Protein 6YSE (pdb70)

Solvent-accessible surface area: 4155 Å² total; per-residue (Å²): 251,136,65,113,178,87,34,58,95,81,113,50,92,30,60,102,90,18,85,124,6,37,157,51,16,184,98,108,104,48,106,158,77,114,123,58,26,58,83,8,61,94,127,41,157,196

Sequence (46 aa):
MKSPYEAAHERALMVNRLQKLTRMLRVHPDPKWKQEQQELIKRLKKMKSPYEAAHERALMVNRLQKLTRMLRVHPDPKWKQEQQELIKRLKKMKSPYEAAHERALMVNRLQKLTRMLRVHPDPKWKQEQQELIKRLKKMKSPYEAAHERALMVNRLQKLTRMLRVHPDPKWKQEQQELIKRLKKMKSPYEAAHERALMVNRLQKLTRMLRVHPDPKWKQEQQELIKRLKKMKSPYEAAHERALMVNRLQKLTRMLRVHPDPKWKQEQQELIKRLKKMKSPYEAAHERALMVNRLQKLTRMLRVHPDPKWKQEQQELIKRLKKMKSPYEAAHERALMVNRLQKLTRMLRVHPDPKWKQEQQELIKRLKKMKSPYEAAHERALMVNRLQKLTRMLRVHPDPKWKQEQQELIKRLKKMKSPYEAAHERALMVNRLQKLTRMLRVHPDPKWKQEQQELIKRLKK

Foldseek 3Di:
DDDCVVVVVVLCVLVVLLVVLVVVCVVPVDPVSVVSNVVSVVVNVD

Secondary structure (DSSP, 8-state):
---HHHHHHHHHHHHHHHHHHHHHHHHS--HHHHHHHHHHHHHHH-

Radius of gyration: 12.02 Å; Cα contacts (8 Å, |Δi|>4): 21; chains: 1; bounding box: 15×31×31 Å

Organism: Pseudomonas phage LUZ24 (NCBI:txid484895)

Nearest PDB structures (foldseek):
  6yse-assembly1_A  TM=1.008E+00  e=8.017E-06  Bruynoghevirus LUZ24
  2ic9-assembly1_A  TM=8.596E-01  e=4.869E+00  Orthohantavirus sinnombreense
  2ic6-assembly1_A  TM=8.450E-01  e=4.869E+00  Orthohantavirus sinnombreense
  4fi5-assembly1_A  TM=8.155E-01  e=7.217E+00  Hantaan virus 76-118
  6yse-assembly1_A  TM=1.006E+00  e=1.053E-05  Bruynoghevirus LUZ24

Structure (mmCIF, N/CA/C/O backbone):
data_6YSE
#
_entry.id   6YSE
#
loop_
_atom_site.group_PDB
_atom_site.id
_atom_site.type_symbol
_atom_site.label_atom_id
_atom_site.label_alt_id
_atom_site.label_comp_id
_atom_site.label_asym_id
_atom_site.label_entity_id
_atom_site.label_seq_id
_atom_site.pdbx_PDB_ins_code
_atom_site.Cartn_x
_atom_site.Cartn_y
_atom_site.Cartn_z
_atom_site.occupancy
_atom_site.B_iso_or_equiv
_atom_site.auth_seq_id
_atom_site.auth_comp_id
_atom_site.auth_asym_id
_atom_site.auth_atom_id
_atom_site.pdbx_PDB_model_num
ATOM 1 N N . MET A 1 1 ? 2.382 1.027 -1.671 1.00 0.00 1 MET A N 1
ATOM 2 C CA . MET A 1 1 ? 3.302 0.882 -2.834 1.00 0.00 1 MET A CA 1
ATOM 3 C C . MET A 1 1 ? 4.626 0.292 -2.361 1.00 0.00 1 MET A C 1
ATOM 4 O O . MET A 1 1 ? 5.457 0.997 -1.782 1.00 0.00 1 MET A O 1
ATOM 20 N N . LYS A 1 2 ? 4.811 -1.004 -2.619 1.00 0.00 2 LYS A N 1
ATOM 21 C CA . LYS A 1 2 ? 6.038 -1.696 -2.230 1.00 0.00 2 LYS A CA 1
ATOM 22 C C . LYS A 1 2 ? 6.473 -2.623 -3.355 1.00 0.00 2 LYS A C 1
ATOM 23 O O . LYS A 1 2 ? 5.644 -3.338 -3.926 1.00 0.00 2 LYS A O 1
ATOM 42 N N . SER A 1 3 ? 7.769 -2.612 -3.668 1.00 0.00 3 SER A N 1
ATOM 43 C CA . SER A 1 3 ? 8.295 -3.464 -4.727 1.00 0.00 3 SER A CA 1
ATOM 44 C C . SER A 1 3 ? 8.187 -4.937 -4.307 1.00 0.00 3 SER A C 1
ATOM 45 O O . SER A 1 3 ? 8.294 -5.231 -3.113 1.00 0.00 3 SER A O 1
ATOM 53 N N . PRO A 1 4 ? 7.979 -5.874 -5.236 1.00 0.00 4 PRO A N 1
ATOM 54 C CA . PRO A 1 4 ? 7.865 -7.324 -4.881 1.00 0.00 4 PRO A CA 1
ATOM 55 C C . PRO A 1 4 ? 9.216 -7.895 -4.487 1.00 0.00 4 PRO A C 1
ATOM 56 O O . PRO A 1 4 ? 9.308 -8.791 -3.647 1.00 0.00 4 PRO A O 1
ATOM 67 N N . TYR A 1 5 ? 10.261 -7.332 -5.089 1.00 0.00 5 TYR A N 1
ATOM 68 C CA . TYR A 1 5 ? 11.622 -7.726 -4.802 1.00 0.00 5 TYR A CA 1
ATOM 69 C C . TYR A 1 5 ? 11.916 -7.462 -3.333 1.00 0.00 5 TYR A C 1
ATOM 70 O O . TYR A 1 5 ? 12.410 -8.330 -2.609 1.00 0.00 5 TYR A O 1
ATOM 88 N N . GLU A 1 6 ? 11.599 -6.248 -2.925 1.00 0.00 6 GLU A N 1
ATOM 89 C CA . GLU A 1 6 ? 11.802 -5.809 -1.570 1.00 0.00 6 GLU A CA 1
ATOM 90 C C . GLU A 1 6 ? 10.854 -6.534 -0.608 1.00 0.00 6 GLU A C 1
ATOM 91 O O . GLU A 1 6 ? 11.284 -7.010 0.447 1.00 0.00 6 GLU A O 1
ATOM 103 N N . ALA A 1 7 ? 9.577 -6.616 -0.983 1.00 0.00 7 ALA A N 1
ATOM 104 C CA . ALA A 1 7 ? 8.587 -7.291 -0.146 1.00 0.00 7 ALA A CA 1
ATOM 105 C C . ALA A 1 7 ? 9.005 -8.743 0.059 1.00 0.00 7 ALA A C 1
ATOM 106 O O . ALA A 1 7 ? 8.852 -9.307 1.144 1.00 0.00 7 ALA A O 1
ATOM 113 N N . ALA A 1 8 ? 9.541 -9.318 -1.007 1.00 0.00 8 ALA A N 1
ATOM 114 C CA . ALA A 1 8 ? 10.010 -10.703 -0.997 1.00 0.00 8 ALA A CA 1
ATOM 115 C C . ALA A 1 8 ? 11.236 -10.865 -0.102 1.00 0.00 8 ALA A C 1
ATOM 116 O O . ALA A 1 8 ? 11.368 -11.865 0.608 1.00 0.00 8 ALA A O 1
ATOM 123 N N . HIS A 1 9 ? 12.134 -9.878 -0.159 1.00 0.00 9 HIS A N 1
ATOM 124 C CA . HIS A 1 9 ? 13.365 -9.912 0.630 1.00 0.00 9 HIS A CA 1
ATOM 125 C C . HIS A 1 9 ? 13.040 -9.969 2.117 1.00 0.00 9 HIS A C 1
ATOM 126 O O . HIS A 1 9 ? 13.610 -10.781 2.851 1.00 0.00 9 HIS A O 1
ATOM 141 N N . GLU A 1 10 ? 12.131 -9.097 2.549 1.00 0.00 10 GLU A N 1
ATOM 142 C CA . GLU A 1 10 ? 11.745 -9.047 3.952 1.00 0.00 10 GLU A CA 1
ATOM 143 C C . GLU A 1 10 ? 11.090 -10.357 4.375 1.00 0.00 10 GLU A C 1
ATOM 144 O O . GLU A 1 10 ? 11.365 -10.871 5.459 1.00 0.00 10 GLU A O 1
ATOM 156 N N . ARG A 1 11 ? 10.232 -10.892 3.504 1.00 0.00 11 ARG A N 1
ATOM 157 C CA . ARG A 1 11 ? 9.541 -12.147 3.784 1.00 0.00 11 ARG A CA 1
ATOM 158 C C . ARG A 1 11 ? 10.541 -13.284 3.936 1.00 0.00 11 ARG A C 1
ATOM 159 O O . ARG A 1 11 ? 10.434 -14.093 4.856 1.00 0.00 11 ARG A O 1
ATOM 180 N N . ALA A 1 12 ? 11.516 -13.325 3.033 1.00 0.00 12 ALA A N 1
ATOM 181 C CA . ALA A 1 12 ? 12.547 -14.361 3.069 1.00 0.00 12 ALA A CA 1
ATOM 182 C C . ALA A 1 12 ? 13.361 -14.268 4.353 1.00 0.00 12 ALA A C 1
ATOM 183 O O . ALA A 1 12 ? 13.721 -15.291 4.942 1.00 0.00 12 ALA A O 1
ATOM 190 N N . LEU A 1 13 ? 13.652 -13.036 4.776 1.00 0.00 13 LEU A N 1
ATOM 191 C CA . LEU A 1 13 ? 14.431 -12.810 5.986 1.00 0.00 13 LEU A CA 1
ATOM 192 C C . LEU A 1 13 ? 13.723 -13.352 7.211 1.00 0.00 13 LEU A C 1
ATOM 193 O O . LEU A 1 13 ? 14.337 -14.015 8.052 1.00 0.00 13 LEU A O 1
ATOM 209 N N . MET A 1 14 ? 12.440 -13.030 7.320 1.00 0.00 14 MET A N 1
ATOM 210 C CA . MET A 1 14 ? 11.650 -13.448 8.470 1.00 0.00 14 MET A CA 1
ATOM 211 C C . MET A 1 14 ? 11.359 -14.943 8.436 1.00 0.00 14 MET A C 1
ATOM 212 O O . MET A 1 14 ? 11.417 -15.601 9.474 1.00 0.00 14 MET A O 1
ATOM 226 N N . VAL A 1 15 ? 11.057 -15.476 7.247 1.00 0.00 15 VAL A N 1
ATOM 227 C CA . VAL A 1 15 ? 10.772 -16.907 7.115 1.00 0.00 15 VAL A CA 1
ATOM 228 C C . VAL A 1 15 ? 12.015 -17.709 7.485 1.00 0.00 15 VAL A C 1
ATOM 229 O O . VAL A 1 15 ? 11.933 -18.654 8.259 1.00 0.00 15 VAL A O 1
ATOM 242 N N . ASN A 1 16 ? 13.152 -17.331 6.907 1.00 0.00 16 ASN A N 1
ATOM 243 C CA . ASN A 1 16 ? 14.396 -18.052 7.146 1.00 0.00 16 ASN A CA 1
ATOM 244 C C . ASN A 1 16 ? 14.761 -18.076 8.622 1.00 0.00 16 ASN A C 1
ATOM 245 O O . ASN A 1 16 ? 15.135 -19.129 9.148 1.00 0.00 16 ASN A O 1
ATOM 256 N N . ARG A 1 17 ? 14.641 -16.929 9.287 1.00 0.00 17 ARG A N 1
ATOM 257 C CA . ARG A 1 17 ? 14.954 -16.856 10.710 1.00 0.00 17 ARG A CA 1
ATOM 258 C C . ARG A 1 17 ? 13.877 -17.583 11.516 1.00 0.00 17 ARG A C 1
ATOM 259 O O . ARG A 1 17 ? 14.177 -18.262 12.500 1.00 0.00 17 ARG A O 1
ATOM 280 N N . LEU A 1 18 ? 12.622 -17.432 11.079 1.00 0.00 18 LEU A N 1
ATOM 281 C CA . LEU A 1 18 ? 11.489 -18.066 11.741 1.00 0.00 18 LEU A CA 1
ATOM 282 C C . LEU A 1 18 ? 11.667 -19.582 11.758 1.00 0.00 18 LEU A C 1
ATOM 283 O O . LEU A 1 18 ? 11.375 -20.230 12.767 1.00 0.00 18 LEU A O 1
ATOM 299 N N . GLN A 1 19 ? 12.142 -20.140 10.639 1.00 0.00 19 GLN A N 1
ATOM 300 C CA . GLN A 1 19 ? 12.344 -21.588 10.543 1.00 0.00 19 GLN A CA 1
ATOM 301 C C . GLN A 1 19 ? 13.370 -22.051 11.568 1.00 0.00 19 GLN A C 1
ATOM 302 O O . GLN A 1 19 ? 13.188 -23.069 12.217 1.00 0.00 19 GLN A O 1
ATOM 316 N N . LYS A 1 20 ? 14.448 -21.291 11.700 1.00 0.00 20 LYS A N 1
ATOM 317 C CA . LYS A 1 20 ? 15.512 -21.634 12.645 1.00 0.00 20 LYS A CA 1
ATOM 318 C C . LYS A 1 20 ? 14.942 -21.718 14.062 1.00 0.00 20 LYS A C 1
ATOM 319 O O . LYS A 1 20 ? 15.206 -22.684 14.781 1.00 0.00 20 LYS A O 1
ATOM 338 N N . LEU A 1 21 ? 14.152 -20.713 14.440 1.00 0.00 21 LEU A N 1
ATOM 339 C CA . LEU A 1 21 ? 13.531 -20.684 15.765 1.00 0.00 21 LEU A CA 1
ATOM 340 C C . LEU A 1 21 ? 12.555 -21.838 15.943 1.00 0.00 21 LEU A C 1
ATOM 341 O O . LEU A 1 21 ? 12.533 -22.474 16.997 1.00 0.00 21 LEU A O 1
ATOM 357 N N . THR A 1 22 ? 11.747 -22.101 14.915 1.00 0.00 22 THR A N 1
ATOM 358 C CA . THR A 1 22 ? 10.765 -23.181 14.990 1.00 0.00 22 THR A CA 1
ATOM 359 C C . THR A 1 22 ? 11.472 -24.547 15.031 1.00 0.00 22 THR A C 1
ATOM 360 O O . THR A 1 22 ? 11.008 -25.479 15.691 1.00 0.00 22 THR A O 1
ATOM 371 N N . ARG A 1 23 ? 12.590 -24.639 14.312 1.00 0.00 23 ARG A N 1
ATOM 372 C CA . ARG A 1 23 ? 13.372 -25.872 14.244 1.00 0.00 23 ARG A CA 1
ATOM 373 C C . ARG A 1 23 ? 14.004 -26.225 15.592 1.00 0.00 23 ARG A C 1
ATOM 374 O O . ARG A 1 23 ? 13.998 -27.392 15.992 1.00 0.00 23 ARG A O 1
ATOM 395 N N . MET A 1 24 ? 14.569 -25.218 16.274 1.00 0.00 24 MET A N 1
ATOM 396 C CA . MET A 1 24 ? 15.227 -25.453 17.562 1.00 0.00 24 MET A CA 1
ATOM 397 C C . MET A 1 24 ? 14.242 -25.501 18.734 1.00 0.00 24 MET A C 1
ATOM 398 O O . MET A 1 24 ? 14.517 -26.156 19.739 1.00 0.00 24 MET A O 1
ATOM 412 N N . LEU A 1 25 ? 13.104 -24.814 18.603 1.00 0.00 25 LEU A N 1
ATOM 413 C CA . LEU A 1 25 ? 12.088 -24.800 19.663 1.00 0.00 25 LEU A CA 1
ATOM 414 C C . LEU A 1 25 ? 11.473 -26.182 19.882 1.00 0.00 25 LEU A C 1
ATOM 415 O O . LEU A 1 25 ? 11.171 -26.550 21.020 1.00 0.00 25 LEU A O 1
ATOM 431 N N . ARG A 1 26 ? 11.269 -26.931 18.793 1.00 0.00 26 ARG A N 1
ATOM 432 C CA . ARG A 1 26 ? 10.662 -28.261 18.891 1.00 0.00 26 ARG A CA 1
ATOM 433 C C . ARG A 1 26 ? 11.506 -29.185 19.765 1.00 0.00 26 ARG A C 1
ATOM 434 O O . ARG A 1 26 ? 10.967 -29.930 20.588 1.00 0.00 26 ARG A O 1
ATOM 455 N N . VAL A 1 27 ? 12.827 -29.118 19.592 1.00 0.00 27 VAL A N 1
ATOM 456 C CA . VAL A 1 27 ? 13.747 -29.941 20.380 1.00 0.00 27 VAL A CA 1
ATOM 457 C C . VAL A 1 27 ? 14.045 -29.274 21.735 1.00 0.00 27 VAL A C 1
ATOM 458 O O . VAL A 1 27 ? 14.191 -29.954 22.753 1.00 0.00 27 VAL A O 1
ATOM 471 N N . HIS A 1 28 ? 14.129 -27.943 21.721 1.00 0.00 28 HIS A N 1
ATOM 472 C CA . HIS A 1 28 ? 14.404 -27.165 22.925 1.00 0.00 28 HIS A CA 1
ATOM 473 C C . HIS A 1 28 ? 13.409 -25.987 23.047 1.00 0.00 28 HIS A C 1
ATOM 474 O O . HIS A 1 28 ? 13.769 -24.841 22.748 1.00 0.00 28 HIS A O 1
ATOM 489 N N . PRO A 1 29 ? 12.164 -26.230 23.465 1.00 0.00 29 PRO A N 1
ATOM 490 C CA . PRO A 1 29 ? 11.148 -25.135 23.597 1.00 0.00 29 PRO A CA 1
ATOM 491 C C . PRO A 1 29 ? 11.482 -24.185 24.744 1.00 0.00 29 PRO A C 1
ATOM 492 O O . PRO A 1 29 ? 11.315 -24.532 25.916 1.00 0.00 29 PRO A O 1
ATOM 503 N N . ASP A 1 30 ? 11.951 -22.986 24.390 1.00 0.00 30 ASP A N 1
ATOM 504 C CA . ASP A 1 30 ? 12.310 -21.976 25.384 1.00 0.00 30 ASP A CA 1
ATOM 505 C C . ASP A 1 30 ? 11.333 -20.787 25.336 1.00 0.00 30 ASP A C 1
ATOM 506 O O . ASP A 1 30 ? 10.828 -20.465 24.257 1.00 0.00 30 ASP A O 1
ATOM 515 N N . PRO A 1 31 ? 11.061 -20.117 26.460 1.00 0.00 31 PRO A N 1
ATOM 516 C CA . PRO A 1 31 ? 10.133 -18.941 26.477 1.00 0.00 31 PRO A CA 1
ATOM 517 C C . PRO A 1 31 ? 10.740 -17.738 25.760 1.00 0.00 31 PRO A C 1
ATOM 518 O O . PRO A 1 31 ? 10.041 -17.008 25.056 1.00 0.00 31 PRO A O 1
ATOM 529 N N . LYS A 1 32 ? 12.051 -17.555 25.938 1.00 0.00 32 LYS A N 1
ATOM 530 C CA . LYS A 1 32 ? 12.769 -16.454 25.301 1.00 0.00 32 LYS A CA 1
ATOM 531 C C . LYS A 1 32 ? 12.685 -16.606 23.791 1.00 0.00 32 LYS A C 1
ATOM 532 O O . LYS A 1 32 ? 12.375 -15.661 23.062 1.00 0.00 32 LYS A O 1
ATOM 551 N N . TRP A 1 33 ? 12.975 -17.822 23.354 1.00 0.00 33 TRP A N 1
ATOM 552 C CA . TRP A 1 33 ? 12.955 -18.168 21.942 1.00 0.00 33 TRP A CA 1
ATOM 553 C C . TRP A 1 33 ? 11.537 -18.057 21.387 1.00 0.00 33 TRP A C 1
ATOM 554 O O . TRP A 1 33 ? 11.334 -17.616 20.253 1.00 0.00 33 TRP A O 1
ATOM 575 N N . LYS A 1 34 ? 10.568 -18.473 22.202 1.00 0.00 34 LYS A N 1
ATOM 576 C CA . LYS A 1 34 ? 9.162 -18.440 21.816 1.00 0.00 34 LYS A CA 1
ATOM 577 C C . LYS A 1 34 ? 8.712 -17.005 21.527 1.00 0.00 34 LYS A C 1
ATOM 578 O O . LYS A 1 34 ? 7.986 -16.767 20.562 1.00 0.00 34 LYS A O 1
ATOM 597 N N . GLN A 1 35 ? 9.138 -16.062 22.373 1.00 0.00 35 GLN A N 1
ATOM 598 C CA . GLN A 1 35 ? 8.757 -14.656 22.209 1.00 0.00 35 GLN A CA 1
ATOM 599 C C . GLN A 1 35 ? 9.233 -14.111 20.866 1.00 0.00 35 GLN A C 1
ATOM 600 O O . GLN A 1 35 ? 8.495 -13.391 20.188 1.00 0.00 35 GLN A O 1
ATOM 614 N N . GLU A 1 36 ? 10.458 -14.469 20.487 1.00 0.00 36 GLU A N 1
ATOM 615 C CA . GLU A 1 36 ? 11.026 -14.028 19.217 1.00 0.00 36 GLU A CA 1
ATOM 616 C C . GLU A 1 36 ? 10.219 -14.601 18.051 1.00 0.00 36 GLU A C 1
ATOM 617 O O . GLU A 1 36 ? 10.009 -13.929 17.038 1.00 0.00 36 GLU A O 1
ATOM 629 N N . GLN A 1 37 ? 9.795 -15.855 18.205 1.00 0.00 37 GLN A N 1
ATOM 630 C CA . GLN A 1 37 ? 9.036 -16.550 17.172 1.00 0.00 37 GLN A CA 1
ATOM 631 C C . GLN A 1 37 ? 7.704 -15.852 16.878 1.00 0.00 37 GLN A C 1
ATOM 632 O O . GLN A 1 37 ? 7.274 -15.807 15.722 1.00 0.00 37 GLN A O 1
ATOM 646 N N . GLN A 1 38 ? 7.038 -15.354 17.924 1.00 0.00 38 GLN A N 1
ATOM 647 C CA . GLN A 1 38 ? 5.731 -14.716 17.752 1.00 0.00 38 GLN A CA 1
ATOM 648 C C . GLN A 1 38 ? 5.831 -13.476 16.878 1.00 0.00 38 GLN A C 1
ATOM 649 O O . GLN A 1 38 ? 4.952 -13.229 16.050 1.00 0.00 38 GLN A O 1
ATOM 663 N N . GLU A 1 39 ? 6.900 -12.704 17.063 1.00 0.00 39 GLU A N 1
ATOM 664 C CA . GLU A 1 39 ? 7.097 -11.489 16.276 1.00 0.00 39 GLU A CA 1
ATOM 665 C C . GLU A 1 39 ? 7.223 -11.842 14.794 1.00 0.00 39 GLU A C 1
ATOM 666 O O . GLU A 1 39 ? 6.652 -11.167 13.935 1.00 0.00 39 GLU A O 1
ATOM 678 N N . LEU A 1 40 ? 7.968 -12.913 14.515 1.00 0.00 40 LEU A N 1
ATOM 679 C CA . LEU A 1 40 ? 8.172 -13.382 13.145 1.00 0.00 40 LEU A CA 1
ATOM 680 C C . LEU A 1 40 ? 6.865 -13.892 12.552 1.00 0.00 40 LEU A C 1
ATOM 681 O O . LEU A 1 40 ? 6.538 -13.598 11.402 1.00 0.00 40 LEU A O 1
ATOM 697 N N . ILE A 1 41 ? 6.125 -14.656 13.357 1.00 0.00 41 ILE A N 1
ATOM 698 C CA . ILE A 1 41 ? 4.844 -15.215 12.919 1.00 0.00 41 ILE A CA 1
ATOM 699 C C . ILE A 1 41 ? 3.858 -14.080 12.600 1.00 0.00 41 ILE A C 1
ATOM 700 O O . ILE A 1 41 ? 3.138 -14.140 11.600 1.00 0.00 41 ILE A O 1
ATOM 716 N N . LYS A 1 42 ? 3.820 -13.071 13.471 1.00 0.00 42 LYS A N 1
ATOM 717 C CA . LYS A 1 42 ? 2.902 -11.939 13.297 1.00 0.00 42 LYS A CA 1
ATOM 718 C C . LYS A 1 42 ? 3.220 -11.152 12.025 1.00 0.00 42 LYS A C 1
ATOM 719 O O . LYS A 1 42 ? 2.313 -10.818 11.257 1.00 0.00 42 LYS A O 1
ATOM 738 N N . ARG A 1 43 ? 4.501 -10.847 11.821 1.00 0.00 43 ARG A N 1
ATOM 739 C CA . ARG A 1 43 ? 4.928 -10.080 10.650 1.00 0.00 43 ARG A CA 1
ATOM 740 C C . ARG A 1 43 ? 4.621 -10.835 9.360 1.00 0.00 43 ARG A C 1
ATOM 741 O O . ARG A 1 43 ? 4.156 -10.245 8.382 1.00 0.00 43 ARG A O 1
ATOM 762 N N . LEU A 1 44 ? 4.881 -12.141 9.375 1.00 0.00 44 LEU A N 1
ATOM 763 C CA . LEU A 1 44 ? 4.633 -12.992 8.213 1.00 0.00 44 LEU A CA 1
ATOM 764 C C . LEU A 1 44 ? 3.142 -13.045 7.883 1.00 0.00 44 LEU A C 1
ATOM 765 O O . LEU A 1 44 ? 2.762 -13.078 6.709 1.00 0.00 44 LEU A O 1
ATOM 781 N N . LYS A 1 45 ? 2.307 -13.064 8.925 1.00 0.00 45 LYS A N 1
ATOM 782 C CA . LYS A 1 45 ? 0.857 -13.125 8.746 1.00 0.00 45 LYS A CA 1
ATOM 783 C C . LYS A 1 45 ? 0.376 -11.925 7.928 1.00 0.00 45 LYS A C 1
ATOM 784 O O . LYS A 1 45 ? -0.458 -12.076 7.031 1.00 0.00 45 LYS A O 1
ATOM 803 N N . LYS A 1 46 ? 0.910 -10.742 8.243 1.00 0.00 46 LYS A N 1
ATOM 804 C CA . LYS A 1 46 ? 0.533 -9.522 7.530 1.00 0.00 46 LYS A CA 1
ATOM 805 C C . LYS A 1 46 ? 0.819 -9.665 6.039 1.00 0.00 46 LYS A C 1
ATOM 806 O O . LYS A 1 46 ? -0.131 -9.729 5.277 1.00 0.00 46 LYS A O 1
ATOM 826 N N . MET A 1 1 ? 2.505 -1.266 -3.839 1.00 0.00 1 MET A N 2
ATOM 827 C CA . MET A 1 1 ? 3.302 -0.202 -3.155 1.00 0.00 1 MET A CA 2
ATOM 828 C C . MET A 1 1 ? 4.792 -0.584 -3.103 1.00 0.00 1 MET A C 2
ATOM 829 O O . MET A 1 1 ? 5.637 0.268 -2.818 1.00 0.00 1 MET A O 2
ATOM 845 N N . LYS A 1 2 ? 5.109 -1.858 -3.382 1.00 0.00 2 LYS A N 2
ATOM 846 C CA . LYS A 1 2 ? 6.498 -2.324 -3.362 1.00 0.00 2 LYS A CA 2
ATOM 847 C C . LYS A 1 2 ? 6.727 -3.380 -4.444 1.00 0.00 2 LYS A C 2
ATOM 848 O O . LYS A 1 2 ? 5.776 -4.013 -4.910 1.00 0.00 2 LYS A O 2
ATOM 867 N N . SER A 1 3 ? 7.993 -3.556 -4.837 1.00 0.00 3 SER A N 2
ATOM 868 C CA . SER A 1 3 ? 8.342 -4.531 -5.866 1.00 0.00 3 SER A CA 2
ATOM 869 C C . SER A 1 3 ? 8.413 -5.948 -5.271 1.00 0.00 3 SER A C 2
ATOM 870 O O . SER A 1 3 ? 8.667 -6.092 -4.072 1.00 0.00 3 SER A O 2
ATOM 878 N N . PRO A 1 4 ? 8.186 -6.999 -6.064 1.00 0.00 4 PRO A N 2
ATOM 879 C CA . PRO A 1 4 ? 8.224 -8.410 -5.555 1.00 0.00 4 PRO A CA 2
ATOM 880 C C . PRO A 1 4 ? 9.567 -8.793 -4.961 1.00 0.00 4 PRO A C 2
ATOM 881 O O . PRO A 1 4 ? 9.617 -9.484 -3.944 1.00 0.00 4 PRO A O 2
ATOM 892 N N . TYR A 1 5 ? 10.650 -8.357 -5.608 1.00 0.00 5 TYR A N 2
ATOM 893 C CA . TYR A 1 5 ? 11.989 -8.691 -5.113 1.00 0.00 5 TYR A CA 2
ATOM 894 C C . TYR A 1 5 ? 12.226 -8.090 -3.736 1.00 0.00 5 TYR A C 2
ATOM 895 O O . TYR A 1 5 ? 12.895 -8.693 -2.893 1.00 0.00 5 TYR A O 2
ATOM 913 N N . GLU A 1 6 ? 11.661 -6.913 -3.522 1.00 0.00 6 GLU A N 2
ATOM 914 C CA . GLU A 1 6 ? 11.779 -6.221 -2.266 1.00 0.00 6 GLU A CA 2
ATOM 915 C C . GLU A 1 6 ? 10.899 -6.889 -1.206 1.00 0.00 6 GLU A C 2
ATOM 916 O O . GLU A 1 6 ? 11.360 -7.176 -0.098 1.00 0.00 6 GLU A O 2
ATOM 928 N N . ALA A 1 7 ? 9.640 -7.134 -1.566 1.00 0.00 7 ALA A N 2
ATOM 929 C CA . ALA A 1 7 ? 8.702 -7.775 -0.649 1.00 0.00 7 ALA A CA 2
ATOM 930 C C . ALA A 1 7 ? 9.216 -9.160 -0.283 1.00 0.00 7 ALA A C 2
ATOM 931 O O . ALA A 1 7 ? 9.102 -9.607 0.860 1.00 0.00 7 ALA A O 2
ATOM 938 N N . ALA A 1 8 ? 9.794 -9.815 -1.281 1.00 0.00 8 ALA A N 2
ATOM 939 C CA . ALA A 1 8 ? 10.360 -11.151 -1.117 1.00 0.00 8 ALA A CA 2
ATOM 940 C C . ALA A 1 8 ? 11.534 -11.132 -0.144 1.00 0.00 8 ALA A C 2
ATOM 941 O O . ALA A 1 8 ? 11.706 -12.060 0.644 1.00 0.00 8 ALA A O 2
ATOM 948 N N . HIS A 1 9 ? 12.349 -10.077 -0.227 1.00 0.00 9 HIS A N 2
ATOM 949 C CA . HIS A 1 9 ? 13.524 -9.943 0.631 1.00 0.00 9 HIS A CA 2
ATOM 950 C C . HIS A 1 9 ? 13.120 -9.904 2.104 1.00 0.00 9 HIS A C 2
ATOM 951 O O . HIS A 1 9 ? 13.699 -10.620 2.926 1.00 0.00 9 HIS A O 2
ATOM 966 N N . GLU A 1 10 ? 12.141 -9.059 2.426 1.00 0.00 10 GLU A N 2
ATOM 967 C CA . GLU A 1 10 ? 11.686 -8.927 3.806 1.00 0.00 10 GLU A CA 2
ATOM 968 C C . GLU A 1 10 ? 11.069 -10.231 4.301 1.00 0.00 10 GLU A C 2
ATOM 969 O O . GLU A 1 10 ? 11.329 -10.664 5.426 1.00 0.00 10 GLU A O 2
ATOM 981 N N . ARG A 1 11 ? 10.258 -10.851 3.443 1.00 0.00 11 ARG A N 2
ATOM 982 C CA . ARG A 1 11 ? 9.604 -12.111 3.775 1.00 0.00 11 ARG A CA 2
ATOM 983 C C . ARG A 1 11 ? 10.638 -13.204 3.995 1.00 0.00 11 ARG A C 2
ATOM 984 O O . ARG A 1 11 ? 10.540 -13.982 4.939 1.00 0.00 11 ARG A O 2
ATOM 1005 N N . ALA A 1 12 ? 11.632 -13.240 3.116 1.00 0.00 12 ALA A N 2
ATOM 1006 C CA . ALA A 1 12 ? 12.702 -14.230 3.202 1.00 0.00 12 ALA A CA 2
ATOM 1007 C C . ALA A 1 12 ? 13.474 -14.074 4.506 1.00 0.00 12 ALA A C 2
ATOM 1008 O O . ALA A 1 12 ? 13.854 -15.067 5.131 1.00 0.00 12 ALA A O 2
ATOM 1015 N N . LEU A 1 13 ? 13.703 -12.823 4.906 1.00 0.00 13 LEU A N 2
ATOM 1016 C CA . LEU A 1 13 ? 14.434 -12.538 6.134 1.00 0.00 13 LEU A CA 2
ATOM 1017 C C . LEU A 1 13 ? 13.714 -13.086 7.353 1.00 0.00 13 LEU A C 2
ATOM 1018 O O . LEU A 1 13 ? 14.332 -13.700 8.228 1.00 0.00 13 LEU A O 2
ATOM 1034 N N . MET A 1 14 ? 12.416 -12.821 7.419 1.00 0.00 14 MET A N 2
ATOM 1035 C CA . MET A 1 14 ? 11.607 -13.247 8.555 1.00 0.00 14 MET A CA 2
ATOM 1036 C C . MET A 1 14 ? 11.361 -14.753 8.537 1.00 0.00 14 MET A C 2
ATOM 1037 O O . MET A 1 14 ? 11.406 -15.402 9.585 1.00 0.00 14 MET A O 2
ATOM 1051 N N . VAL A 1 15 ? 11.101 -15.301 7.345 1.00 0.00 15 VAL A N 2
ATOM 1052 C CA . VAL A 1 15 ? 10.851 -16.736 7.205 1.00 0.00 15 VAL A CA 2
ATOM 1053 C C . VAL A 1 15 ? 12.103 -17.519 7.586 1.00 0.00 15 VAL A C 2
ATOM 1054 O O . VAL A 1 15 ? 12.019 -18.481 8.337 1.00 0.00 15 VAL A O 2
ATOM 1067 N N . ASN A 1 16 ? 13.250 -17.112 7.042 1.00 0.00 16 ASN A N 2
ATOM 1068 C CA . ASN A 1 16 ? 14.497 -17.825 7.302 1.00 0.00 16 ASN A CA 2
ATOM 1069 C C . ASN A 1 16 ? 14.809 -17.884 8.789 1.00 0.00 16 ASN A C 2
ATOM 1070 O O . ASN A 1 16 ? 15.171 -18.950 9.300 1.00 0.00 16 ASN A O 2
ATOM 1081 N N . ARG A 1 17 ? 14.655 -16.756 9.485 1.00 0.00 17 ARG A N 2
ATOM 1082 C CA . ARG A 1 17 ? 14.912 -16.730 10.921 1.00 0.00 17 ARG A CA 2
ATOM 1083 C C . ARG A 1 17 ? 13.814 -17.499 11.654 1.00 0.00 17 ARG A C 2
ATOM 1084 O O . ARG A 1 17 ? 14.086 -18.220 12.617 1.00 0.00 17 ARG A O 2
ATOM 1105 N N . LEU A 1 18 ? 12.572 -17.335 11.182 1.00 0.00 18 LEU A N 2
ATOM 1106 C CA . LEU A 1 18 ? 11.428 -18.006 11.787 1.00 0.00 18 LEU A CA 2
ATOM 1107 C C . LEU A 1 18 ? 11.619 -19.520 11.753 1.00 0.00 18 LEU A C 2
ATOM 1108 O O . LEU A 1 18 ? 11.301 -20.207 12.728 1.00 0.00 18 LEU A O 2
ATOM 1124 N N . GLN A 1 19 ? 12.135 -20.036 10.631 1.00 0.00 19 GLN A N 2
ATOM 1125 C CA . GLN A 1 19 ? 12.353 -21.477 10.494 1.00 0.00 19 GLN A CA 2
ATOM 1126 C C . GLN A 1 19 ? 13.336 -21.963 11.544 1.00 0.00 19 GLN A C 2
ATOM 1127 O O . GLN A 1 19 ? 13.127 -23.000 12.157 1.00 0.00 19 GLN A O 2
ATOM 1141 N N . LYS A 1 20 ? 14.407 -21.203 11.747 1.00 0.00 20 LYS A N 2
ATOM 1142 C CA . LYS A 1 20 ? 15.427 -21.579 12.729 1.00 0.00 20 LYS A CA 2
ATOM 1143 C C . LYS A 1 20 ? 14.786 -21.737 14.104 1.00 0.00 20 LYS A C 2
ATOM 1144 O O . LYS A 1 20 ? 15.002 -22.749 14.771 1.00 0.00 20 LYS A O 2
ATOM 1163 N N . LEU A 1 21 ? 13.996 -20.741 14.505 1.00 0.00 21 LEU A N 2
ATOM 1164 C CA . LEU A 1 21 ? 13.325 -20.785 15.800 1.00 0.00 21 LEU A CA 2
ATOM 1165 C C . LEU A 1 21 ? 12.370 -21.963 15.879 1.00 0.00 21 LEU A C 2
ATOM 1166 O O . LEU A 1 21 ? 12.333 -22.656 16.893 1.00 0.00 21 LEU A O 2
ATOM 1182 N N . THR A 1 22 ? 11.611 -22.195 14.810 1.00 0.00 22 THR A N 2
ATOM 1183 C CA . THR A 1 22 ? 10.669 -23.312 14.795 1.00 0.00 22 THR A CA 2
ATOM 1184 C C . THR A 1 22 ? 11.436 -24.647 14.834 1.00 0.00 22 THR A C 2
ATOM 1185 O O . THR A 1 22 ? 10.956 -25.635 15.396 1.00 0.00 22 THR A O 2
ATOM 1196 N N . ARG A 1 23 ? 12.627 -24.649 14.230 1.00 0.00 23 ARG A N 2
ATOM 1197 C CA . ARG A 1 23 ? 13.474 -25.837 14.181 1.00 0.00 23 ARG A CA 2
ATOM 1198 C C . ARG A 1 23 ? 14.056 -26.176 15.553 1.00 0.00 23 ARG A C 2
ATOM 1199 O O . ARG A 1 23 ? 14.047 -27.341 15.963 1.00 0.00 23 ARG A O 2
ATOM 1220 N N . MET A 1 24 ? 14.585 -25.159 16.246 1.00 0.00 24 MET A N 2
ATOM 1221 C CA . MET A 1 24 ? 15.197 -25.371 17.560 1.00 0.00 24 MET A CA 2
ATOM 1222 C C . MET A 1 24 ? 14.180 -25.392 18.702 1.00 0.00 24 MET A C 2
ATOM 1223 O O . MET A 1 24 ? 14.428 -26.026 19.727 1.00 0.00 24 MET A O 2
ATOM 1237 N N . LEU A 1 25 ? 13.044 -24.712 18.526 1.00 0.00 25 LEU A N 2
ATOM 1238 C CA . LEU A 1 25 ? 12.003 -24.686 19.558 1.00 0.00 25 LEU A CA 2
ATOM 1239 C C . LEU A 1 25 ? 11.338 -26.049 19.721 1.00 0.00 25 LEU A C 2
ATOM 1240 O O . LEU A 1 25 ? 11.016 -26.455 20.841 1.00 0.00 25 LEU A O 2
ATOM 1256 N N . ARG A 1 26 ? 11.120 -26.745 18.603 1.00 0.00 26 ARG A N 2
ATOM 1257 C CA . ARG A 1 26 ? 10.476 -28.057 18.643 1.00 0.00 26 ARG A CA 2
ATOM 1258 C C . ARG A 1 26 ? 11.308 -29.036 19.476 1.00 0.00 26 ARG A C 2
ATOM 1259 O O . ARG A 1 26 ? 10.764 -29.767 20.308 1.00 0.00 26 ARG A O 2
ATOM 1280 N N . VAL A 1 27 ? 12.622 -29.042 19.244 1.00 0.00 27 VAL A N 2
ATOM 1281 C CA . VAL A 1 27 ? 13.527 -29.933 19.971 1.00 0.00 27 VAL A CA 2
ATOM 1282 C C . VAL A 1 27 ? 13.884 -29.355 21.352 1.00 0.00 27 VAL A C 2
ATOM 1283 O O . VAL A 1 27 ? 14.036 -30.100 22.323 1.00 0.00 27 VAL A O 2
ATOM 1296 N N . HIS A 1 28 ? 14.012 -28.031 21.416 1.00 0.00 28 HIS A N 2
ATOM 1297 C CA . HIS A 1 28 ? 14.347 -27.338 22.657 1.00 0.00 28 HIS A CA 2
ATOM 1298 C C . HIS A 1 28 ? 13.468 -26.082 22.819 1.00 0.00 28 HIS A C 2
ATOM 1299 O O . HIS A 1 28 ? 13.939 -24.959 22.596 1.00 0.00 28 HIS A O 2
ATOM 1314 N N . PRO A 1 29 ? 12.195 -26.235 23.188 1.00 0.00 29 PRO A N 2
ATOM 1315 C CA . PRO A 1 29 ? 11.274 -25.068 23.359 1.00 0.00 29 PRO A CA 2
ATOM 1316 C C . PRO A 1 29 ? 11.667 -24.201 24.551 1.00 0.00 29 PRO A C 2
ATOM 1317 O O . PRO A 1 29 ? 11.571 -24.630 25.703 1.00 0.00 29 PRO A O 2
ATOM 1328 N N . ASP A 1 30 ? 12.108 -22.978 24.254 1.00 0.00 30 ASP A N 2
ATOM 1329 C CA . ASP A 1 30 ? 12.518 -22.031 25.286 1.00 0.00 30 ASP A CA 2
ATOM 1330 C C . ASP A 1 30 ? 11.533 -20.854 25.371 1.00 0.00 30 ASP A C 2
ATOM 1331 O O . ASP A 1 30 ? 10.939 -20.489 24.352 1.00 0.00 30 ASP A O 2
ATOM 1340 N N . PRO A 1 31 ? 11.344 -20.242 26.542 1.00 0.00 31 PRO A N 2
ATOM 1341 C CA . PRO A 1 31 ? 10.406 -19.084 26.692 1.00 0.00 31 PRO A CA 2
ATOM 1342 C C . PRO A 1 31 ? 10.931 -17.834 25.988 1.00 0.00 31 PRO A C 2
ATOM 1343 O O . PRO A 1 31 ? 10.164 -17.103 25.357 1.00 0.00 31 PRO A O 2
ATOM 1354 N N . LYS A 1 32 ? 12.243 -17.603 26.100 1.00 0.00 32 LYS A N 2
ATOM 1355 C CA . LYS A 1 32 ? 12.879 -16.462 25.478 1.00 0.00 32 LYS A CA 2
ATOM 1356 C C . LYS A 1 32 ? 12.810 -16.563 23.958 1.00 0.00 32 LYS A C 2
ATOM 1357 O O . LYS A 1 32 ? 12.543 -15.574 23.271 1.00 0.00 32 LYS A O 2
ATOM 1376 N N . TRP A 1 33 ? 13.048 -17.772 23.450 1.00 0.00 33 TRP A N 2
ATOM 1377 C CA . TRP A 1 33 ? 13.011 -18.028 22.012 1.00 0.00 33 TRP A CA 2
ATOM 1378 C C . TRP A 1 33 ? 11.576 -17.940 21.490 1.00 0.00 33 TRP A C 2
ATOM 1379 O O . TRP A 1 33 ? 11.335 -17.479 20.373 1.00 0.00 33 TRP A O 2
ATOM 1400 N N . LYS A 1 34 ? 10.637 -18.412 22.313 1.00 0.00 34 LYS A N 2
ATOM 1401 C CA . LYS A 1 34 ? 9.221 -18.424 21.956 1.00 0.00 34 LYS A CA 2
ATOM 1402 C C . LYS A 1 34 ? 8.707 -17.007 21.700 1.00 0.00 34 LYS A C 2
ATOM 1403 O O . LYS A 1 34 ? 7.942 -16.787 20.761 1.00 0.00 34 LYS A O 2
ATOM 1422 N N . GLN A 1 35 ? 9.120 -16.063 22.546 1.00 0.00 35 GLN A N 2
ATOM 1423 C CA . GLN A 1 35 ? 8.678 -14.675 22.417 1.00 0.00 35 GLN A CA 2
ATOM 1424 C C . GLN A 1 35 ? 9.094 -14.084 21.072 1.00 0.00 35 GLN A C 2
ATOM 1425 O O . GLN A 1 35 ? 8.311 -13.377 20.431 1.00 0.00 35 GLN A O 2
ATOM 1439 N N . GLU A 1 36 ? 10.322 -14.384 20.652 1.00 0.00 36 GLU A N 2
ATOM 1440 C CA . GLU A 1 36 ? 10.842 -13.891 19.380 1.00 0.00 36 GLU A CA 2
ATOM 1441 C C . GLU A 1 36 ? 10.074 -14.509 18.209 1.00 0.00 36 GLU A C 2
ATOM 1442 O O . GLU A 1 36 ? 9.827 -13.845 17.200 1.00 0.00 36 GLU A O 2
ATOM 1454 N N . GLN A 1 37 ? 9.726 -15.790 18.352 1.00 0.00 37 GLN A N 2
ATOM 1455 C CA . GLN A 1 37 ? 9.012 -16.518 17.306 1.00 0.00 37 GLN A CA 2
ATOM 1456 C C . GLN A 1 37 ? 7.658 -15.878 16.995 1.00 0.00 37 GLN A C 2
ATOM 1457 O O . GLN A 1 37 ? 7.234 -15.860 15.836 1.00 0.00 37 GLN A O 2
ATOM 1471 N N . GLN A 1 38 ? 6.970 -15.394 18.033 1.00 0.00 38 GLN A N 2
ATOM 1472 C CA . GLN A 1 38 ? 5.645 -14.806 17.847 1.00 0.00 38 GLN A CA 2
ATOM 1473 C C . GLN A 1 38 ? 5.714 -13.575 16.957 1.00 0.00 38 GLN A C 2
ATOM 1474 O O . GLN A 1 38 ? 4.840 -13.368 16.112 1.00 0.00 38 GLN A O 2
ATOM 1488 N N . GLU A 1 39 ? 6.757 -12.769 17.148 1.00 0.00 39 GLU A N 2
ATOM 1489 C CA . GLU A 1 39 ? 6.932 -11.559 16.352 1.00 0.00 39 GLU A CA 2
ATOM 1490 C C . GLU A 1 39 ? 7.095 -11.919 14.878 1.00 0.00 39 GLU A C 2
ATOM 1491 O O . GLU A 1 39 ? 6.508 -11.281 14.004 1.00 0.00 39 GLU A O 2
ATOM 1503 N N . LEU A 1 40 ? 7.893 -12.956 14.621 1.00 0.00 40 LEU A N 2
ATOM 1504 C CA . LEU A 1 40 ? 8.142 -13.425 13.260 1.00 0.00 40 LEU A CA 2
ATOM 1505 C C . LEU A 1 40 ? 6.864 -13.957 12.627 1.00 0.00 40 LEU A C 2
ATOM 1506 O O . LEU A 1 40 ? 6.557 -13.656 11.473 1.00 0.00 40 LEU A O 2
ATOM 1522 N N . ILE A 1 41 ? 6.130 -14.751 13.403 1.00 0.00 41 ILE A N 2
ATOM 1523 C CA . ILE A 1 41 ? 4.876 -15.342 12.930 1.00 0.00 41 ILE A CA 2
ATOM 1524 C C . ILE A 1 41 ? 3.862 -14.242 12.588 1.00 0.00 41 ILE A C 2
ATOM 1525 O O . ILE A 1 41 ? 3.211 -14.293 11.542 1.00 0.00 41 ILE A O 2
ATOM 1541 N N . LYS A 1 42 ? 3.716 -13.280 13.497 1.00 0.00 42 LYS A N 2
ATOM 1542 C CA . LYS A 1 42 ? 2.754 -12.193 13.317 1.00 0.00 42 LYS A CA 2
ATOM 1543 C C . LYS A 1 42 ? 3.104 -11.291 12.137 1.00 0.00 42 LYS A C 2
ATOM 1544 O O . LYS A 1 42 ? 2.215 -10.889 11.382 1.00 0.00 42 LYS A O 2
ATOM 1563 N N . ARG A 1 43 ? 4.393 -10.981 11.978 1.00 0.00 43 ARG A N 2
ATOM 1564 C CA . ARG A 1 43 ? 4.834 -10.126 10.873 1.00 0.00 43 ARG A CA 2
ATOM 1565 C C . ARG A 1 43 ? 4.567 -10.806 9.534 1.00 0.00 43 ARG A C 2
ATOM 1566 O O . ARG A 1 43 ? 4.103 -10.167 8.587 1.00 0.00 43 ARG A O 2
ATOM 1587 N N . LEU A 1 44 ? 4.854 -12.108 9.473 1.00 0.00 44 LEU A N 2
ATOM 1588 C CA . LEU A 1 44 ? 4.632 -12.887 8.259 1.00 0.00 44 LEU A CA 2
ATOM 1589 C C . LEU A 1 44 ? 3.147 -12.920 7.907 1.00 0.00 44 LEU A C 2
ATOM 1590 O O . LEU A 1 44 ? 2.776 -12.841 6.734 1.00 0.00 44 LEU A O 2
ATOM 1606 N N . LYS A 1 45 ? 2.306 -13.043 8.938 1.00 0.00 45 LYS A N 2
ATOM 1607 C CA . LYS A 1 45 ? 0.861 -13.091 8.752 1.00 0.00 45 LYS A CA 2
ATOM 1608 C C . LYS A 1 45 ? 0.376 -11.805 8.081 1.00 0.00 45 LYS A C 2
ATOM 1609 O O . LYS A 1 45 ? -0.452 -11.848 7.169 1.00 0.00 45 LYS A O 2
ATOM 1628 N N . LYS A 1 46 ? 0.905 -10.670 8.544 1.00 0.00 46 LYS A N 2
ATOM 1629 C CA . LYS A 1 46 ? 0.533 -9.370 7.991 1.00 0.00 46 LYS A CA 2
ATOM 1630 C C . LYS A 1 46 ? 1.234 -9.134 6.658 1.00 0.00 46 LYS A C 2
ATOM 1631 O O . LYS A 1 46 ? 2.438 -8.936 6.670 1.00 0.00 46 LYS A O 2
ATOM 1651 N N . MET A 1 1 ? 2.244 1.470 1.365 1.00 0.00 1 MET A N 3
ATOM 1652 C CA . MET A 1 1 ? 2.218 -0.003 1.136 1.00 0.00 1 MET A CA 3
ATOM 1653 C C . MET A 1 1 ? 3.596 -0.469 0.679 1.00 0.00 1 MET A C 3
ATOM 1654 O O . MET A 1 1 ? 4.174 0.098 -0.252 1.00 0.00 1 MET A O 3
ATOM 1670 N N . LYS A 1 2 ? 4.112 -1.504 1.344 1.00 0.00 2 LYS A N 3
ATOM 1671 C CA . LYS A 1 2 ? 5.425 -2.054 1.015 1.00 0.00 2 LYS A CA 3
ATOM 1672 C C . LYS A 1 2 ? 5.415 -2.656 -0.388 1.00 0.00 2 LYS A C 3
ATOM 1673 O O . LYS A 1 2 ? 4.471 -3.358 -0.760 1.00 0.00 2 LYS A O 3
ATOM 1692 N N . SER A 1 3 ? 6.474 -2.378 -1.152 1.00 0.00 3 SER A N 3
ATOM 1693 C CA . SER A 1 3 ? 6.588 -2.900 -2.512 1.00 0.00 3 SER A CA 3
ATOM 1694 C C . SER A 1 3 ? 6.779 -4.426 -2.472 1.00 0.00 3 SER A C 3
ATOM 1695 O O . SER A 1 3 ? 7.323 -4.938 -1.492 1.00 0.00 3 SER A O 3
ATOM 1703 N N . PRO A 1 4 ? 6.343 -5.173 -3.490 1.00 0.00 4 PRO A N 3
ATOM 1704 C CA . PRO A 1 4 ? 6.488 -6.668 -3.507 1.00 0.00 4 PRO A CA 3
ATOM 1705 C C . PRO A 1 4 ? 7.948 -7.087 -3.576 1.00 0.00 4 PRO A C 3
ATOM 1706 O O . PRO A 1 4 ? 8.342 -8.116 -3.026 1.00 0.00 4 PRO A O 3
ATOM 1717 N N . TYR A 1 5 ? 8.731 -6.273 -4.277 1.00 0.00 5 TYR A N 3
ATOM 1718 C CA . TYR A 1 5 ? 10.145 -6.529 -4.456 1.00 0.00 5 TYR A CA 3
ATOM 1719 C C . TYR A 1 5 ? 10.841 -6.605 -3.106 1.00 0.00 5 TYR A C 3
ATOM 1720 O O . TYR A 1 5 ? 11.557 -7.565 -2.810 1.00 0.00 5 TYR A O 3
ATOM 1738 N N . GLU A 1 6 ? 10.605 -5.587 -2.309 1.00 0.00 6 GLU A N 3
ATOM 1739 C CA . GLU A 1 6 ? 11.168 -5.491 -0.989 1.00 0.00 6 GLU A CA 3
ATOM 1740 C C . GLU A 1 6 ? 10.476 -6.463 -0.029 1.00 0.00 6 GLU A C 3
ATOM 1741 O O . GLU A 1 6 ? 11.135 -7.109 0.791 1.00 0.00 6 GLU A O 3
ATOM 1753 N N . ALA A 1 7 ? 9.151 -6.549 -0.138 1.00 0.00 7 ALA A N 3
ATOM 1754 C CA . ALA A 1 7 ? 8.375 -7.432 0.724 1.00 0.00 7 ALA A CA 3
ATOM 1755 C C . ALA A 1 7 ? 8.856 -8.865 0.554 1.00 0.00 7 ALA A C 3
ATOM 1756 O O . ALA A 1 7 ? 8.920 -9.628 1.518 1.00 0.00 7 ALA A O 3
ATOM 1763 N N . ALA A 1 8 ? 9.212 -9.206 -0.682 1.00 0.00 8 ALA A N 3
ATOM 1764 C CA . ALA A 1 8 ? 9.717 -10.542 -0.992 1.00 0.00 8 ALA A CA 3
ATOM 1765 C C . ALA A 1 8 ? 11.029 -10.785 -0.256 1.00 0.00 8 ALA A C 3
ATOM 1766 O O . ALA A 1 8 ? 11.253 -11.863 0.301 1.00 0.00 8 ALA A O 3
ATOM 1773 N N . HIS A 1 9 ? 11.884 -9.761 -0.254 1.00 0.00 9 HIS A N 3
ATOM 1774 C CA . HIS A 1 9 ? 13.177 -9.833 0.419 1.00 0.00 9 HIS A CA 3
ATOM 1775 C C . HIS A 1 9 ? 12.973 -10.056 1.910 1.00 0.00 9 HIS A C 3
ATOM 1776 O O . HIS A 1 9 ? 13.616 -10.918 2.515 1.00 0.00 9 HIS A O 3
ATOM 1791 N N . GLU A 1 10 ? 12.078 -9.259 2.486 1.00 0.00 10 GLU A N 3
ATOM 1792 C CA . GLU A 1 10 ? 11.783 -9.345 3.907 1.00 0.00 10 GLU A CA 3
ATOM 1793 C C . GLU A 1 10 ? 11.150 -10.687 4.259 1.00 0.00 10 GLU A C 3
ATOM 1794 O O . GLU A 1 10 ? 11.455 -11.258 5.305 1.00 0.00 10 GLU A O 3
ATOM 1806 N N . ARG A 1 11 ? 10.267 -11.179 3.387 1.00 0.00 11 ARG A N 3
ATOM 1807 C CA . ARG A 1 11 ? 9.589 -12.451 3.634 1.00 0.00 11 ARG A CA 3
ATOM 1808 C C . ARG A 1 11 ? 10.603 -13.579 3.771 1.00 0.00 11 ARG A C 3
ATOM 1809 O O . ARG A 1 11 ? 10.515 -14.380 4.699 1.00 0.00 11 ARG A O 3
ATOM 1830 N N . ALA A 1 12 ? 11.576 -13.621 2.864 1.00 0.00 12 ALA A N 3
ATOM 1831 C CA . ALA A 1 12 ? 12.613 -14.651 2.916 1.00 0.00 12 ALA A CA 3
ATOM 1832 C C . ALA A 1 12 ? 13.442 -14.512 4.189 1.00 0.00 12 ALA A C 3
ATOM 1833 O O . ALA A 1 12 ? 13.820 -15.511 4.805 1.00 0.00 12 ALA A O 3
ATOM 1840 N N . LEU A 1 13 ? 13.725 -13.264 4.568 1.00 0.00 13 LEU A N 3
ATOM 1841 C CA . LEU A 1 13 ? 14.516 -12.982 5.756 1.00 0.00 13 LEU A CA 3
ATOM 1842 C C . LEU A 1 13 ? 13.830 -13.471 7.020 1.00 0.00 13 LEU A C 3
ATOM 1843 O O . LEU A 1 13 ? 14.460 -14.106 7.871 1.00 0.00 13 LEU A O 3
ATOM 1859 N N . MET A 1 14 ? 12.550 -13.142 7.145 1.00 0.00 14 MET A N 3
ATOM 1860 C CA . MET A 1 14 ? 11.781 -13.514 8.327 1.00 0.00 14 MET A CA 3
ATOM 1861 C C . MET A 1 14 ? 11.471 -15.007 8.345 1.00 0.00 14 MET A C 3
ATOM 1862 O O . MET A 1 14 ? 11.528 -15.635 9.403 1.00 0.00 14 MET A O 3
ATOM 1876 N N . VAL A 1 15 ? 11.147 -15.572 7.175 1.00 0.00 15 VAL A N 3
ATOM 1877 C CA . VAL A 1 15 ? 10.844 -17.002 7.083 1.00 0.00 15 VAL A CA 3
ATOM 1878 C C . VAL A 1 15 ? 12.083 -17.804 7.465 1.00 0.00 15 VAL A C 3
ATOM 1879 O O . VAL A 1 15 ? 11.996 -18.739 8.250 1.00 0.00 15 VAL A O 3
ATOM 1892 N N . ASN A 1 16 ? 13.223 -17.431 6.886 1.00 0.00 16 ASN A N 3
ATOM 1893 C CA . ASN A 1 16 ? 14.469 -18.144 7.140 1.00 0.00 16 ASN A CA 3
ATOM 1894 C C . ASN A 1 16 ? 14.825 -18.127 8.620 1.00 0.00 16 ASN A C 3
ATOM 1895 O O . ASN A 1 16 ? 15.205 -19.161 9.179 1.00 0.00 16 ASN A O 3
ATOM 1906 N N . ARG A 1 17 ? 14.677 -16.964 9.253 1.00 0.00 17 ARG A N 3
ATOM 1907 C CA . ARG A 1 17 ? 14.963 -16.842 10.683 1.00 0.00 17 ARG A CA 3
ATOM 1908 C C . ARG A 1 17 ? 13.898 -17.598 11.483 1.00 0.00 17 ARG A C 3
ATOM 1909 O O . ARG A 1 17 ? 14.200 -18.247 12.486 1.00 0.00 17 ARG A O 3
ATOM 1930 N N . LEU A 1 18 ? 12.651 -17.496 11.016 1.00 0.00 18 LEU A N 3
ATOM 1931 C CA . LEU A 1 18 ? 11.518 -18.149 11.661 1.00 0.00 18 LEU A CA 3
ATOM 1932 C C . LEU A 1 18 ? 11.712 -19.662 11.699 1.00 0.00 18 LEU A C 3
ATOM 1933 O O . LEU A 1 18 ? 11.428 -20.294 12.721 1.00 0.00 18 LEU A O 3
ATOM 1949 N N . GLN A 1 19 ? 12.185 -20.237 10.589 1.00 0.00 19 GLN A N 3
ATOM 1950 C CA . GLN A 1 19 ? 12.393 -21.682 10.522 1.00 0.00 19 GLN A CA 3
ATOM 1951 C C . GLN A 1 19 ? 13.416 -22.115 11.562 1.00 0.00 19 GLN A C 3
ATOM 1952 O O . GLN A 1 19 ? 13.226 -23.106 12.245 1.00 0.00 19 GLN A O 3
ATOM 1966 N N . LYS A 1 20 ? 14.497 -21.357 11.671 1.00 0.00 20 LYS A N 3
ATOM 1967 C CA . LYS A 1 20 ? 15.558 -21.674 12.629 1.00 0.00 20 LYS A CA 3
ATOM 1968 C C . LYS A 1 20 ? 14.996 -21.698 14.050 1.00 0.00 20 LYS A C 3
ATOM 1969 O O . LYS A 1 20 ? 15.275 -22.627 14.810 1.00 0.00 20 LYS A O 3
ATOM 1988 N N . LEU A 1 21 ? 14.203 -20.683 14.393 1.00 0.00 21 LEU A N 3
ATOM 1989 C CA . LEU A 1 21 ? 13.601 -20.603 15.722 1.00 0.00 21 LEU A CA 3
ATOM 1990 C C . LEU A 1 21 ? 12.617 -21.748 15.945 1.00 0.00 21 LEU A C 3
ATOM 1991 O O . LEU A 1 21 ? 12.586 -22.335 17.027 1.00 0.00 21 LEU A O 3
ATOM 2007 N N . THR A 1 22 ? 11.817 -22.057 14.924 1.00 0.00 22 THR A N 3
ATOM 2008 C CA . THR A 1 22 ? 10.833 -23.134 15.039 1.00 0.00 22 THR A CA 3
ATOM 2009 C C . THR A 1 22 ? 11.536 -24.504 15.111 1.00 0.00 22 THR A C 3
ATOM 2010 O O . THR A 1 22 ? 11.075 -25.413 15.803 1.00 0.00 22 THR A O 3
ATOM 2021 N N . ARG A 1 23 ? 12.647 -24.624 14.382 1.00 0.00 23 ARG A N 3
ATOM 2022 C CA . ARG A 1 23 ? 13.423 -25.865 14.344 1.00 0.00 23 ARG A CA 3
ATOM 2023 C C . ARG A 1 23 ? 14.054 -26.192 15.697 1.00 0.00 23 ARG A C 3
ATOM 2024 O O . ARG A 1 23 ? 14.053 -27.352 16.117 1.00 0.00 23 ARG A O 3
ATOM 2045 N N . MET A 1 24 ? 14.611 -25.172 16.364 1.00 0.00 24 MET A N 3
ATOM 2046 C CA . MET A 1 24 ? 15.264 -25.382 17.659 1.00 0.00 24 MET A CA 3
ATOM 2047 C C . MET A 1 24 ? 14.262 -25.439 18.817 1.00 0.00 24 MET A C 3
ATOM 2048 O O . MET A 1 24 ? 14.534 -26.079 19.831 1.00 0.00 24 MET A O 3
ATOM 2062 N N . LEU A 1 25 ? 13.109 -24.783 18.657 1.00 0.00 25 LEU A N 3
ATOM 2063 C CA . LEU A 1 25 ? 12.072 -24.787 19.695 1.00 0.00 25 LEU A CA 3
ATOM 2064 C C . LEU A 1 25 ? 11.493 -26.186 19.897 1.00 0.00 25 LEU A C 3
ATOM 2065 O O . LEU A 1 25 ? 11.175 -26.568 21.026 1.00 0.00 25 LEU A O 3
ATOM 2081 N N . ARG A 1 26 ? 11.344 -26.936 18.803 1.00 0.00 26 ARG A N 3
ATOM 2082 C CA . ARG A 1 26 ? 10.785 -28.286 18.879 1.00 0.00 26 ARG A CA 3
ATOM 2083 C C . ARG A 1 26 ? 11.650 -29.184 19.760 1.00 0.00 26 ARG A C 3
ATOM 2084 O O . ARG A 1 26 ? 11.130 -29.959 20.566 1.00 0.00 26 ARG A O 3
ATOM 2105 N N . VAL A 1 27 ? 12.969 -29.064 19.605 1.00 0.00 27 VAL A N 3
ATOM 2106 C CA . VAL A 1 27 ? 13.913 -29.855 20.398 1.00 0.00 27 VAL A CA 3
ATOM 2107 C C . VAL A 1 27 ? 14.140 -29.211 21.777 1.00 0.00 27 VAL A C 3
ATOM 2108 O O . VAL A 1 27 ? 14.291 -29.909 22.782 1.00 0.00 27 VAL A O 3
ATOM 2121 N N . HIS A 1 28 ? 14.155 -27.879 21.799 1.00 0.00 28 HIS A N 3
ATOM 2122 C CA . HIS A 1 28 ? 14.355 -27.115 23.029 1.00 0.00 28 HIS A CA 3
ATOM 2123 C C . HIS A 1 28 ? 13.340 -25.955 23.104 1.00 0.00 28 HIS A C 3
ATOM 2124 O O . HIS A 1 28 ? 13.689 -24.804 22.812 1.00 0.00 28 HIS A O 3
ATOM 2139 N N . PRO A 1 29 ? 12.087 -26.224 23.474 1.00 0.00 29 PRO A N 3
ATOM 2140 C CA . PRO A 1 29 ? 11.039 -25.157 23.560 1.00 0.00 29 PRO A CA 3
ATOM 2141 C C . PRO A 1 29 ? 11.286 -24.209 24.729 1.00 0.00 29 PRO A C 3
ATOM 2142 O O . PRO A 1 29 ? 11.051 -24.562 25.888 1.00 0.00 29 PRO A O 3
ATOM 2153 N N . ASP A 1 30 ? 11.762 -23.003 24.408 1.00 0.00 30 ASP A N 3
ATOM 2154 C CA . ASP A 1 30 ? 12.046 -21.993 25.424 1.00 0.00 30 ASP A CA 3
ATOM 2155 C C . ASP A 1 30 ? 11.060 -20.817 25.327 1.00 0.00 30 ASP A C 3
ATOM 2156 O O . ASP A 1 30 ? 10.609 -20.497 24.224 1.00 0.00 30 ASP A O 3
ATOM 2165 N N . PRO A 1 31 ? 10.722 -20.152 26.437 1.00 0.00 31 PRO A N 3
ATOM 2166 C CA . PRO A 1 31 ? 9.785 -18.987 26.405 1.00 0.00 31 PRO A CA 3
ATOM 2167 C C . PRO A 1 31 ? 10.421 -17.780 25.721 1.00 0.00 31 PRO A C 3
ATOM 2168 O O . PRO A 1 31 ? 9.755 -17.051 24.984 1.00 0.00 31 PRO A O 3
ATOM 2179 N N . LYS A 1 32 ? 11.725 -17.596 25.959 1.00 0.00 32 LYS A N 3
ATOM 2180 C CA . LYS A 1 32 ? 12.470 -16.495 25.354 1.00 0.00 32 LYS A CA 3
ATOM 2181 C C . LYS A 1 32 ? 12.460 -16.649 23.843 1.00 0.00 32 LYS A C 3
ATOM 2182 O O . LYS A 1 32 ? 12.181 -15.705 23.100 1.00 0.00 32 LYS A O 3
ATOM 2201 N N . TRP A 1 33 ? 12.768 -17.867 23.419 1.00 0.00 33 TRP A N 3
ATOM 2202 C CA . TRP A 1 33 ? 12.807 -18.212 22.006 1.00 0.00 33 TRP A CA 3
ATOM 2203 C C . TRP A 1 33 ? 11.413 -18.093 21.395 1.00 0.00 33 TRP A C 3
ATOM 2204 O O . TRP A 1 33 ? 11.255 -17.642 20.259 1.00 0.00 33 TRP A O 3
ATOM 2225 N N . LYS A 1 34 ? 10.409 -18.510 22.169 1.00 0.00 34 LYS A N 3
ATOM 2226 C CA . LYS A 1 34 ? 9.019 -18.469 21.726 1.00 0.00 34 LYS A CA 3
ATOM 2227 C C . LYS A 1 34 ? 8.594 -17.031 21.423 1.00 0.00 34 LYS A C 3
ATOM 2228 O O . LYS A 1 34 ? 7.919 -16.783 20.423 1.00 0.00 34 LYS A O 3
ATOM 2247 N N . GLN A 1 35 ? 8.986 -16.097 22.294 1.00 0.00 35 GLN A N 3
ATOM 2248 C CA . GLN A 1 35 ? 8.626 -14.688 22.119 1.00 0.00 35 GLN A CA 3
ATOM 2249 C C . GLN A 1 35 ? 9.176 -14.138 20.807 1.00 0.00 35 GLN A C 3
ATOM 2250 O O . GLN A 1 35 ? 8.483 -13.398 20.102 1.00 0.00 35 GLN A O 3
ATOM 2264 N N . GLU A 1 36 ? 10.411 -14.517 20.477 1.00 0.00 36 GLU A N 3
ATOM 2265 C CA . GLU A 1 36 ? 11.039 -14.074 19.237 1.00 0.00 36 GLU A CA 3
ATOM 2266 C C . GLU A 1 36 ? 10.255 -14.626 18.043 1.00 0.00 36 GLU A C 3
ATOM 2267 O O . GLU A 1 36 ? 10.083 -13.942 17.032 1.00 0.00 36 GLU A O 3
ATOM 2279 N N . GLN A 1 37 ? 9.798 -15.874 18.178 1.00 0.00 37 GLN A N 3
ATOM 2280 C CA . GLN A 1 37 ? 9.046 -16.539 17.121 1.00 0.00 37 GLN A CA 3
ATOM 2281 C C . GLN A 1 37 ? 7.754 -15.785 16.806 1.00 0.00 37 GLN A C 3
ATOM 2282 O O . GLN A 1 37 ? 7.352 -15.704 15.642 1.00 0.00 37 GLN A O 3
ATOM 2296 N N . GLN A 1 38 ? 7.094 -15.270 17.848 1.00 0.00 38 GLN A N 3
ATOM 2297 C CA . GLN A 1 38 ? 5.827 -14.564 17.661 1.00 0.00 38 GLN A CA 3
ATOM 2298 C C . GLN A 1 38 ? 6.023 -13.323 16.803 1.00 0.00 38 GLN A C 3
ATOM 2299 O O . GLN A 1 38 ? 5.182 -13.016 15.958 1.00 0.00 38 GLN A O 3
ATOM 2313 N N . GLU A 1 39 ? 7.135 -12.622 17.020 1.00 0.00 39 GLU A N 3
ATOM 2314 C CA . GLU A 1 39 ? 7.430 -11.417 16.251 1.00 0.00 39 GLU A CA 3
ATOM 2315 C C . GLU A 1 39 ? 7.563 -11.766 14.769 1.00 0.00 39 GLU A C 3
ATOM 2316 O O . GLU A 1 39 ? 7.038 -11.060 13.907 1.00 0.00 39 GLU A O 3
ATOM 2328 N N . LEU A 1 40 ? 8.263 -12.866 14.493 1.00 0.00 40 LEU A N 3
ATOM 2329 C CA . LEU A 1 40 ? 8.472 -13.332 13.122 1.00 0.00 40 LEU A CA 3
ATOM 2330 C C . LEU A 1 40 ? 7.154 -13.749 12.483 1.00 0.00 40 LEU A C 3
ATOM 2331 O O . LEU A 1 40 ? 6.873 -13.403 11.335 1.00 0.00 40 LEU A O 3
ATOM 2347 N N . ILE A 1 41 ? 6.354 -14.492 13.247 1.00 0.00 41 ILE A N 3
ATOM 2348 C CA . ILE A 1 41 ? 5.053 -14.963 12.765 1.00 0.00 41 ILE A CA 3
ATOM 2349 C C . ILE A 1 41 ? 4.136 -13.763 12.483 1.00 0.00 41 ILE A C 3
ATOM 2350 O O . ILE A 1 41 ? 3.401 -13.753 11.493 1.00 0.00 41 ILE A O 3
ATOM 2366 N N . LYS A 1 42 ? 4.164 -12.782 13.385 1.00 0.00 42 LYS A N 3
ATOM 2367 C CA . LYS A 1 42 ? 3.313 -11.592 13.268 1.00 0.00 42 LYS A CA 3
ATOM 2368 C C . LYS A 1 42 ? 3.487 -10.898 11.910 1.00 0.00 42 LYS A C 3
ATOM 2369 O O . LYS A 1 42 ? 2.510 -10.720 11.178 1.00 0.00 42 LYS A O 3
ATOM 2388 N N . ARG A 1 43 ? 4.722 -10.501 11.587 1.00 0.00 43 ARG A N 3
ATOM 2389 C CA . ARG A 1 43 ? 4.994 -9.818 10.318 1.00 0.00 43 ARG A CA 3
ATOM 2390 C C . ARG A 1 43 ? 4.666 -10.713 9.128 1.00 0.00 43 ARG A C 3
ATOM 2391 O O . ARG A 1 43 ? 4.121 -10.242 8.125 1.00 0.00 43 ARG A O 3
ATOM 2412 N N . LEU A 1 44 ? 5.000 -11.998 9.244 1.00 0.00 44 LEU A N 3
ATOM 2413 C CA . LEU A 1 44 ? 4.739 -12.956 8.172 1.00 0.00 44 LEU A CA 3
ATOM 2414 C C . LEU A 1 44 ? 3.240 -13.078 7.905 1.00 0.00 44 LEU A C 3
ATOM 2415 O O . LEU A 1 44 ? 2.817 -13.185 6.751 1.00 0.00 44 LEU A O 3
ATOM 2431 N N . LYS A 1 45 ? 2.448 -13.062 8.979 1.00 0.00 45 LYS A N 3
ATOM 2432 C CA . LYS A 1 45 ? 0.995 -13.172 8.861 1.00 0.00 45 LYS A CA 3
ATOM 2433 C C . LYS A 1 45 ? 0.446 -12.007 8.035 1.00 0.00 45 LYS A C 3
ATOM 2434 O O . LYS A 1 45 ? -0.419 -12.200 7.177 1.00 0.00 45 LYS A O 3
ATOM 2453 N N . LYS A 1 46 ? 0.960 -10.804 8.304 1.00 0.00 46 LYS A N 3
ATOM 2454 C CA . LYS A 1 46 ? 0.524 -9.607 7.585 1.00 0.00 46 LYS A CA 3
ATOM 2455 C C . LYS A 1 46 ? 1.397 -9.372 6.357 1.00 0.00 46 LYS A C 3
ATOM 2456 O O . LYS A 1 46 ? 2.562 -9.059 6.533 1.00 0.00 46 LYS A O 3
ATOM 2476 N N . MET A 1 1 ? 2.845 1.192 -0.819 1.00 0.00 1 MET A N 4
ATOM 2477 C CA . MET A 1 1 ? 3.168 -0.016 -1.634 1.00 0.00 1 MET A CA 4
ATOM 2478 C C . MET A 1 1 ? 4.678 -0.253 -1.620 1.00 0.00 1 MET A C 4
ATOM 2479 O O . MET A 1 1 ? 5.443 0.596 -1.155 1.00 0.00 1 MET A O 4
ATOM 2495 N N . LYS A 1 2 ? 5.091 -1.412 -2.134 1.00 0.00 2 LYS A N 4
ATOM 2496 C CA . LYS A 1 2 ? 6.511 -1.769 -2.187 1.00 0.00 2 LYS A CA 4
ATOM 2497 C C . LYS A 1 2 ? 6.795 -2.681 -3.378 1.00 0.00 2 LYS A C 4
ATOM 2498 O O . LYS A 1 2 ? 5.887 -3.341 -3.891 1.00 0.00 2 LYS A O 4
ATOM 2517 N N . SER A 1 3 ? 8.060 -2.714 -3.804 1.00 0.00 3 SER A N 4
ATOM 2518 C CA . SER A 1 3 ? 8.465 -3.551 -4.927 1.00 0.00 3 SER A CA 4
ATOM 2519 C C . SER A 1 3 ? 8.461 -5.030 -4.512 1.00 0.00 3 SER A C 4
ATOM 2520 O O . SER A 1 3 ? 8.647 -5.325 -3.330 1.00 0.00 3 SER A O 4
ATOM 2528 N N . PRO A 1 4 ? 8.237 -5.967 -5.436 1.00 0.00 4 PRO A N 4
ATOM 2529 C CA . PRO A 1 4 ? 8.200 -7.425 -5.089 1.00 0.00 4 PRO A CA 4
ATOM 2530 C C . PRO A 1 4 ? 9.542 -7.972 -4.616 1.00 0.00 4 PRO A C 4
ATOM 2531 O O . PRO A 1 4 ? 9.572 -8.860 -3.759 1.00 0.00 4 PRO A O 4
ATOM 2542 N N . TYR A 1 5 ? 10.647 -7.441 -5.158 1.00 0.00 5 TYR A N 4
ATOM 2543 C CA . TYR A 1 5 ? 11.969 -7.913 -4.737 1.00 0.00 5 TYR A CA 4
ATOM 2544 C C . TYR A 1 5 ? 12.239 -7.507 -3.297 1.00 0.00 5 TYR A C 4
ATOM 2545 O O . TYR A 1 5 ? 12.867 -8.248 -2.536 1.00 0.00 5 TYR A O 4
ATOM 2563 N N . GLU A 1 6 ? 11.740 -6.334 -2.938 1.00 0.00 6 GLU A N 4
ATOM 2564 C CA . GLU A 1 6 ? 11.887 -5.810 -1.606 1.00 0.00 6 GLU A CA 4
ATOM 2565 C C . GLU A 1 6 ? 10.951 -6.544 -0.643 1.00 0.00 6 GLU A C 4
ATOM 2566 O O . GLU A 1 6 ? 11.371 -6.975 0.435 1.00 0.00 6 GLU A O 4
ATOM 2578 N N . ALA A 1 7 ? 9.687 -6.682 -1.048 1.00 0.00 7 ALA A N 4
ATOM 2579 C CA . ALA A 1 7 ? 8.700 -7.368 -0.222 1.00 0.00 7 ALA A CA 4
ATOM 2580 C C . ALA A 1 7 ? 9.144 -8.804 0.011 1.00 0.00 7 ALA A C 4
ATOM 2581 O O . ALA A 1 7 ? 8.984 -9.353 1.103 1.00 0.00 7 ALA A O 4
ATOM 2588 N N . ALA A 1 8 ? 9.714 -9.390 -1.035 1.00 0.00 8 ALA A N 4
ATOM 2589 C CA . ALA A 1 8 ? 10.210 -10.761 -0.981 1.00 0.00 8 ALA A CA 4
ATOM 2590 C C . ALA A 1 8 ? 11.356 -10.883 0.019 1.00 0.00 8 ALA A C 4
ATOM 2591 O O . ALA A 1 8 ? 11.451 -11.872 0.749 1.00 0.00 8 ALA A O 4
ATOM 2598 N N . HIS A 1 9 ? 12.231 -9.875 0.026 1.00 0.00 9 HIS A N 4
ATOM 2599 C CA . HIS A 1 9 ? 13.388 -9.864 0.918 1.00 0.00 9 HIS A CA 4
ATOM 2600 C C . HIS A 1 9 ? 12.958 -9.881 2.381 1.00 0.00 9 HIS A C 4
ATOM 2601 O O . HIS A 1 9 ? 13.500 -10.649 3.181 1.00 0.00 9 HIS A O 4
ATOM 2616 N N . GLU A 1 10 ? 12.003 -9.015 2.724 1.00 0.00 10 GLU A N 4
ATOM 2617 C CA . GLU A 1 10 ? 11.532 -8.923 4.101 1.00 0.00 10 GLU A CA 4
ATOM 2618 C C . GLU A 1 10 ? 10.910 -10.239 4.550 1.00 0.00 10 GLU A C 4
ATOM 2619 O O . GLU A 1 10 ? 11.182 -10.714 5.653 1.00 0.00 10 GLU A O 4
ATOM 2631 N N . ARG A 1 11 ? 10.089 -10.828 3.681 1.00 0.00 11 ARG A N 4
ATOM 2632 C CA . ARG A 1 11 ? 9.439 -12.100 3.986 1.00 0.00 11 ARG A CA 4
ATOM 2633 C C . ARG A 1 11 ? 10.480 -13.201 4.125 1.00 0.00 11 ARG A C 4
ATOM 2634 O O . ARG A 1 11 ? 10.406 -14.014 5.041 1.00 0.00 11 ARG A O 4
ATOM 2655 N N . ALA A 1 12 ? 11.447 -13.211 3.213 1.00 0.00 12 ALA A N 4
ATOM 2656 C CA . ALA A 1 12 ? 12.506 -14.215 3.239 1.00 0.00 12 ALA A CA 4
ATOM 2657 C C . ALA A 1 12 ? 13.316 -14.112 4.527 1.00 0.00 12 ALA A C 4
ATOM 2658 O O . ALA A 1 12 ? 13.699 -15.132 5.105 1.00 0.00 12 ALA A O 4
ATOM 2665 N N . LEU A 1 13 ? 13.576 -12.878 4.967 1.00 0.00 13 LEU A N 4
ATOM 2666 C CA . LEU A 1 13 ? 14.347 -12.655 6.184 1.00 0.00 13 LEU A CA 4
ATOM 2667 C C . LEU A 1 13 ? 13.643 -13.210 7.407 1.00 0.00 13 LEU A C 4
ATOM 2668 O O . LEU A 1 13 ? 14.259 -13.885 8.238 1.00 0.00 13 LEU A O 4
ATOM 2684 N N . MET A 1 14 ? 12.363 -12.883 7.525 1.00 0.00 14 MET A N 4
ATOM 2685 C CA . MET A 1 14 ? 11.572 -13.307 8.673 1.00 0.00 14 MET A CA 4
ATOM 2686 C C . MET A 1 14 ? 11.266 -14.801 8.620 1.00 0.00 14 MET A C 4
ATOM 2687 O O . MET A 1 14 ? 11.301 -15.474 9.649 1.00 0.00 14 MET A O 4
ATOM 2701 N N . VAL A 1 15 ? 10.966 -15.310 7.420 1.00 0.00 15 VAL A N 4
ATOM 2702 C CA . VAL A 1 15 ? 10.660 -16.732 7.253 1.00 0.00 15 VAL A CA 4
ATOM 2703 C C . VAL A 1 15 ? 11.894 -17.563 7.588 1.00 0.00 15 VAL A C 4
ATOM 2704 O O . VAL A 1 15 ? 11.803 -18.524 8.341 1.00 0.00 15 VAL A O 4
ATOM 2717 N N . ASN A 1 16 ? 13.034 -17.184 7.013 1.00 0.00 16 ASN A N 4
ATOM 2718 C CA . ASN A 1 16 ? 14.269 -17.924 7.235 1.00 0.00 16 ASN A CA 4
ATOM 2719 C C . ASN A 1 16 ? 14.617 -17.964 8.714 1.00 0.00 16 ASN A C 4
ATOM 2720 O O . ASN A 1 16 ? 14.999 -19.013 9.240 1.00 0.00 16 ASN A O 4
ATOM 2731 N N . ARG A 1 17 ? 14.462 -16.823 9.378 1.00 0.00 17 ARG A N 4
ATOM 2732 C CA . ARG A 1 17 ? 14.741 -16.732 10.805 1.00 0.00 17 ARG A CA 4
ATOM 2733 C C . ARG A 1 17 ? 13.675 -17.504 11.589 1.00 0.00 17 ARG A C 4
ATOM 2734 O O . ARG A 1 17 ? 13.977 -18.160 12.587 1.00 0.00 17 ARG A O 4
ATOM 2755 N N . LEU A 1 18 ? 12.426 -17.407 11.118 1.00 0.00 18 LEU A N 4
ATOM 2756 C CA . LEU A 1 18 ? 11.301 -18.079 11.755 1.00 0.00 18 LEU A CA 4
ATOM 2757 C C . LEU A 1 18 ? 11.493 -19.594 11.749 1.00 0.00 18 LEU A C 4
ATOM 2758 O O . LEU A 1 18 ? 11.200 -20.263 12.744 1.00 0.00 18 LEU A O 4
ATOM 2774 N N . GLN A 1 19 ? 11.962 -20.129 10.618 1.00 0.00 19 GLN A N 4
ATOM 2775 C CA . GLN A 1 19 ? 12.161 -21.573 10.487 1.00 0.00 19 GLN A CA 4
ATOM 2776 C C . GLN A 1 19 ? 13.185 -22.070 11.497 1.00 0.00 19 GLN A C 4
ATOM 2777 O O . GLN A 1 19 ? 12.986 -23.093 12.134 1.00 0.00 19 GLN A O 4
ATOM 2791 N N . LYS A 1 20 ? 14.277 -21.332 11.634 1.00 0.00 20 LYS A N 4
ATOM 2792 C CA . LYS A 1 20 ? 15.342 -21.707 12.563 1.00 0.00 20 LYS A CA 4
ATOM 2793 C C . LYS A 1 20 ? 14.781 -21.811 13.979 1.00 0.00 20 LYS A C 4
ATOM 2794 O O . LYS A 1 20 ? 15.040 -22.792 14.679 1.00 0.00 20 LYS A O 4
ATOM 2813 N N . LEU A 1 21 ? 14.000 -20.806 14.378 1.00 0.00 21 LEU A N 4
ATOM 2814 C CA . LEU A 1 21 ? 13.388 -20.799 15.705 1.00 0.00 21 LEU A CA 4
ATOM 2815 C C . LEU A 1 21 ? 12.428 -21.967 15.872 1.00 0.00 21 LEU A C 4
ATOM 2816 O O . LEU A 1 21 ? 12.436 -22.632 16.906 1.00 0.00 21 LEU A O 4
ATOM 2832 N N . THR A 1 22 ? 11.605 -22.214 14.851 1.00 0.00 22 THR A N 4
ATOM 2833 C CA . THR A 1 22 ? 10.642 -23.312 14.915 1.00 0.00 22 THR A CA 4
ATOM 2834 C C . THR A 1 22 ? 11.373 -24.666 14.946 1.00 0.00 22 THR A C 4
ATOM 2835 O O . THR A 1 22 ? 10.906 -25.621 15.571 1.00 0.00 22 THR A O 4
ATOM 2846 N N . ARG A 1 23 ? 12.516 -24.724 14.259 1.00 0.00 23 ARG A N 4
ATOM 2847 C CA . ARG A 1 23 ? 13.320 -25.942 14.191 1.00 0.00 23 ARG A CA 4
ATOM 2848 C C . ARG A 1 23 ? 13.980 -26.267 15.531 1.00 0.00 23 ARG A C 4
ATOM 2849 O O . ARG A 1 23 ? 13.994 -27.428 15.949 1.00 0.00 23 ARG A O 4
ATOM 2870 N N . MET A 1 24 ? 14.544 -25.244 16.190 1.00 0.00 24 MET A N 4
ATOM 2871 C CA . MET A 1 24 ? 15.222 -25.452 17.471 1.00 0.00 24 MET A CA 4
ATOM 2872 C C . MET A 1 24 ? 14.251 -25.481 18.655 1.00 0.00 24 MET A C 4
ATOM 2873 O O . MET A 1 24 ? 14.519 -26.151 19.650 1.00 0.00 24 MET A O 4
ATOM 2887 N N . LEU A 1 25 ? 13.131 -24.761 18.540 1.00 0.00 25 LEU A N 4
ATOM 2888 C CA . LEU A 1 25 ? 12.128 -24.727 19.610 1.00 0.00 25 LEU A CA 4
ATOM 2889 C C . LEU A 1 25 ? 11.487 -26.095 19.822 1.00 0.00 25 LEU A C 4
ATOM 2890 O O . LEU A 1 25 ? 11.199 -26.478 20.959 1.00 0.00 25 LEU A O 4
ATOM 2906 N N . ARG A 1 26 ? 11.249 -26.819 18.725 1.00 0.00 26 ARG A N 4
ATOM 2907 C CA . ARG A 1 26 ? 10.620 -28.134 18.802 1.00 0.00 26 ARG A CA 4
ATOM 2908 C C . ARG A 1 26 ? 11.455 -29.078 19.671 1.00 0.00 26 ARG A C 4
ATOM 2909 O O . ARG A 1 26 ? 10.914 -29.771 20.537 1.00 0.00 26 ARG A O 4
ATOM 2930 N N . VAL A 1 27 ? 12.768 -29.090 19.437 1.00 0.00 27 V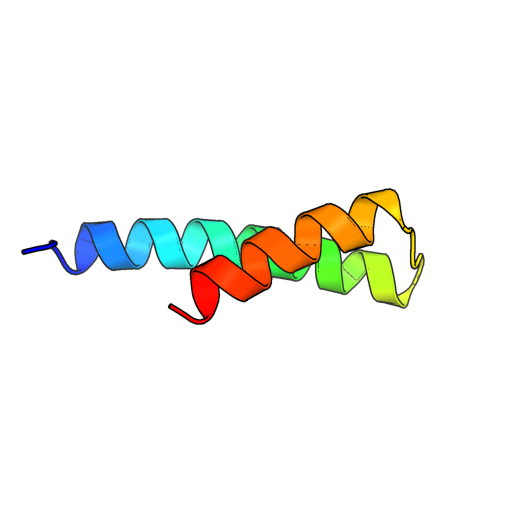AL A N 4
ATOM 2931 C CA . VAL A 1 27 ? 13.676 -29.942 20.208 1.00 0.00 27 VAL A CA 4
ATOM 2932 C C . VAL A 1 27 ? 14.027 -29.292 21.559 1.00 0.00 27 VAL A C 4
ATOM 2933 O O . VAL A 1 27 ? 14.208 -29.986 22.563 1.00 0.00 27 VAL A O 4
ATOM 2946 N N . HIS A 1 28 ? 14.116 -27.960 21.564 1.00 0.00 28 HIS A N 4
ATOM 2947 C CA . HIS A 1 28 ? 14.440 -27.201 22.770 1.00 0.00 28 HIS A CA 4
ATOM 2948 C C . HIS A 1 28 ? 13.538 -25.952 22.878 1.00 0.00 28 HIS A C 4
ATOM 2949 O O . HIS A 1 28 ? 13.967 -24.845 22.526 1.00 0.00 28 HIS A O 4
ATOM 2964 N N . PRO A 1 29 ? 12.296 -26.093 23.345 1.00 0.00 29 PRO A N 4
ATOM 2965 C CA . PRO A 1 29 ? 11.361 -24.932 23.472 1.00 0.00 29 PRO A CA 4
ATOM 2966 C C . PRO A 1 29 ? 11.744 -24.012 24.630 1.00 0.00 29 PRO A C 4
ATOM 2967 O O . PRO A 1 29 ? 11.602 -24.376 25.799 1.00 0.00 29 PRO A O 4
ATOM 2978 N N . ASP A 1 30 ? 12.228 -22.817 24.284 1.00 0.00 30 ASP A N 4
ATOM 2979 C CA . ASP A 1 30 ? 12.636 -21.828 25.279 1.00 0.00 30 ASP A CA 4
ATOM 2980 C C . ASP A 1 30 ? 11.680 -20.623 25.279 1.00 0.00 30 ASP A C 4
ATOM 2981 O O . ASP A 1 30 ? 11.110 -20.304 24.233 1.00 0.00 30 ASP A O 4
ATOM 2990 N N . PRO A 1 31 ? 11.492 -19.939 26.411 1.00 0.00 31 PRO A N 4
ATOM 2991 C CA . PRO A 1 31 ? 10.584 -18.749 26.477 1.00 0.00 31 PRO A CA 4
ATOM 2992 C C . PRO A 1 31 ? 11.141 -17.566 25.689 1.00 0.00 31 PRO A C 4
ATOM 2993 O O . PRO A 1 31 ? 10.395 -16.860 25.007 1.00 0.00 31 PRO A O 4
ATOM 3004 N N . LYS A 1 32 ? 12.460 -17.369 25.778 1.00 0.00 32 LYS A N 4
ATOM 3005 C CA . LYS A 1 32 ? 13.124 -16.280 25.063 1.00 0.00 32 LYS A CA 4
ATOM 3006 C C . LYS A 1 32 ? 12.942 -16.476 23.567 1.00 0.00 32 LYS A C 4
ATOM 3007 O O . LYS A 1 32 ? 12.577 -15.556 22.833 1.00 0.00 32 LYS A O 4
ATOM 3026 N N . TRP A 1 33 ? 13.217 -17.702 23.147 1.00 0.00 33 TRP A N 4
ATOM 3027 C CA . TRP A 1 33 ? 13.111 -18.091 21.750 1.00 0.00 33 TRP A CA 4
ATOM 3028 C C . TRP A 1 33 ? 11.657 -18.022 21.283 1.00 0.00 33 TRP A C 4
ATOM 3029 O O . TRP A 1 33 ? 11.374 -17.616 20.154 1.00 0.00 33 TRP A O 4
ATOM 3050 N N . LYS A 1 34 ? 10.750 -18.439 22.168 1.00 0.00 34 LYS A N 4
ATOM 3051 C CA . LYS A 1 34 ? 9.320 -18.449 21.869 1.00 0.00 34 LYS A CA 4
ATOM 3052 C C . LYS A 1 34 ? 8.806 -17.035 21.584 1.00 0.00 34 LYS A C 4
ATOM 3053 O O . LYS A 1 34 ? 8.030 -16.836 20.649 1.00 0.00 34 LYS A O 4
ATOM 3072 N N . GLN A 1 35 ? 9.231 -16.069 22.403 1.00 0.00 35 GLN A N 4
ATOM 3073 C CA . GLN A 1 35 ? 8.789 -14.680 22.241 1.00 0.00 35 GLN A CA 4
ATOM 3074 C C . GLN A 1 35 ? 9.203 -14.117 20.884 1.00 0.00 35 GLN A C 4
ATOM 3075 O O . GLN A 1 35 ? 8.415 -13.429 20.228 1.00 0.00 35 GLN A O 4
ATOM 3089 N N . GLU A 1 36 ? 10.429 -14.421 20.467 1.00 0.00 36 GLU A N 4
ATOM 3090 C CA . GLU A 1 36 ? 10.940 -13.956 19.179 1.00 0.00 36 GLU A CA 4
ATOM 3091 C C . GLU A 1 36 ? 10.119 -14.563 18.038 1.00 0.00 36 GLU A C 4
ATOM 3092 O O . GLU A 1 36 ? 9.855 -13.905 17.029 1.00 0.00 36 GLU A O 4
ATOM 3104 N N . GLN A 1 37 ? 9.746 -15.832 18.208 1.00 0.00 37 GLN A N 4
ATOM 3105 C CA . GLN A 1 37 ? 8.983 -16.562 17.200 1.00 0.00 37 GLN A CA 4
ATOM 3106 C C . GLN A 1 37 ? 7.627 -15.906 16.927 1.00 0.00 37 GLN A C 4
ATOM 3107 O O . GLN A 1 37 ? 7.161 -15.906 15.785 1.00 0.00 37 GLN A O 4
ATOM 3121 N N . GLN A 1 38 ? 6.983 -15.396 17.980 1.00 0.00 38 GLN A N 4
ATOM 3122 C CA . GLN A 1 38 ? 5.656 -14.795 17.834 1.00 0.00 38 GLN A CA 4
ATOM 3123 C C . GLN A 1 38 ? 5.702 -13.577 16.926 1.00 0.00 38 GLN A C 4
ATOM 3124 O O . GLN A 1 38 ? 4.798 -13.376 16.109 1.00 0.00 38 GLN A O 4
ATOM 3138 N N . GLU A 1 39 ? 6.752 -12.773 17.069 1.00 0.00 39 GLU A N 4
ATOM 3139 C CA . GLU A 1 39 ? 6.902 -11.573 16.253 1.00 0.00 39 GLU A CA 4
ATOM 3140 C C . GLU A 1 39 ? 7.018 -11.949 14.778 1.00 0.00 39 GLU A C 4
ATOM 3141 O O . GLU A 1 39 ? 6.409 -11.316 13.914 1.00 0.00 39 GLU A O 4
ATOM 3153 N N . LEU A 1 40 ? 7.801 -12.992 14.511 1.00 0.00 40 LEU A N 4
ATOM 3154 C CA . LEU A 1 40 ? 8.013 -13.481 13.150 1.00 0.00 40 LEU A CA 4
ATOM 3155 C C . LEU A 1 40 ? 6.721 -14.022 12.554 1.00 0.00 40 LEU A C 4
ATOM 3156 O O . LEU A 1 40 ? 6.386 -13.740 11.402 1.00 0.00 40 LEU A O 4
ATOM 3172 N N . ILE A 1 41 ? 6.007 -14.808 13.360 1.00 0.00 41 ILE A N 4
ATOM 3173 C CA . ILE A 1 41 ? 4.743 -15.406 12.928 1.00 0.00 41 ILE A CA 4
ATOM 3174 C C . ILE A 1 41 ? 3.716 -14.313 12.609 1.00 0.00 41 ILE A C 4
ATOM 3175 O O . ILE A 1 41 ? 3.024 -14.386 11.591 1.00 0.00 41 ILE A O 4
ATOM 3191 N N . LYS A 1 42 ? 3.601 -13.335 13.507 1.00 0.00 42 LYS A N 4
ATOM 3192 C CA . LYS A 1 42 ? 2.628 -12.257 13.342 1.00 0.00 42 LYS A CA 4
ATOM 3193 C C . LYS A 1 42 ? 2.931 -11.384 12.128 1.00 0.00 42 LYS A C 4
ATOM 3194 O O . LYS A 1 42 ? 2.014 -11.010 11.391 1.00 0.00 42 LYS A O 4
ATOM 3213 N N . ARG A 1 43 ? 4.212 -11.079 11.915 1.00 0.00 43 ARG A N 4
ATOM 3214 C CA . ARG A 1 43 ? 4.614 -10.264 10.768 1.00 0.00 43 ARG A CA 4
ATOM 3215 C C . ARG A 1 43 ? 4.285 -10.997 9.472 1.00 0.00 43 ARG A C 4
ATOM 3216 O O . ARG A 1 43 ? 3.732 -10.413 8.538 1.00 0.00 43 ARG A O 4
ATOM 3237 N N . LEU A 1 44 ? 4.605 -12.290 9.450 1.00 0.00 44 LEU A N 4
ATOM 3238 C CA . LEU A 1 44 ? 4.324 -13.141 8.298 1.00 0.00 44 LEU A CA 4
ATOM 3239 C C . LEU A 1 44 ? 2.814 -13.274 8.091 1.00 0.00 44 LEU A C 4
ATOM 3240 O O . LEU A 1 44 ? 2.329 -13.244 6.957 1.00 0.00 44 LEU A O 4
ATOM 3256 N N . LYS A 1 45 ? 2.085 -13.420 9.199 1.00 0.00 45 LYS A N 4
ATOM 3257 C CA . LYS A 1 45 ? 0.632 -13.559 9.155 1.00 0.00 45 LYS A CA 4
ATOM 3258 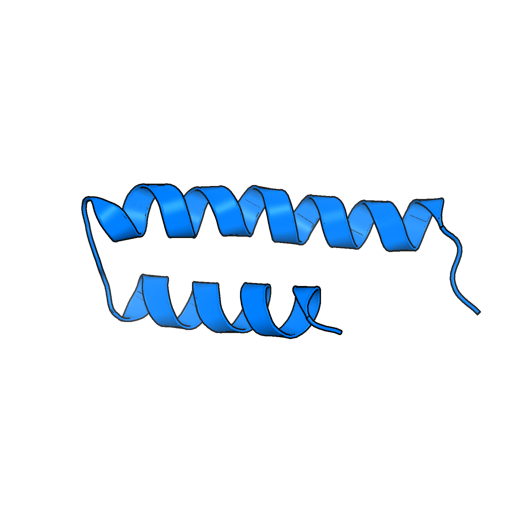C C . LYS A 1 45 ? 0.002 -12.304 8.548 1.00 0.00 45 LYS A C 4
ATOM 3259 O O . LYS A 1 45 ? -0.910 -12.394 7.722 1.00 0.00 45 LYS A O 4
ATOM 3278 N N . LYS A 1 46 ? 0.498 -11.139 8.973 1.00 0.00 46 LYS A N 4
ATOM 3279 C CA . LYS A 1 46 ? -0.013 -9.862 8.479 1.00 0.00 46 LYS A CA 4
ATOM 3280 C C . LYS A 1 46 ? 0.764 -9.415 7.245 1.00 0.00 46 LYS A C 4
ATOM 3281 O O . LYS A 1 46 ? 1.922 -9.060 7.396 1.00 0.00 46 LYS A O 4
ATOM 3301 N N . MET A 1 1 ? 2.481 -0.165 0.636 1.00 0.00 1 MET A N 5
ATOM 3302 C CA . MET A 1 1 ? 2.751 -0.541 -0.782 1.00 0.00 1 MET A CA 5
ATOM 3303 C C . MET A 1 1 ? 4.259 -0.661 -1.002 1.00 0.00 1 MET A C 5
ATOM 3304 O O . MET A 1 1 ? 5.021 0.241 -0.648 1.00 0.00 1 MET A O 5
ATOM 3320 N N . LYS A 1 2 ? 4.671 -1.787 -1.583 1.00 0.00 2 LYS A N 5
ATOM 3321 C CA . LYS A 1 2 ? 6.087 -2.044 -1.854 1.00 0.00 2 LYS A CA 5
ATOM 3322 C C . LYS A 1 2 ? 6.257 -2.985 -3.045 1.00 0.00 2 LYS A C 5
ATOM 3323 O O . LYS A 1 2 ? 5.333 -3.718 -3.405 1.00 0.00 2 LYS A O 5
ATOM 3342 N N . SER A 1 3 ? 7.446 -2.943 -3.654 1.00 0.00 3 SER A N 5
ATOM 3343 C CA . SER A 1 3 ? 7.746 -3.779 -4.814 1.00 0.00 3 SER A CA 5
ATOM 3344 C C . SER A 1 3 ? 7.892 -5.252 -4.404 1.00 0.00 3 SER A C 5
ATOM 3345 O O . SER A 1 3 ? 8.212 -5.532 -3.246 1.00 0.00 3 SER A O 5
ATOM 3353 N N . PRO A 1 4 ? 7.650 -6.203 -5.310 1.00 0.00 4 PRO A N 5
ATOM 3354 C CA . PRO A 1 4 ? 7.750 -7.662 -4.980 1.00 0.00 4 PRO A CA 5
ATOM 3355 C C . PRO A 1 4 ? 9.169 -8.126 -4.657 1.00 0.00 4 PRO A C 5
ATOM 3356 O O . PRO A 1 4 ? 9.341 -9.030 -3.834 1.00 0.00 4 PRO A O 5
ATOM 3367 N N . TYR A 1 5 ? 10.181 -7.518 -5.297 1.00 0.00 5 TYR A N 5
ATOM 3368 C CA . TYR A 1 5 ? 11.565 -7.924 -5.026 1.00 0.00 5 TYR A CA 5
ATOM 3369 C C . TYR A 1 5 ? 11.949 -7.573 -3.601 1.00 0.00 5 TYR A C 5
ATOM 3370 O O . TYR A 1 5 ? 12.591 -8.364 -2.905 1.00 0.00 5 TYR A O 5
ATOM 3388 N N . GLU A 1 6 ? 11.524 -6.398 -3.176 1.00 0.00 6 GLU A N 5
ATOM 3389 C CA . GLU A 1 6 ? 11.774 -5.925 -1.839 1.00 0.00 6 GLU A CA 5
ATOM 3390 C C . GLU A 1 6 ? 10.896 -6.681 -0.841 1.00 0.00 6 GLU A C 5
ATOM 3391 O O . GLU A 1 6 ? 11.366 -7.099 0.222 1.00 0.00 6 GLU A O 5
ATOM 3403 N N . ALA A 1 7 ? 9.626 -6.849 -1.203 1.00 0.00 7 ALA A N 5
ATOM 3404 C CA . ALA A 1 7 ? 8.679 -7.557 -0.350 1.00 0.00 7 ALA A CA 5
ATOM 3405 C C . ALA A 1 7 ? 9.169 -8.978 -0.116 1.00 0.00 7 ALA A C 5
ATOM 3406 O O . ALA A 1 7 ? 9.043 -9.525 0.981 1.00 0.00 7 ALA A O 5
ATOM 3413 N N . ALA A 1 8 ? 9.740 -9.550 -1.168 1.00 0.00 8 ALA A N 5
ATOM 3414 C CA . ALA A 1 8 ? 10.274 -10.908 -1.113 1.00 0.00 8 ALA A CA 5
ATOM 3415 C C . ALA A 1 8 ? 11.430 -10.989 -0.121 1.00 0.00 8 ALA A C 5
ATOM 3416 O O . ALA A 1 8 ? 11.551 -11.961 0.630 1.00 0.00 8 ALA A O 5
ATOM 3423 N N . HIS A 1 9 ? 12.281 -9.962 -0.140 1.00 0.00 9 HIS A N 5
ATOM 3424 C CA . HIS A 1 9 ? 13.441 -9.903 0.742 1.00 0.00 9 HIS A CA 5
ATOM 3425 C C . HIS A 1 9 ? 13.023 -9.895 2.210 1.00 0.00 9 HIS A C 5
ATOM 3426 O O . HIS A 1 9 ? 13.589 -10.627 3.025 1.00 0.00 9 HIS A O 5
ATOM 3441 N N . GLU A 1 10 ? 12.050 -9.045 2.538 1.00 0.00 10 GLU A N 5
ATOM 3442 C CA . GLU A 1 10 ? 11.585 -8.927 3.915 1.00 0.00 10 GLU A CA 5
ATOM 3443 C C . GLU A 1 10 ? 11.004 -10.246 4.407 1.00 0.00 10 GLU A C 5
ATOM 3444 O O . GLU A 1 10 ? 11.289 -10.676 5.526 1.00 0.00 10 GLU A O 5
ATOM 3456 N N . ARG A 1 11 ? 10.202 -10.888 3.557 1.00 0.00 11 ARG A N 5
ATOM 3457 C CA . ARG A 1 11 ? 9.591 -12.168 3.901 1.00 0.00 11 ARG A CA 5
ATOM 3458 C C . ARG A 1 11 ? 10.663 -13.234 4.062 1.00 0.00 11 ARG A C 5
ATOM 3459 O O . ARG A 1 11 ? 10.619 -14.019 5.005 1.00 0.00 11 ARG A O 5
ATOM 3480 N N . ALA A 1 12 ? 11.624 -13.250 3.144 1.00 0.00 12 ALA A N 5
ATOM 3481 C CA . ALA A 1 12 ? 12.707 -14.228 3.199 1.00 0.00 12 ALA A CA 5
ATOM 3482 C C . ALA A 1 12 ? 13.515 -14.063 4.481 1.00 0.00 12 ALA A C 5
ATOM 3483 O O . ALA A 1 12 ? 13.924 -15.054 5.092 1.00 0.00 12 ALA A O 5
ATOM 3490 N N . LEU A 1 13 ? 13.744 -12.810 4.882 1.00 0.00 13 LEU A N 5
ATOM 3491 C CA . LEU A 1 13 ? 14.511 -12.528 6.089 1.00 0.00 13 LEU A CA 5
ATOM 3492 C C . LEU A 1 13 ? 13.830 -13.076 7.330 1.00 0.00 13 LEU A C 5
ATOM 3493 O O . LEU A 1 13 ? 14.472 -13.708 8.174 1.00 0.00 13 LEU A O 5
ATOM 3509 N N . MET A 1 14 ? 12.541 -12.788 7.448 1.00 0.00 14 MET A N 5
ATOM 3510 C CA . MET A 1 14 ? 11.768 -13.209 8.610 1.00 0.00 14 MET A CA 5
ATOM 3511 C C . MET A 1 14 ? 11.480 -14.706 8.592 1.00 0.00 14 MET A C 5
ATOM 3512 O O . MET A 1 14 ? 11.538 -15.360 9.632 1.00 0.00 14 MET A O 5
ATOM 3526 N N . VAL A 1 15 ? 11.165 -15.241 7.408 1.00 0.00 15 VAL A N 5
ATOM 3527 C CA . VAL A 1 15 ? 10.869 -16.668 7.266 1.00 0.00 15 VAL A CA 5
ATOM 3528 C C . VAL A 1 15 ? 12.108 -17.482 7.611 1.00 0.00 15 VAL A C 5
ATOM 3529 O O . VAL A 1 15 ? 12.022 -18.445 8.362 1.00 0.00 15 VAL A O 5
ATOM 3542 N N . ASN A 1 16 ? 13.249 -17.088 7.047 1.00 0.00 16 ASN A N 5
ATOM 3543 C CA . ASN A 1 16 ? 14.491 -17.813 7.284 1.00 0.00 16 ASN A CA 5
ATOM 3544 C C . ASN A 1 16 ? 14.818 -17.854 8.769 1.00 0.00 16 ASN A C 5
ATOM 3545 O O . ASN A 1 16 ? 15.208 -18.900 9.295 1.00 0.00 16 ASN A O 5
ATOM 3556 N N . ARG A 1 17 ? 14.635 -16.718 9.437 1.00 0.00 17 ARG A N 5
ATOM 3557 C CA . ARG A 1 17 ? 14.889 -16.632 10.872 1.00 0.00 17 ARG A CA 5
ATOM 3558 C C . ARG A 1 17 ? 13.817 -17.417 11.636 1.00 0.00 17 ARG A C 5
ATOM 3559 O O . ARG A 1 17 ? 14.108 -18.075 12.637 1.00 0.00 17 ARG A O 5
ATOM 3580 N N . LEU A 1 18 ? 12.576 -17.328 11.145 1.00 0.00 18 LEU A N 5
ATOM 3581 C CA . LEU A 1 18 ? 11.444 -18.012 11.760 1.00 0.00 18 LEU A CA 5
ATOM 3582 C C . LEU A 1 18 ? 11.660 -19.521 11.755 1.00 0.00 18 LEU A C 5
ATOM 3583 O O . LEU A 1 18 ? 11.359 -20.196 12.745 1.00 0.00 18 LEU A O 5
ATOM 3599 N N . GLN A 1 19 ? 12.167 -20.045 10.636 1.00 0.00 19 GLN A N 5
ATOM 3600 C CA . GLN A 1 19 ? 12.399 -21.485 10.509 1.00 0.00 19 GLN A CA 5
ATOM 3601 C C . GLN A 1 19 ? 13.410 -21.953 11.545 1.00 0.00 19 GLN A C 5
ATOM 3602 O O . GLN A 1 19 ? 13.222 -22.985 12.172 1.00 0.00 19 GLN A O 5
ATOM 3616 N N . LYS A 1 20 ? 14.475 -21.184 11.718 1.00 0.00 20 LYS A N 5
ATOM 3617 C CA . LYS A 1 20 ? 15.520 -21.534 12.680 1.00 0.00 20 LYS A CA 5
ATOM 3618 C C . LYS A 1 20 ? 14.915 -21.663 14.078 1.00 0.00 20 LYS A C 5
ATOM 3619 O O . LYS A 1 20 ? 15.170 -22.648 14.777 1.00 0.00 20 LYS A O 5
ATOM 3638 N N . LEU A 1 21 ? 14.104 -20.677 14.463 1.00 0.00 21 LEU A N 5
ATOM 3639 C CA . LEU A 1 21 ? 13.448 -20.696 15.771 1.00 0.00 21 LEU A CA 5
ATOM 3640 C C . LEU A 1 21 ? 12.470 -21.856 15.884 1.00 0.00 21 LEU A C 5
ATOM 3641 O O . LEU A 1 21 ? 12.418 -22.519 16.919 1.00 0.00 21 LEU A O 5
ATOM 3657 N N . THR A 1 22 ? 11.695 -22.093 14.825 1.00 0.00 22 THR A N 5
ATOM 3658 C CA . THR A 1 22 ? 10.713 -23.177 14.838 1.00 0.00 22 THR A CA 5
ATOM 3659 C C . THR A 1 22 ? 11.422 -24.543 14.870 1.00 0.00 22 THR A C 5
ATOM 3660 O O . THR A 1 22 ? 10.933 -25.493 15.488 1.00 0.00 22 THR A O 5
ATOM 3671 N N . ARG A 1 23 ? 12.575 -24.615 14.203 1.00 0.00 23 ARG A N 5
ATOM 3672 C CA . ARG A 1 23 ? 13.363 -25.844 14.150 1.00 0.00 23 ARG A CA 5
ATOM 3673 C C . ARG A 1 23 ? 13.912 -26.218 15.525 1.00 0.00 23 ARG A C 5
ATOM 3674 O O . ARG A 1 23 ? 13.854 -27.383 15.923 1.00 0.00 23 ARG A O 5
ATOM 3695 N N . MET A 1 24 ? 14.460 -25.224 16.237 1.00 0.00 24 MET A N 5
ATOM 3696 C CA . MET A 1 24 ? 15.033 -25.469 17.563 1.00 0.00 24 MET A CA 5
ATOM 3697 C C . MET A 1 24 ? 13.969 -25.473 18.668 1.00 0.00 24 MET A C 5
ATOM 3698 O O . MET A 1 24 ? 14.127 -26.168 19.671 1.00 0.00 24 MET A O 5
ATOM 3712 N N . LEU A 1 25 ? 12.888 -24.710 18.473 1.00 0.00 25 LEU A N 5
ATOM 3713 C CA . LEU A 1 25 ? 11.797 -24.652 19.455 1.00 0.00 25 LEU A CA 5
ATOM 3714 C C . LEU A 1 25 ? 11.072 -25.993 19.562 1.00 0.00 25 LEU A C 5
ATOM 3715 O O . LEU A 1 25 ? 10.641 -26.382 20.650 1.00 0.00 25 LEU A O 5
ATOM 3731 N N . ARG A 1 26 ? 10.921 -26.678 18.427 1.00 0.00 26 ARG A N 5
ATOM 3732 C CA . ARG A 1 26 ? 10.222 -27.964 18.398 1.00 0.00 26 ARG A CA 5
ATOM 3733 C C . ARG A 1 26 ? 10.899 -28.957 19.347 1.00 0.00 26 ARG A C 5
ATOM 3734 O O . ARG A 1 26 ? 10.225 -29.623 20.138 1.00 0.00 26 ARG A O 5
ATOM 3755 N N . VAL A 1 27 ? 12.228 -29.040 19.263 1.00 0.00 27 VAL A N 5
ATOM 3756 C CA . VAL A 1 27 ? 12.993 -29.944 20.124 1.00 0.00 27 VAL A CA 5
ATOM 3757 C C . VAL A 1 27 ? 13.211 -29.316 21.513 1.00 0.00 27 VAL A C 5
ATOM 3758 O O . VAL A 1 27 ? 13.182 -30.011 22.531 1.00 0.00 27 VAL A O 5
ATOM 3771 N N . HIS A 1 28 ? 13.423 -27.999 21.528 1.00 0.00 28 HIS A N 5
ATOM 3772 C CA . HIS A 1 28 ? 13.641 -27.252 22.765 1.00 0.00 28 HIS A CA 5
ATOM 3773 C C . HIS A 1 28 ? 12.807 -25.953 22.760 1.00 0.00 28 HIS A C 5
ATOM 3774 O O . HIS A 1 28 ? 13.328 -24.883 22.419 1.00 0.00 28 HIS A O 5
ATOM 3789 N N . PRO A 1 29 ? 11.522 -26.014 23.114 1.00 0.00 29 PRO A N 5
ATOM 3790 C CA . PRO A 1 29 ? 10.635 -24.808 23.126 1.00 0.00 29 PRO A CA 5
ATOM 3791 C C . PRO A 1 29 ? 10.934 -23.877 24.306 1.00 0.00 29 PRO A C 5
ATOM 3792 O O 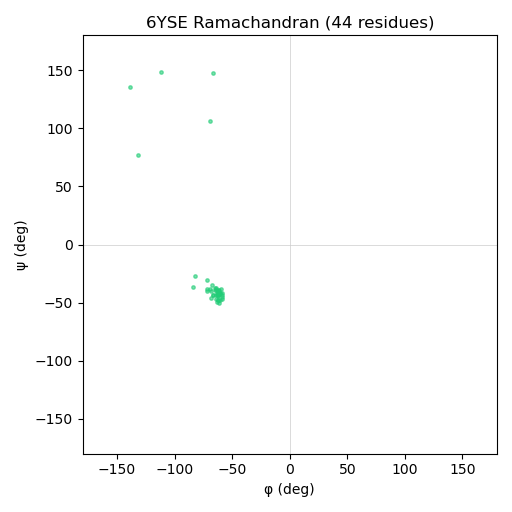. PRO A 1 29 ? 10.229 -23.886 25.324 1.00 0.00 29 PRO A O 5
ATOM 3803 N N . ASP A 1 30 ? 11.986 -23.073 24.155 1.00 0.00 30 ASP A N 5
ATOM 3804 C CA . ASP A 1 30 ? 12.389 -22.134 25.196 1.00 0.00 30 ASP A CA 5
ATOM 3805 C C . ASP A 1 30 ? 11.430 -20.932 25.248 1.00 0.00 30 ASP A C 5
ATOM 3806 O O . ASP A 1 30 ? 10.901 -20.536 24.206 1.00 0.00 30 ASP A O 5
ATOM 3815 N N . PRO A 1 31 ? 11.197 -20.330 26.419 1.00 0.00 31 PRO A N 5
ATOM 3816 C CA . PRO A 1 31 ? 10.287 -19.146 26.532 1.00 0.00 31 PRO A CA 5
ATOM 3817 C C . PRO A 1 31 ? 10.884 -17.918 25.853 1.00 0.00 31 PRO A C 5
ATOM 3818 O O . PRO A 1 31 ? 10.170 -17.150 25.202 1.00 0.00 31 PRO A O 5
ATOM 3829 N N . LYS A 1 32 ? 12.201 -17.756 26.000 1.00 0.00 32 LYS A N 5
ATOM 3830 C CA . LYS A 1 32 ? 12.913 -16.651 25.400 1.00 0.00 32 LYS A CA 5
ATOM 3831 C C . LYS A 1 32 ? 12.869 -16.748 23.879 1.00 0.00 32 LYS A C 5
ATOM 3832 O O . LYS A 1 32 ? 12.678 -15.746 23.187 1.00 0.00 32 LYS A O 5
ATOM 3851 N N . TRP A 1 33 ? 13.041 -17.971 23.376 1.00 0.00 33 TRP A N 5
ATOM 3852 C CA . TRP A 1 33 ? 13.018 -18.228 21.939 1.00 0.00 33 TRP A CA 5
ATOM 3853 C C . TRP A 1 33 ? 11.604 -18.059 21.383 1.00 0.00 33 TRP A C 5
ATOM 3854 O O . TRP A 1 33 ? 11.417 -17.592 20.258 1.00 0.00 33 TRP A O 5
ATOM 3875 N N . LYS A 1 34 ? 10.619 -18.472 22.184 1.00 0.00 34 LYS A N 5
ATOM 3876 C CA . LYS A 1 34 ? 9.213 -18.405 21.790 1.00 0.00 34 LYS A CA 5
ATOM 3877 C C . LYS A 1 34 ? 8.776 -16.959 21.536 1.00 0.00 34 LYS A C 5
ATOM 3878 O O . LYS A 1 34 ? 8.034 -16.698 20.591 1.00 0.00 34 LYS A O 5
ATOM 3897 N N . GLN A 1 35 ? 9.222 -16.041 22.395 1.00 0.00 35 GLN A N 5
ATOM 3898 C CA . GLN A 1 35 ? 8.845 -14.632 22.270 1.00 0.00 35 GLN A CA 5
ATOM 3899 C C . GLN A 1 35 ? 9.285 -14.055 20.926 1.00 0.00 35 GLN A C 5
ATOM 3900 O O . GLN A 1 35 ? 8.528 -13.324 20.283 1.00 0.00 35 GLN A O 5
ATOM 3914 N N . GLU A 1 36 ? 10.500 -14.400 20.505 1.00 0.00 36 GLU A N 5
ATOM 3915 C CA . GLU A 1 36 ? 11.032 -13.930 19.227 1.00 0.00 36 GLU A CA 5
ATOM 3916 C C . GLU A 1 36 ? 10.209 -14.507 18.070 1.00 0.00 36 GLU A C 5
ATOM 3917 O O . GLU A 1 36 ? 9.976 -13.832 17.065 1.00 0.00 36 GLU A O 5
ATOM 3929 N N . GLN A 1 37 ? 9.806 -15.768 18.221 1.00 0.00 37 GLN A N 5
ATOM 3930 C CA . GLN A 1 37 ? 9.044 -16.472 17.195 1.00 0.00 37 GLN A CA 5
ATOM 3931 C C . GLN A 1 37 ? 7.707 -15.785 16.908 1.00 0.00 37 GLN A C 5
ATOM 3932 O O . GLN A 1 37 ? 7.255 -15.770 15.759 1.00 0.00 37 GLN A O 5
ATOM 3946 N N . GLN A 1 38 ? 7.059 -15.265 17.954 1.00 0.00 38 GLN A N 5
ATOM 3947 C CA . GLN A 1 38 ? 5.749 -14.634 17.791 1.00 0.00 38 GLN A CA 5
ATOM 3948 C C . GLN A 1 38 ? 5.834 -13.421 16.881 1.00 0.00 38 GLN A C 5
ATOM 3949 O O . GLN A 1 38 ? 4.945 -13.200 16.054 1.00 0.00 38 GLN A O 5
ATOM 3963 N N . GLU A 1 39 ? 6.903 -12.644 17.035 1.00 0.00 39 GLU A N 5
ATOM 3964 C CA . GLU A 1 39 ? 7.094 -11.452 16.216 1.00 0.00 39 GLU A CA 5
ATOM 3965 C C . GLU A 1 39 ? 7.217 -11.840 14.745 1.00 0.00 39 GLU A C 5
ATOM 3966 O O . GLU A 1 39 ? 6.637 -11.194 13.870 1.00 0.00 39 GLU A O 5
ATOM 3978 N N . LEU A 1 40 ? 7.975 -12.906 14.492 1.00 0.00 40 LEU A N 5
ATOM 3979 C CA . LEU A 1 40 ? 8.188 -13.409 13.136 1.00 0.00 40 LEU A CA 5
ATOM 3980 C C . LEU A 1 40 ? 6.888 -13.930 12.537 1.00 0.00 40 LEU A C 5
ATOM 3981 O O . LEU A 1 40 ? 6.569 -13.650 11.378 1.00 0.00 40 LEU A O 5
ATOM 3997 N N . ILE A 1 41 ? 6.150 -14.692 13.343 1.00 0.00 41 ILE A N 5
ATOM 3998 C CA . ILE A 1 41 ? 4.876 -15.267 12.906 1.00 0.00 41 ILE A CA 5
ATOM 3999 C C . ILE A 1 41 ? 3.875 -14.155 12.563 1.00 0.00 41 ILE A C 5
ATOM 4000 O O . ILE A 1 41 ? 3.203 -14.215 11.530 1.00 0.00 41 ILE A O 5
ATOM 4016 N N . LYS A 1 42 ? 3.766 -13.171 13.454 1.00 0.00 42 LYS A N 5
ATOM 4017 C CA . LYS A 1 42 ? 2.820 -12.072 13.268 1.00 0.00 42 LYS A CA 5
ATOM 4018 C C . LYS A 1 42 ? 3.160 -11.216 12.055 1.00 0.00 42 LYS A C 5
ATOM 4019 O O . LYS A 1 42 ? 2.265 -10.829 11.299 1.00 0.00 42 LYS A O 5
ATOM 4038 N N . ARG A 1 43 ? 4.451 -10.936 11.864 1.00 0.00 43 ARG A N 5
ATOM 4039 C CA . ARG A 1 43 ? 4.892 -10.137 10.721 1.00 0.00 43 ARG A CA 5
ATOM 4040 C C . ARG A 1 43 ? 4.594 -10.876 9.420 1.00 0.00 43 ARG A C 5
ATOM 4041 O O . ARG A 1 43 ? 4.104 -10.285 8.454 1.00 0.00 43 ARG A O 5
ATOM 4062 N N . LEU A 1 44 ? 4.873 -12.180 9.424 1.00 0.00 44 LEU A N 5
ATOM 4063 C CA . LEU A 1 44 ? 4.618 -13.033 8.265 1.00 0.00 44 LEU A CA 5
ATOM 4064 C C . LEU A 1 44 ? 3.119 -13.096 7.960 1.00 0.00 44 LEU A C 5
ATOM 4065 O O . LEU A 1 44 ? 2.718 -13.140 6.794 1.00 0.00 44 LEU A O 5
ATOM 4081 N N . LYS A 1 45 ? 2.302 -13.116 9.018 1.00 0.00 45 LYS A N 5
ATOM 4082 C CA . LYS A 1 45 ? 0.849 -13.189 8.866 1.00 0.00 45 LYS A CA 5
ATOM 4083 C C . LYS A 1 45 ? 0.335 -11.989 8.070 1.00 0.00 45 LYS A C 5
ATOM 4084 O O . LYS A 1 45 ? -0.483 -12.149 7.158 1.00 0.00 45 LYS A O 5
ATOM 4103 N N . LYS A 1 46 ? 0.813 -10.794 8.426 1.00 0.00 46 LYS A N 5
ATOM 4104 C CA . LYS A 1 46 ? 0.410 -9.582 7.768 1.00 0.00 46 LYS A CA 5
ATOM 4105 C C . LYS A 1 46 ? 1.224 -9.370 6.491 1.00 0.00 46 LYS A C 5
ATOM 4106 O O . LYS A 1 46 ? 2.394 -9.044 6.606 1.00 0.00 46 LYS A O 5
ATOM 4126 N N . MET A 1 1 ? 1.822 0.214 1.310 1.00 0.00 1 MET A N 6
ATOM 4127 C CA . MET A 1 1 ? 2.190 -0.681 0.178 1.00 0.00 1 MET A CA 6
ATOM 4128 C C . MET A 1 1 ? 3.709 -0.819 0.122 1.00 0.00 1 MET A C 6
ATOM 4129 O O . MET A 1 1 ? 4.434 0.001 0.691 1.00 0.00 1 MET A O 6
ATOM 4145 N N . LYS A 1 2 ? 4.178 -1.862 -0.564 1.00 0.00 2 LYS A N 6
ATOM 4146 C CA . LYS A 1 2 ? 5.614 -2.115 -0.693 1.00 0.00 2 LYS A CA 6
ATOM 4147 C C . LYS A 1 2 ? 5.936 -2.796 -2.024 1.00 0.00 2 LYS A C 6
ATOM 4148 O O . LYS A 1 2 ? 5.075 -3.450 -2.619 1.00 0.00 2 LYS A O 6
ATOM 4167 N N . SER A 1 3 ? 7.183 -2.636 -2.474 1.00 0.00 3 SER A N 6
ATOM 4168 C CA . SER A 1 3 ? 7.628 -3.235 -3.729 1.00 0.00 3 SER A CA 6
ATOM 4169 C C . SER A 1 3 ? 7.787 -4.753 -3.562 1.00 0.00 3 SER A C 6
ATOM 4170 O O . SER A 1 3 ? 8.069 -5.207 -2.452 1.00 0.00 3 SER A O 6
ATOM 4178 N N . PRO A 1 4 ? 7.616 -5.557 -4.614 1.00 0.00 4 PRO A N 6
ATOM 4179 C CA . PRO A 1 4 ? 7.758 -7.047 -4.514 1.00 0.00 4 PRO A CA 6
ATOM 4180 C C . PRO A 1 4 ? 9.197 -7.451 -4.231 1.00 0.00 4 PRO A C 6
ATOM 4181 O O . PRO A 1 4 ? 9.457 -8.420 -3.515 1.00 0.00 4 PRO A O 6
ATOM 4192 N N . TYR A 1 5 ? 10.121 -6.688 -4.811 1.00 0.00 5 TYR A N 6
ATOM 4193 C CA . TYR A 1 5 ? 11.538 -6.937 -4.645 1.00 0.00 5 TYR A CA 6
ATOM 4194 C C . TYR A 1 5 ? 11.911 -6.850 -3.174 1.00 0.00 5 TYR A C 6
ATOM 4195 O O . TYR A 1 5 ? 12.546 -7.751 -2.620 1.00 0.00 5 TYR A O 6
ATOM 4213 N N . GLU A 1 6 ? 11.498 -5.758 -2.570 1.00 0.00 6 GLU A N 6
ATOM 4214 C CA . GLU A 1 6 ? 11.751 -5.501 -1.177 1.00 0.00 6 GLU A CA 6
ATOM 4215 C C . GLU A 1 6 ? 10.913 -6.419 -0.286 1.00 0.00 6 GLU A C 6
ATOM 4216 O O . GLU A 1 6 ? 11.410 -6.944 0.715 1.00 0.00 6 GLU A O 6
ATOM 4228 N N . ALA A 1 7 ? 9.648 -6.592 -0.655 1.00 0.00 7 ALA A N 6
ATOM 4229 C CA . ALA A 1 7 ? 8.743 -7.436 0.116 1.00 0.00 7 ALA A CA 6
ATOM 4230 C C . ALA A 1 7 ? 9.287 -8.854 0.176 1.00 0.00 7 ALA A C 6
ATOM 4231 O O . ALA A 1 7 ? 9.204 -9.524 1.205 1.00 0.00 7 ALA A O 6
ATOM 4238 N N . ALA A 1 8 ? 9.853 -9.283 -0.942 1.00 0.00 8 ALA A N 6
ATOM 4239 C CA . ALA A 1 8 ? 10.436 -10.620 -1.047 1.00 0.00 8 ALA A CA 6
ATOM 4240 C C . ALA A 1 8 ? 11.632 -10.759 -0.112 1.00 0.00 8 ALA A C 6
ATOM 4241 O O . ALA A 1 8 ? 11.802 -11.791 0.543 1.00 0.00 8 ALA A O 6
ATOM 4248 N N . HIS A 1 9 ? 12.455 -9.710 -0.065 1.00 0.00 9 HIS A N 6
ATOM 4249 C CA . HIS A 1 9 ? 13.641 -9.702 0.784 1.00 0.00 9 HIS A CA 6
ATOM 4250 C C . HIS A 1 9 ? 13.240 -9.844 2.247 1.00 0.00 9 HIS A C 6
ATOM 4251 O O . HIS A 1 9 ? 13.814 -10.653 2.981 1.00 0.00 9 HIS A O 6
ATOM 4266 N N . GLU A 1 10 ? 12.261 -9.039 2.658 1.00 0.00 10 GLU A N 6
ATOM 4267 C CA . GLU A 1 10 ? 11.790 -9.061 4.037 1.00 0.00 10 GLU A CA 6
ATOM 4268 C C . GLU A 1 10 ? 11.152 -10.403 4.379 1.00 0.00 10 GLU A C 6
ATOM 4269 O O . GLU A 1 10 ? 11.382 -10.945 5.460 1.00 0.00 10 GLU A O 6
ATOM 4281 N N . ARG A 1 11 ? 10.352 -10.930 3.449 1.00 0.00 11 ARG A N 6
ATOM 4282 C CA . ARG A 1 11 ? 9.678 -12.209 3.658 1.00 0.00 11 ARG A CA 6
ATOM 4283 C C . ARG A 1 11 ? 10.688 -13.332 3.843 1.00 0.00 11 ARG A C 6
ATOM 4284 O O . ARG A 1 11 ? 10.544 -14.163 4.739 1.00 0.00 11 ARG A O 6
ATOM 4305 N N . ALA A 1 12 ? 11.717 -13.338 2.999 1.00 0.00 12 ALA A N 6
ATOM 4306 C CA . ALA A 1 12 ? 12.761 -14.356 3.079 1.00 0.00 12 ALA A CA 6
ATOM 4307 C C . ALA A 1 12 ? 13.506 -14.265 4.406 1.00 0.00 12 ALA A C 6
ATOM 4308 O O . ALA A 1 12 ? 13.857 -15.288 4.997 1.00 0.00 12 ALA A O 6
ATOM 4315 N N . LEU A 1 13 ? 13.751 -13.032 4.860 1.00 0.00 13 LEU A N 6
ATOM 4316 C CA . LEU A 1 13 ? 14.463 -12.809 6.110 1.00 0.00 13 LEU A CA 6
ATOM 4317 C C . LEU A 1 13 ? 13.708 -13.383 7.292 1.00 0.00 13 LEU A C 6
ATOM 4318 O O . LEU A 1 13 ? 14.293 -14.048 8.152 1.00 0.00 13 LEU A O 6
ATOM 4334 N N . MET A 1 14 ? 12.416 -13.083 7.346 1.00 0.00 14 MET A N 6
ATOM 4335 C CA . MET A 1 14 ? 11.580 -13.531 8.450 1.00 0.00 14 MET A CA 6
ATOM 4336 C C . MET A 1 14 ? 11.321 -15.031 8.387 1.00 0.00 14 MET A C 6
ATOM 4337 O O . MET A 1 14 ? 11.338 -15.700 9.419 1.00 0.00 14 MET A O 6
ATOM 4351 N N . VAL A 1 15 ? 11.086 -15.555 7.179 1.00 0.00 15 VAL A N 6
ATOM 4352 C CA . VAL A 1 15 ? 10.830 -16.987 7.019 1.00 0.00 15 VAL A CA 6
ATOM 4353 C C . VAL A 1 15 ? 12.065 -17.779 7.439 1.00 0.00 15 VAL A C 6
ATOM 4354 O O . VAL A 1 15 ? 11.960 -18.731 8.202 1.00 0.00 15 VAL A O 6
ATOM 4367 N N . ASN A 1 16 ? 13.222 -17.382 6.914 1.00 0.00 16 ASN A N 6
ATOM 4368 C CA . ASN A 1 16 ? 14.463 -18.088 7.206 1.00 0.00 16 ASN A CA 6
ATOM 4369 C C . ASN A 1 16 ? 14.762 -18.108 8.698 1.00 0.00 16 ASN A C 6
ATOM 4370 O O . ASN A 1 16 ? 15.129 -19.153 9.243 1.00 0.00 16 ASN A O 6
ATOM 4381 N N . ARG A 1 17 ? 14.590 -16.962 9.353 1.00 0.00 17 ARG A N 6
ATOM 4382 C CA . ARG A 1 17 ? 14.833 -16.874 10.792 1.00 0.00 17 ARG A CA 6
ATOM 4383 C C . ARG A 1 17 ? 13.750 -17.648 11.545 1.00 0.00 17 ARG A C 6
ATOM 4384 O O . ARG A 1 17 ? 14.029 -18.319 12.542 1.00 0.00 17 ARG A O 6
ATOM 4405 N N . LEU A 1 18 ? 12.513 -17.537 11.054 1.00 0.00 18 LEU A N 6
ATOM 4406 C CA . LEU A 1 18 ? 11.371 -18.208 11.664 1.00 0.00 18 LEU A CA 6
ATOM 4407 C C . LEU A 1 18 ? 11.576 -19.720 11.679 1.00 0.00 18 LEU A C 6
ATOM 4408 O O . LEU A 1 18 ? 11.270 -20.377 12.678 1.00 0.00 18 LEU A O 6
ATOM 4424 N N . GLN A 1 19 ? 12.080 -20.267 10.568 1.00 0.00 19 GLN A N 6
ATOM 4425 C CA . GLN A 1 19 ? 12.301 -21.712 10.470 1.00 0.00 19 GLN A CA 6
ATOM 4426 C C . GLN A 1 19 ? 13.303 -22.174 11.519 1.00 0.00 19 GLN A C 6
ATOM 4427 O O . GLN A 1 19 ? 13.104 -23.195 12.163 1.00 0.00 19 GLN A O 6
ATOM 4441 N N . LYS A 1 20 ? 14.381 -21.418 11.675 1.00 0.00 20 LYS A N 6
ATOM 4442 C CA . LYS A 1 20 ? 15.427 -21.765 12.638 1.00 0.00 20 LYS A CA 6
ATOM 4443 C C . LYS A 1 20 ? 14.842 -21.843 14.047 1.00 0.00 20 LYS A C 6
ATOM 4444 O O . LYS A 1 20 ? 15.088 -22.812 14.767 1.00 0.00 20 LYS A O 6
ATOM 4463 N N . LEU A 1 21 ? 14.058 -20.830 14.421 1.00 0.00 21 LEU A N 6
ATOM 4464 C CA . LEU A 1 21 ? 13.429 -20.804 15.742 1.00 0.00 21 LEU A CA 6
ATOM 4465 C C . LEU A 1 21 ? 12.448 -21.952 15.908 1.00 0.00 21 LEU A C 6
ATOM 4466 O O . LEU A 1 21 ? 12.416 -22.591 16.960 1.00 0.00 21 LEU A O 6
ATOM 4482 N N . THR A 1 22 ? 11.647 -22.206 14.872 1.00 0.00 22 THR A N 6
ATOM 4483 C CA . THR A 1 22 ? 10.661 -23.283 14.939 1.00 0.00 22 THR A CA 6
ATOM 4484 C C . THR A 1 22 ? 11.365 -24.648 15.005 1.00 0.00 22 THR A C 6
ATOM 4485 O O . THR A 1 22 ? 10.885 -25.573 15.664 1.00 0.00 22 THR A O 6
ATOM 4496 N N . ARG A 1 23 ? 12.501 -24.748 14.315 1.00 0.00 23 ARG A N 6
ATOM 4497 C CA . ARG A 1 23 ? 13.281 -25.982 14.285 1.00 0.00 23 ARG A CA 6
ATOM 4498 C C . ARG A 1 23 ? 13.855 -26.319 15.661 1.00 0.00 23 ARG A C 6
ATOM 4499 O O . ARG A 1 23 ? 13.800 -27.473 16.093 1.00 0.00 23 ARG A O 6
ATOM 4520 N N . MET A 1 24 ? 14.426 -25.308 16.331 1.00 0.00 24 MET A N 6
ATOM 4521 C CA . MET A 1 24 ? 15.033 -25.517 17.646 1.00 0.00 24 MET A CA 6
ATOM 4522 C C . MET A 1 24 ? 14.013 -25.474 18.791 1.00 0.00 24 MET A C 6
ATOM 4523 O O . MET A 1 24 ? 14.226 -26.109 19.824 1.00 0.00 24 MET A O 6
ATOM 4537 N N . LEU A 1 25 ? 12.917 -24.732 18.606 1.00 0.00 25 LEU A N 6
ATOM 4538 C CA . LEU A 1 25 ? 11.877 -24.628 19.639 1.00 0.00 25 LEU A CA 6
ATOM 4539 C C . LEU A 1 25 ? 11.172 -25.963 19.880 1.00 0.00 25 LEU A C 6
ATOM 4540 O O . LEU A 1 25 ? 10.811 -26.271 21.017 1.00 0.00 25 LEU A O 6
ATOM 4556 N N . ARG A 1 26 ? 10.959 -26.739 18.813 1.00 0.00 26 ARG A N 6
ATOM 4557 C CA . ARG A 1 26 ? 10.271 -28.026 18.943 1.00 0.00 26 ARG A CA 6
ATOM 4558 C C . ARG A 1 26 ? 11.039 -28.966 19.870 1.00 0.00 26 ARG A C 6
ATOM 4559 O O . ARG A 1 26 ? 10.433 -29.654 20.695 1.00 0.00 26 ARG A O 6
ATOM 4580 N N . VAL A 1 27 ? 12.368 -28.977 19.743 1.00 0.00 27 VAL A N 6
ATOM 4581 C CA . VAL A 1 27 ? 13.206 -29.825 20.592 1.00 0.00 27 VAL A CA 6
ATOM 4582 C C . VAL A 1 27 ? 13.465 -29.137 21.943 1.00 0.00 27 VAL A C 6
ATOM 4583 O O . VAL A 1 27 ? 13.467 -29.783 22.993 1.00 0.00 27 VAL A O 6
ATOM 4596 N N . HIS A 1 28 ? 13.669 -27.821 21.889 1.00 0.00 28 HIS A N 6
ATOM 4597 C CA . HIS A 1 28 ? 13.915 -27.012 23.082 1.00 0.00 28 HIS A CA 6
ATOM 4598 C C . HIS A 1 28 ? 13.070 -25.722 23.029 1.00 0.00 28 HIS A C 6
ATOM 4599 O O . HIS A 1 28 ? 13.574 -24.668 22.624 1.00 0.00 28 HIS A O 6
ATOM 4614 N N . PRO A 1 29 ? 11.793 -25.777 23.408 1.00 0.00 29 PRO A N 6
ATOM 4615 C CA . PRO A 1 29 ? 10.897 -24.577 23.373 1.00 0.00 29 PRO A CA 6
ATOM 4616 C C . PRO A 1 29 ? 11.217 -23.578 24.487 1.00 0.00 29 PRO A C 6
ATOM 4617 O O . PRO A 1 29 ? 10.525 -23.514 25.511 1.00 0.00 29 PRO A O 6
ATOM 4628 N N . ASP A 1 30 ? 12.278 -22.802 24.272 1.00 0.00 30 ASP A N 6
ATOM 4629 C CA . ASP A 1 30 ? 12.706 -21.803 25.244 1.00 0.00 30 ASP A CA 6
ATOM 4630 C C . ASP A 1 30 ? 11.746 -20.600 25.253 1.00 0.00 30 ASP A C 6
ATOM 4631 O O . ASP A 1 30 ? 11.197 -20.258 24.202 1.00 0.00 30 ASP A O 6
ATOM 4640 N N . PRO A 1 31 ? 11.539 -19.938 26.394 1.00 0.00 31 PRO A N 6
ATOM 4641 C CA . PRO A 1 31 ? 10.632 -18.748 26.467 1.00 0.00 31 PRO A CA 6
ATOM 4642 C C . PRO A 1 31 ? 11.209 -17.563 25.699 1.00 0.00 31 PRO A C 6
ATOM 4643 O O . PRO A 1 31 ? 10.478 -16.832 25.028 1.00 0.00 31 PRO A O 6
ATOM 4654 N N . LYS A 1 32 ? 12.533 -17.397 25.793 1.00 0.00 32 LYS A N 6
ATOM 4655 C CA . LYS A 1 32 ? 13.225 -16.329 25.106 1.00 0.00 32 LYS A CA 6
ATOM 4656 C C . LYS A 1 32 ? 13.129 -16.515 23.596 1.00 0.00 32 LYS A C 6
ATOM 4657 O O . LYS A 1 32 ? 12.918 -15.553 22.852 1.00 0.00 32 LYS A O 6
ATOM 4676 N N . TRP A 1 33 ? 13.283 -17.766 23.160 1.00 0.00 33 TRP A N 6
ATOM 4677 C CA . TRP A 1 33 ? 13.213 -18.105 21.744 1.00 0.00 33 TRP A CA 6
ATOM 4678 C C . TRP A 1 33 ? 11.781 -17.960 21.226 1.00 0.00 33 TRP A C 6
ATOM 4679 O O . TRP A 1 33 ? 11.558 -17.542 20.088 1.00 0.00 33 TRP A O 6
ATOM 4700 N N . LYS A 1 34 ? 10.823 -18.334 22.077 1.00 0.00 34 LYS A N 6
ATOM 4701 C CA . LYS A 1 34 ? 9.406 -18.280 21.728 1.00 0.00 34 LYS A CA 6
ATOM 4702 C C . LYS A 1 34 ? 8.965 -16.846 21.426 1.00 0.00 34 LYS A C 6
ATOM 4703 O O . LYS A 1 34 ? 8.199 -16.620 20.489 1.00 0.00 34 LYS A O 6
ATOM 4722 N N . GLN A 1 35 ? 9.437 -15.893 22.232 1.00 0.00 35 GLN A N 6
ATOM 4723 C CA . GLN A 1 35 ? 9.060 -14.489 22.057 1.00 0.00 35 GLN A CA 6
ATOM 4724 C C . GLN A 1 35 ? 9.469 -13.976 20.680 1.00 0.00 35 GLN A C 6
ATOM 4725 O O . GLN A 1 35 ? 8.701 -13.262 20.027 1.00 0.00 35 GLN A O 6
ATOM 4739 N N . GLU A 1 36 ? 10.668 -14.353 20.240 1.00 0.00 36 GLU A N 6
ATOM 4740 C CA . GLU A 1 36 ? 11.167 -13.942 18.930 1.00 0.00 36 GLU A CA 6
ATOM 4741 C C . GLU A 1 36 ? 10.298 -14.550 17.823 1.00 0.00 36 GLU A C 6
ATOM 4742 O O . GLU A 1 36 ? 10.033 -13.907 16.805 1.00 0.00 36 GLU A O 6
ATOM 4754 N N . GLN A 1 37 ? 9.889 -15.804 18.030 1.00 0.00 37 GLN A N 6
ATOM 4755 C CA . GLN A 1 37 ? 9.080 -16.527 17.052 1.00 0.00 37 GLN A CA 6
ATOM 4756 C C . GLN A 1 37 ? 7.733 -15.843 16.806 1.00 0.00 37 GLN A C 6
ATOM 4757 O O . GLN A 1 37 ? 7.247 -15.838 15.672 1.00 0.00 37 GLN A O 6
ATOM 4771 N N . GLN A 1 38 ? 7.118 -15.313 17.867 1.00 0.00 38 GLN A N 6
ATOM 4772 C CA . GLN A 1 38 ? 5.803 -14.686 17.734 1.00 0.00 38 GLN A CA 6
ATOM 4773 C C . GLN A 1 38 ? 5.864 -13.482 16.808 1.00 0.00 38 GLN A C 6
ATOM 4774 O O . GLN A 1 38 ? 4.952 -13.271 16.006 1.00 0.00 38 GLN A O 6
ATOM 4788 N N . GLU A 1 39 ? 6.938 -12.703 16.917 1.00 0.00 39 GLU A N 6
ATOM 4789 C CA . GLU A 1 39 ? 7.102 -11.525 16.073 1.00 0.00 39 GLU A CA 6
ATOM 4790 C C . GLU A 1 39 ? 7.169 -11.943 14.606 1.00 0.00 39 GLU A C 6
ATOM 4791 O O . GLU A 1 39 ? 6.543 -11.327 13.744 1.00 0.00 39 GLU A O 6
ATOM 4803 N N . LEU A 1 40 ? 7.926 -13.010 14.347 1.00 0.00 40 LEU A N 6
ATOM 4804 C CA . LEU A 1 40 ? 8.082 -13.543 12.994 1.00 0.00 40 LEU A CA 6
ATOM 4805 C C . LEU A 1 40 ? 6.755 -14.062 12.463 1.00 0.00 40 LEU A C 6
ATOM 4806 O O . LEU A 1 40 ? 6.387 -13.798 11.318 1.00 0.00 40 LEU A O 6
ATOM 4822 N N . ILE A 1 41 ? 6.043 -14.793 13.319 1.00 0.00 41 ILE A N 6
ATOM 4823 C CA . ILE A 1 41 ? 4.741 -15.348 12.947 1.00 0.00 41 ILE A CA 6
ATOM 4824 C C . ILE A 1 41 ? 3.771 -14.202 12.623 1.00 0.00 41 ILE A C 6
ATOM 4825 O O . ILE A 1 41 ? 3.002 -14.287 11.664 1.00 0.00 41 ILE A O 6
ATOM 4841 N N . LYS A 1 42 ? 3.804 -13.154 13.449 1.00 0.00 42 LYS A N 6
ATOM 4842 C CA . LYS A 1 42 ? 2.909 -12.007 13.268 1.00 0.00 42 LYS A CA 6
ATOM 4843 C C . LYS A 1 42 ? 3.129 -11.329 11.909 1.00 0.00 42 LYS A C 6
ATOM 4844 O O . LYS A 1 42 ? 2.177 -11.165 11.142 1.00 0.00 42 LYS A O 6
ATOM 4863 N N . ARG A 1 43 ? 4.375 -10.929 11.621 1.00 0.00 43 ARG A N 6
ATOM 4864 C CA . ARG A 1 43 ? 4.681 -10.264 10.350 1.00 0.00 43 ARG A CA 6
ATOM 4865 C C . ARG A 1 43 ? 4.409 -11.189 9.167 1.00 0.00 43 ARG A C 6
ATOM 4866 O O . ARG A 1 43 ? 3.844 -10.763 8.157 1.00 0.00 43 ARG A O 6
ATOM 4887 N N . LEU A 1 44 ? 4.816 -12.452 9.304 1.00 0.00 44 LEU A N 6
ATOM 4888 C CA . LEU A 1 44 ? 4.617 -13.439 8.242 1.00 0.00 44 LEU A CA 6
ATOM 4889 C C . LEU A 1 44 ? 3.128 -13.669 7.988 1.00 0.00 44 LEU A C 6
ATOM 4890 O O . LEU A 1 44 ? 2.705 -13.819 6.839 1.00 0.00 44 LEU A O 6
ATOM 4906 N N . LYS A 1 45 ? 2.345 -13.697 9.068 1.00 0.00 45 LYS A N 6
ATOM 4907 C CA . LYS A 1 45 ? 0.905 -13.911 8.971 1.00 0.00 45 LYS A CA 6
ATOM 4908 C C . LYS A 1 45 ? 0.260 -12.798 8.144 1.00 0.00 45 LYS A C 6
ATOM 4909 O O . LYS A 1 45 ? -0.606 -13.061 7.305 1.00 0.00 45 LYS A O 6
ATOM 4928 N N . LYS A 1 46 ? 0.690 -11.559 8.394 1.00 0.00 46 LYS A N 6
ATOM 4929 C CA . LYS A 1 46 ? 0.157 -10.403 7.673 1.00 0.00 46 LYS A CA 6
ATOM 4930 C C . LYS A 1 46 ? 0.679 -10.378 6.241 1.00 0.00 46 LYS A C 6
ATOM 4931 O O . LYS A 1 46 ? -0.114 -10.588 5.338 1.00 0.00 46 LYS A O 6
ATOM 4951 N N . MET A 1 1 ? 2.509 0.310 -0.339 1.00 0.00 1 MET A N 7
ATOM 4952 C CA . MET A 1 1 ? 3.238 0.236 0.959 1.00 0.00 1 MET A CA 7
ATOM 4953 C C . MET A 1 1 ? 4.732 0.088 0.691 1.00 0.00 1 MET A C 7
ATOM 4954 O O . MET A 1 1 ? 5.533 0.919 1.126 1.00 0.00 1 MET A O 7
ATOM 4970 N N . LYS A 1 2 ? 5.093 -0.975 -0.029 1.00 0.00 2 LYS A N 7
ATOM 4971 C CA . LYS A 1 2 ? 6.493 -1.242 -0.361 1.00 0.00 2 LYS A CA 7
ATOM 4972 C C . LYS A 1 2 ? 6.593 -2.031 -1.667 1.00 0.00 2 LYS A C 7
ATOM 4973 O O . LYS A 1 2 ? 5.609 -2.628 -2.113 1.00 0.00 2 LYS A O 7
ATOM 4992 N N . SER A 1 3 ? 7.784 -2.024 -2.271 1.00 0.00 3 SER A N 7
ATOM 4993 C CA . SER A 1 3 ? 8.007 -2.740 -3.526 1.00 0.00 3 SER A CA 7
ATOM 4994 C C . SER A 1 3 ? 7.972 -4.260 -3.287 1.00 0.00 3 SER A C 7
ATOM 4995 O O . SER A 1 3 ? 8.336 -4.703 -2.196 1.00 0.00 3 SER A O 7
ATOM 5003 N N . PRO A 1 4 ? 7.546 -5.075 -4.258 1.00 0.00 4 PRO A N 7
ATOM 5004 C CA . PRO A 1 4 ? 7.484 -6.566 -4.086 1.00 0.00 4 PRO A CA 7
ATOM 5005 C C . PRO A 1 4 ? 8.872 -7.161 -3.919 1.00 0.00 4 PRO A C 7
ATOM 5006 O O . PRO A 1 4 ? 9.066 -8.130 -3.183 1.00 0.00 4 PRO A O 7
ATOM 5017 N N . TYR A 1 5 ? 9.826 -6.558 -4.619 1.00 0.00 5 TYR A N 7
ATOM 5018 C CA . TYR A 1 5 ? 11.207 -6.989 -4.575 1.00 0.00 5 TYR A CA 7
ATOM 5019 C C . TYR A 1 5 ? 11.725 -6.909 -3.146 1.00 0.00 5 TYR A C 7
ATOM 5020 O O . TYR A 1 5 ? 12.299 -7.867 -2.618 1.00 0.00 5 TYR A O 7
ATOM 5038 N N . GLU A 1 6 ? 11.507 -5.758 -2.546 1.00 0.00 6 GLU A N 7
ATOM 5039 C CA . GLU A 1 6 ? 11.925 -5.502 -1.192 1.00 0.00 6 GLU A CA 7
ATOM 5040 C C . GLU A 1 6 ? 11.086 -6.305 -0.196 1.00 0.00 6 GLU A C 7
ATOM 5041 O O . GLU A 1 6 ? 11.627 -6.891 0.748 1.00 0.00 6 GLU A O 7
ATOM 5053 N N . ALA A 1 7 ? 9.775 -6.323 -0.415 1.00 0.00 7 ALA A N 7
ATOM 5054 C CA . ALA A 1 7 ? 8.869 -7.053 0.465 1.00 0.00 7 ALA A CA 7
ATOM 5055 C C . ALA A 1 7 ? 9.244 -8.528 0.475 1.00 0.00 7 ALA A C 7
ATOM 5056 O O . ALA A 1 7 ? 9.189 -9.192 1.511 1.00 0.00 7 ALA A O 7
ATOM 5063 N N . ALA A 1 8 ? 9.635 -9.016 -0.696 1.00 0.00 8 ALA A N 7
ATOM 5064 C CA . ALA A 1 8 ? 10.041 -10.413 -0.856 1.00 0.00 8 ALA A CA 7
ATOM 5065 C C . ALA A 1 8 ? 11.297 -10.701 -0.042 1.00 0.00 8 ALA A C 7
ATOM 5066 O O . ALA A 1 8 ? 11.404 -11.751 0.597 1.00 0.00 8 ALA A O 7
ATOM 5073 N N . HIS A 1 9 ? 12.239 -9.757 -0.072 1.00 0.00 9 HIS A N 7
ATOM 5074 C CA . HIS A 1 9 ? 13.491 -9.899 0.662 1.00 0.00 9 HIS A CA 7
ATOM 5075 C C . HIS A 1 9 ? 13.208 -10.016 2.151 1.00 0.00 9 HIS A C 7
ATOM 5076 O O . HIS A 1 9 ? 13.759 -10.887 2.831 1.00 0.00 9 HIS A O 7
ATOM 5091 N N . GLU A 1 10 ? 12.353 -9.123 2.647 1.00 0.00 10 GLU A N 7
ATOM 5092 C CA . GLU A 1 10 ? 12.003 -9.117 4.059 1.00 0.00 10 GLU A CA 7
ATOM 5093 C C . GLU A 1 10 ? 11.297 -10.412 4.444 1.00 0.00 10 GLU A C 7
ATOM 5094 O O . GLU A 1 10 ? 11.569 -10.977 5.503 1.00 0.00 10 GLU A O 7
ATOM 5106 N N . ARG A 1 11 ? 10.395 -10.876 3.574 1.00 0.00 11 ARG A N 7
ATOM 5107 C CA . ARG A 1 11 ? 9.655 -12.108 3.833 1.00 0.00 11 ARG A CA 7
ATOM 5108 C C . ARG A 1 11 ? 10.604 -13.293 3.940 1.00 0.00 11 ARG A C 7
ATOM 5109 O O . ARG A 1 11 ? 10.481 -14.106 4.853 1.00 0.00 11 ARG A O 7
ATOM 5130 N N . ALA A 1 12 ? 11.561 -13.367 3.020 1.00 0.00 12 ALA A N 7
ATOM 5131 C CA . ALA A 1 12 ? 12.541 -14.450 3.031 1.00 0.00 12 ALA A CA 7
ATOM 5132 C C . ALA A 1 12 ? 13.366 -14.412 4.313 1.00 0.00 12 ALA A C 7
ATOM 5133 O O . ALA A 1 12 ? 13.689 -15.458 4.883 1.00 0.00 12 ALA A O 7
ATOM 5140 N N . LEU A 1 13 ? 13.705 -13.199 4.753 1.00 0.00 13 LEU A N 7
ATOM 5141 C CA . LEU A 1 13 ? 14.493 -13.015 5.961 1.00 0.00 13 LEU A CA 7
ATOM 5142 C C . LEU A 1 13 ? 13.767 -13.540 7.184 1.00 0.00 13 LEU A C 7
ATOM 5143 O O . LEU A 1 13 ? 14.358 -14.233 8.017 1.00 0.00 13 LEU A O 7
ATOM 5159 N N . MET A 1 14 ? 12.495 -13.173 7.300 1.00 0.00 14 MET A N 7
ATOM 5160 C CA . MET A 1 14 ? 11.697 -13.575 8.449 1.00 0.00 14 MET A CA 7
ATOM 5161 C C . MET A 1 14 ? 11.361 -15.061 8.404 1.00 0.00 14 MET A C 7
ATOM 5162 O O . MET A 1 14 ? 11.395 -15.726 9.438 1.00 0.00 14 MET A O 7
ATOM 5176 N N . VAL A 1 15 ? 11.047 -15.582 7.208 1.00 0.00 15 VAL A N 7
ATOM 5177 C CA . VAL A 1 15 ? 10.726 -17.005 7.075 1.00 0.00 15 VAL A CA 7
ATOM 5178 C C . VAL A 1 15 ? 11.952 -17.833 7.446 1.00 0.00 15 VAL A C 7
ATOM 5179 O O . VAL A 1 15 ? 11.854 -18.766 8.233 1.00 0.00 15 VAL A O 7
ATOM 5192 N N . ASN A 1 16 ? 13.093 -17.485 6.855 1.00 0.00 16 ASN A N 7
ATOM 5193 C CA . ASN A 1 16 ? 14.326 -18.227 7.093 1.00 0.00 16 ASN A CA 7
ATOM 5194 C C . ASN A 1 16 ? 14.702 -18.237 8.567 1.00 0.00 16 ASN A C 7
ATOM 5195 O O . ASN A 1 16 ? 15.074 -19.284 9.103 1.00 0.00 16 ASN A O 7
ATOM 5206 N N . ARG A 1 17 ? 14.596 -17.080 9.216 1.00 0.00 17 ARG A N 7
ATOM 5207 C CA . ARG A 1 17 ? 14.922 -16.984 10.636 1.00 0.00 17 ARG A CA 7
ATOM 5208 C C . ARG A 1 17 ? 13.857 -17.703 11.465 1.00 0.00 17 ARG A C 7
ATOM 5209 O O . ARG A 1 17 ? 14.171 -18.371 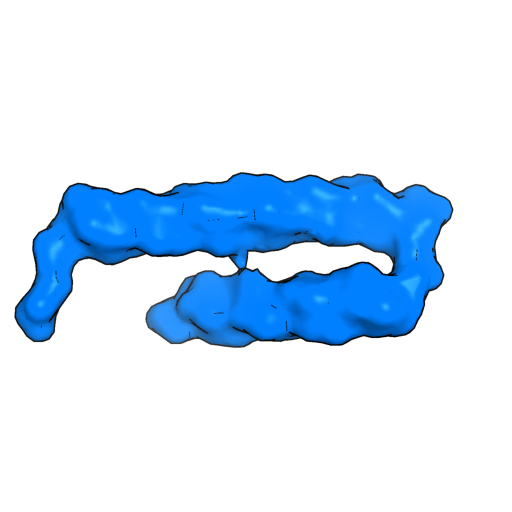12.454 1.00 0.00 17 ARG A O 7
ATOM 5230 N N . LEU A 1 18 ? 12.598 -17.556 11.044 1.00 0.00 18 LEU A N 7
ATOM 5231 C CA . LEU A 1 18 ? 11.471 -18.179 11.728 1.00 0.00 18 LEU A CA 7
ATOM 5232 C C . LEU A 1 18 ? 11.629 -19.696 11.749 1.00 0.00 18 LEU A C 7
ATOM 5233 O O . LEU A 1 18 ? 11.343 -20.336 12.764 1.00 0.00 18 LEU A O 7
ATOM 5249 N N . GLN A 1 19 ? 12.074 -20.265 10.623 1.00 0.00 19 GLN A N 7
ATOM 5250 C CA . GLN A 1 19 ? 12.246 -21.716 10.530 1.00 0.00 19 GLN A CA 7
ATOM 5251 C C . GLN A 1 19 ? 13.273 -22.196 11.546 1.00 0.00 19 GLN A C 7
ATOM 5252 O O . GLN A 1 19 ? 13.062 -23.187 12.224 1.00 0.00 19 GLN A O 7
ATOM 5266 N N . LYS A 1 20 ? 14.381 -21.477 11.644 1.00 0.00 20 LYS A N 7
ATOM 5267 C CA . LYS A 1 20 ? 15.450 -21.841 12.576 1.00 0.00 20 LYS A CA 7
ATOM 5268 C C . LYS A 1 20 ? 14.905 -21.878 14.003 1.00 0.00 20 LYS A C 7
ATOM 5269 O O . LYS A 1 20 ? 15.166 -22.828 14.745 1.00 0.00 20 LYS A O 7
ATOM 5288 N N . LEU A 1 21 ? 14.140 -20.851 14.367 1.00 0.00 21 LEU A N 7
ATOM 5289 C CA . LEU A 1 21 ? 13.543 -20.773 15.699 1.00 0.00 21 LEU A CA 7
ATOM 5290 C C . LEU A 1 21 ? 12.555 -21.908 15.930 1.00 0.00 21 LEU A C 7
ATOM 5291 O O . LEU A 1 21 ? 12.536 -22.504 17.006 1.00 0.00 21 LEU A O 7
ATOM 5307 N N . THR A 1 22 ? 11.734 -22.197 14.917 1.00 0.00 22 THR A N 7
ATOM 5308 C CA . THR A 1 22 ? 10.735 -23.259 15.035 1.00 0.00 22 THR A CA 7
ATOM 5309 C C . THR A 1 22 ? 11.421 -24.635 15.104 1.00 0.00 22 THR A C 7
ATOM 5310 O O . THR A 1 22 ? 10.948 -25.541 15.794 1.00 0.00 22 THR A O 7
ATOM 5321 N N . ARG A 1 23 ? 12.534 -24.762 14.382 1.00 0.00 23 ARG A N 7
ATOM 5322 C CA . ARG A 1 23 ? 13.300 -26.003 14.348 1.00 0.00 23 ARG A CA 7
ATOM 5323 C C . ARG A 1 23 ? 13.926 -26.309 15.706 1.00 0.00 23 ARG A C 7
ATOM 5324 O O . ARG A 1 23 ? 13.883 -27.453 16.167 1.00 0.00 23 ARG A O 7
ATOM 5345 N N . MET A 1 24 ? 14.514 -25.283 16.337 1.00 0.00 24 MET A N 7
ATOM 5346 C CA . MET A 1 24 ? 15.153 -25.466 17.641 1.00 0.00 24 MET A CA 7
ATOM 5347 C C . MET A 1 24 ? 14.146 -25.406 18.797 1.00 0.00 24 MET A C 7
ATOM 5348 O O . MET A 1 24 ? 14.367 -26.025 19.835 1.00 0.00 24 MET A O 7
ATOM 5362 N N . LEU A 1 25 ? 13.043 -24.673 18.606 1.00 0.00 25 LEU A N 7
ATOM 5363 C CA . LEU A 1 25 ? 12.005 -24.561 19.638 1.00 0.00 25 LEU A CA 7
ATOM 5364 C C . LEU A 1 25 ? 11.304 -25.897 19.873 1.00 0.00 25 LEU A C 7
ATOM 5365 O O . LEU A 1 25 ? 10.926 -26.208 21.004 1.00 0.00 25 LEU A O 7
ATOM 5381 N N . ARG A 1 26 ? 11.111 -26.671 18.802 1.00 0.00 26 ARG A N 7
ATOM 5382 C CA . ARG A 1 26 ? 10.432 -27.960 18.911 1.00 0.00 26 ARG A CA 7
ATOM 5383 C C . ARG A 1 26 ? 11.174 -28.871 19.893 1.00 0.00 26 ARG A C 7
ATOM 5384 O O . ARG A 1 26 ? 10.555 -29.474 20.774 1.00 0.00 26 ARG A O 7
ATOM 5405 N N . VAL A 1 27 ? 12.497 -28.952 19.742 1.00 0.00 27 VAL A N 7
ATOM 5406 C CA . VAL A 1 27 ? 13.321 -29.777 20.630 1.00 0.00 27 VAL A CA 7
ATOM 5407 C C . VAL A 1 27 ? 13.623 -29.028 21.940 1.00 0.00 27 VAL A C 7
ATOM 5408 O O . VAL A 1 27 ? 13.690 -29.633 23.012 1.00 0.00 27 VAL A O 7
ATOM 5421 N N . HIS A 1 28 ? 13.802 -27.712 21.827 1.00 0.00 28 HIS A N 7
ATOM 5422 C CA . HIS A 1 28 ? 14.095 -26.859 22.975 1.00 0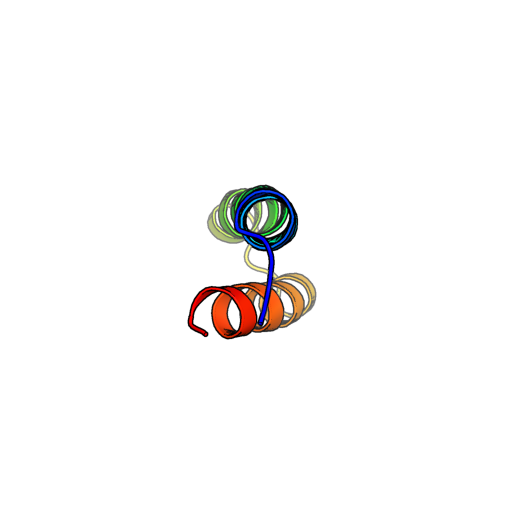.00 28 HIS A CA 7
ATOM 5423 C C . HIS A 1 28 ? 13.179 -25.613 22.971 1.00 0.00 28 HIS A C 7
ATOM 5424 O O . HIS A 1 28 ? 13.613 -24.527 22.568 1.00 0.00 28 HIS A O 7
ATOM 5439 N N . PRO A 1 29 ? 11.917 -25.740 23.390 1.00 0.00 29 PRO A N 7
ATOM 5440 C CA . PRO A 1 29 ? 10.963 -24.586 23.402 1.00 0.00 29 PRO A CA 7
ATOM 5441 C C . PRO A 1 29 ? 11.249 -23.605 24.544 1.00 0.00 29 PRO A C 7
ATOM 5442 O O . PRO A 1 29 ? 10.603 -23.644 25.598 1.00 0.00 29 PRO A O 7
ATOM 5453 N N . ASP A 1 30 ? 12.229 -22.731 24.318 1.00 0.00 30 ASP A N 7
ATOM 5454 C CA . ASP A 1 30 ? 12.615 -21.738 25.313 1.00 0.00 30 ASP A CA 7
ATOM 5455 C C . ASP A 1 30 ? 11.655 -20.537 25.287 1.00 0.00 30 ASP A C 7
ATOM 5456 O O . ASP A 1 30 ? 11.121 -20.215 24.222 1.00 0.00 30 ASP A O 7
ATOM 5465 N N . PRO A 1 31 ? 11.427 -19.859 26.415 1.00 0.00 31 PRO A N 7
ATOM 5466 C CA . PRO A 1 31 ? 10.513 -18.673 26.455 1.00 0.00 31 PRO A CA 7
ATOM 5467 C C . PRO A 1 31 ? 11.086 -17.499 25.669 1.00 0.00 31 PRO A C 7
ATOM 5468 O O . PRO A 1 31 ? 10.355 -16.790 24.975 1.00 0.00 31 PRO A O 7
ATOM 5479 N N . LYS A 1 32 ? 12.405 -17.314 25.776 1.00 0.00 32 LYS A N 7
ATOM 5480 C CA . LYS A 1 32 ? 13.089 -16.237 25.067 1.00 0.00 32 LYS A CA 7
ATOM 5481 C C . LYS A 1 32 ? 12.943 -16.448 23.569 1.00 0.00 32 LYS A C 7
ATOM 5482 O O . LYS A 1 32 ? 12.608 -15.529 22.817 1.00 0.00 32 LYS A O 7
ATOM 5501 N N . TRP A 1 33 ? 13.212 -17.682 23.166 1.00 0.00 33 TRP A N 7
ATOM 5502 C CA . TRP A 1 33 ? 13.135 -18.078 21.769 1.00 0.00 33 TRP A CA 7
ATOM 5503 C C . TRP A 1 33 ? 11.694 -18.003 21.269 1.00 0.00 33 TRP A C 7
ATOM 5504 O O . TRP A 1 33 ? 11.438 -17.606 20.130 1.00 0.00 33 TRP A O 7
ATOM 5525 N N . LYS A 1 34 ? 10.765 -18.409 22.136 1.00 0.00 34 LYS A N 7
ATOM 5526 C CA . LYS A 1 34 ? 9.343 -18.417 21.807 1.00 0.00 34 LYS A CA 7
ATOM 5527 C C . LYS A 1 34 ? 8.848 -17.005 21.491 1.00 0.00 34 LYS A C 7
ATOM 5528 O O . LYS A 1 34 ? 8.107 -16.812 20.528 1.00 0.00 34 LYS A O 7
ATOM 5547 N N . GLN A 1 35 ? 9.256 -16.031 22.310 1.00 0.00 35 GLN A N 7
ATOM 5548 C CA . GLN A 1 35 ? 8.832 -14.641 22.114 1.00 0.00 35 GLN A CA 7
ATOM 5549 C C . GLN A 1 35 ? 9.284 -14.116 20.756 1.00 0.00 35 GLN A C 7
ATOM 5550 O O . GLN A 1 35 ? 8.523 -13.431 20.066 1.00 0.00 35 GLN A O 7
ATOM 5564 N N . GLU A 1 36 ? 10.510 -14.459 20.374 1.00 0.00 36 GLU A N 7
ATOM 5565 C CA . GLU A 1 36 ? 11.059 -14.041 19.086 1.00 0.00 36 GLU A CA 7
ATOM 5566 C C . GLU A 1 36 ? 10.229 -14.647 17.949 1.00 0.00 36 GLU A C 7
ATOM 5567 O O . GLU A 1 36 ? 9.985 -13.998 16.929 1.00 0.00 36 GLU A O 7
ATOM 5579 N N . GLN A 1 37 ? 9.823 -15.902 18.140 1.00 0.00 37 GLN A N 7
ATOM 5580 C CA . GLN A 1 37 ? 9.045 -16.627 17.143 1.00 0.00 37 GLN A CA 7
ATOM 5581 C C . GLN A 1 37 ? 7.702 -15.946 16.876 1.00 0.00 37 GLN A C 7
ATOM 5582 O O . GLN A 1 37 ? 7.224 -15.942 15.738 1.00 0.00 37 GLN A O 7
ATOM 5596 N N . GLN A 1 38 ? 7.080 -15.419 17.932 1.00 0.00 38 GLN A N 7
ATOM 5597 C CA . GLN A 1 38 ? 5.766 -14.795 17.800 1.00 0.00 38 GLN A CA 7
ATOM 5598 C C . GLN A 1 38 ? 5.811 -13.601 16.866 1.00 0.00 38 GLN A C 7
ATOM 5599 O O . GLN A 1 38 ? 4.899 -13.410 16.058 1.00 0.00 38 GLN A O 7
ATOM 5613 N N . GLU A 1 39 ? 6.867 -12.803 16.980 1.00 0.00 39 GLU A N 7
ATOM 5614 C CA . GLU A 1 39 ? 7.008 -11.621 16.140 1.00 0.00 39 GLU A CA 7
ATOM 5615 C C . GLU A 1 39 ? 7.102 -12.019 14.669 1.00 0.00 39 GLU A C 7
ATOM 5616 O O . GLU A 1 39 ? 6.489 -11.391 13.806 1.00 0.00 39 GLU A O 7
ATOM 5628 N N . LEU A 1 40 ? 7.877 -13.067 14.403 1.00 0.00 40 LEU A N 7
ATOM 5629 C CA . LEU A 1 40 ? 8.072 -13.569 13.042 1.00 0.00 40 LEU A CA 7
ATOM 5630 C C . LEU A 1 40 ? 6.778 -14.128 12.465 1.00 0.00 40 LEU A C 7
ATOM 5631 O O . LEU A 1 40 ? 6.452 -13.883 11.302 1.00 0.00 40 LEU A O 7
ATOM 5647 N N . ILE A 1 41 ? 6.055 -14.890 13.287 1.00 0.00 41 ILE A N 7
ATOM 5648 C CA . ILE A 1 41 ? 4.797 -15.499 12.852 1.00 0.00 41 ILE A CA 7
ATOM 5649 C C . ILE A 1 41 ? 3.785 -14.411 12.458 1.00 0.00 41 ILE A C 7
ATOM 5650 O O . ILE A 1 41 ? 3.147 -14.505 11.406 1.00 0.00 41 ILE A O 7
ATOM 5666 N N . LYS A 1 42 ? 3.636 -13.402 13.317 1.00 0.00 42 LYS A N 7
ATOM 5667 C CA . LYS A 1 42 ? 2.683 -12.317 13.062 1.00 0.00 42 LYS A CA 7
ATOM 5668 C C . LYS A 1 42 ? 3.087 -11.464 11.861 1.00 0.00 42 LYS A C 7
ATOM 5669 O O . LYS A 1 42 ? 2.232 -11.089 11.054 1.00 0.00 42 LYS A O 7
ATOM 5688 N N . ARG A 1 43 ? 4.382 -11.164 11.743 1.00 0.00 43 ARG A N 7
ATOM 5689 C CA . ARG A 1 43 ? 4.874 -10.355 10.626 1.00 0.00 43 ARG A CA 7
ATOM 5690 C C . ARG A 1 43 ? 4.629 -11.071 9.304 1.00 0.00 43 ARG A C 7
ATOM 5691 O O . ARG A 1 43 ? 4.188 -10.459 8.327 1.00 0.00 43 ARG A O 7
ATOM 5712 N N . LEU A 1 44 ? 4.910 -12.374 9.291 1.00 0.00 44 LEU A N 7
ATOM 5713 C CA . LEU A 1 44 ? 4.715 -13.194 8.099 1.00 0.00 44 LEU A CA 7
ATOM 5714 C C . LEU A 1 44 ? 3.233 -13.300 7.744 1.00 0.00 44 LEU A C 7
ATOM 5715 O O . LEU A 1 44 ? 2.867 -13.288 6.566 1.00 0.00 44 LEU A O 7
ATOM 5731 N N . LYS A 1 45 ? 2.392 -13.412 8.775 1.00 0.00 45 LYS A N 7
ATOM 5732 C CA . LYS A 1 45 ? 0.949 -13.531 8.582 1.00 0.00 45 LYS A CA 7
ATOM 5733 C C . LYS A 1 45 ? 0.414 -12.302 7.844 1.00 0.00 45 LYS A C 7
ATOM 5734 O O . LYS A 1 45 ? -0.403 -12.429 6.928 1.00 0.00 45 LYS A O 7
ATOM 5753 N N . LYS A 1 46 ? 0.884 -11.122 8.251 1.00 0.00 46 LYS A N 7
ATOM 5754 C CA . LYS A 1 46 ? 0.454 -9.872 7.626 1.00 0.00 46 LYS A CA 7
ATOM 5755 C C . LYS A 1 46 ? 1.012 -9.767 6.211 1.00 0.00 46 LYS A C 7
ATOM 5756 O O . LYS A 1 46 ? 0.230 -9.860 5.279 1.00 0.00 46 LYS A O 7
ATOM 5776 N N . MET A 1 1 ? 1.873 -0.708 1.897 1.00 0.00 1 MET A N 8
ATOM 5777 C CA . MET A 1 1 ? 2.576 -0.142 0.709 1.00 0.00 1 MET A CA 8
ATOM 5778 C C . MET A 1 1 ? 4.031 -0.612 0.723 1.00 0.00 1 MET A C 8
ATOM 5779 O O . MET A 1 1 ? 4.878 -0.015 1.392 1.00 0.00 1 MET A O 8
ATOM 5795 N N . LYS A 1 2 ? 4.302 -1.686 -0.020 1.00 0.00 2 LYS A N 8
ATOM 5796 C CA . LYS A 1 2 ? 5.649 -2.247 -0.098 1.00 0.00 2 LYS A CA 8
ATOM 5797 C C . LYS A 1 2 ? 5.902 -2.822 -1.489 1.00 0.00 2 LYS A C 8
ATOM 5798 O O . LYS A 1 2 ? 5.036 -3.498 -2.051 1.00 0.00 2 LYS A O 8
ATOM 5817 N N . SER A 1 3 ? 7.089 -2.546 -2.038 1.00 0.00 3 SER A N 8
ATOM 5818 C CA . SER A 1 3 ? 7.447 -3.035 -3.363 1.00 0.00 3 SER A CA 8
ATOM 5819 C C . SER A 1 3 ? 7.710 -4.548 -3.322 1.00 0.00 3 SER A C 8
ATOM 5820 O O . SER A 1 3 ? 8.133 -5.055 -2.282 1.00 0.00 3 SER A O 8
ATOM 5828 N N . PRO A 1 4 ? 7.467 -5.286 -4.405 1.00 0.00 4 PRO A N 8
ATOM 5829 C CA . PRO A 1 4 ? 7.691 -6.769 -4.428 1.00 0.00 4 PRO A CA 8
ATOM 5830 C C . PRO A 1 4 ? 9.140 -7.154 -4.162 1.00 0.00 4 PRO A C 8
ATOM 5831 O O . PRO A 1 4 ? 9.407 -8.153 -3.489 1.00 0.00 4 PRO A O 8
ATOM 5842 N N . TYR A 1 5 ? 10.067 -6.370 -4.718 1.00 0.00 5 TYR A N 8
ATOM 5843 C CA . TYR A 1 5 ? 11.495 -6.668 -4.552 1.00 0.00 5 TYR A CA 8
ATOM 5844 C C . TYR A 1 5 ? 11.916 -6.607 -3.092 1.00 0.00 5 TYR A C 8
ATOM 5845 O O . TYR A 1 5 ? 12.794 -7.357 -2.657 1.00 0.00 5 TYR A O 8
ATOM 5863 N N . GLU A 1 6 ? 11.284 -5.712 -2.355 1.00 0.00 6 GLU A N 8
ATOM 5864 C CA . GLU A 1 6 ? 11.575 -5.532 -0.949 1.00 0.00 6 GLU A CA 8
ATOM 5865 C C . GLU A 1 6 ? 10.767 -6.525 -0.101 1.00 0.00 6 GLU A C 8
ATOM 5866 O O . GLU A 1 6 ? 11.298 -7.116 0.843 1.00 0.00 6 GLU A O 8
ATOM 5878 N N . ALA A 1 7 ? 9.489 -6.686 -0.442 1.00 0.00 7 ALA A N 8
ATOM 5879 C CA . ALA A 1 7 ? 8.617 -7.593 0.300 1.00 0.00 7 ALA A CA 8
ATOM 5880 C C . ALA A 1 7 ? 9.171 -9.007 0.245 1.00 0.00 7 ALA A C 8
ATOM 5881 O O . ALA A 1 7 ? 9.140 -9.734 1.239 1.00 0.00 7 ALA A O 8
ATOM 5888 N N . ALA A 1 8 ? 9.687 -9.374 -0.922 1.00 0.00 8 ALA A N 8
ATOM 5889 C CA . ALA A 1 8 ? 10.269 -10.700 -1.116 1.00 0.00 8 ALA A CA 8
ATOM 5890 C C . ALA A 1 8 ? 11.502 -10.875 -0.237 1.00 0.00 8 ALA A C 8
ATOM 5891 O O . ALA A 1 8 ? 11.701 -11.934 0.363 1.00 0.00 8 ALA A O 8
ATOM 5898 N N . HIS A 1 9 ? 12.328 -9.826 -0.174 1.00 0.00 9 HIS A N 8
ATOM 5899 C CA . HIS A 1 9 ? 13.55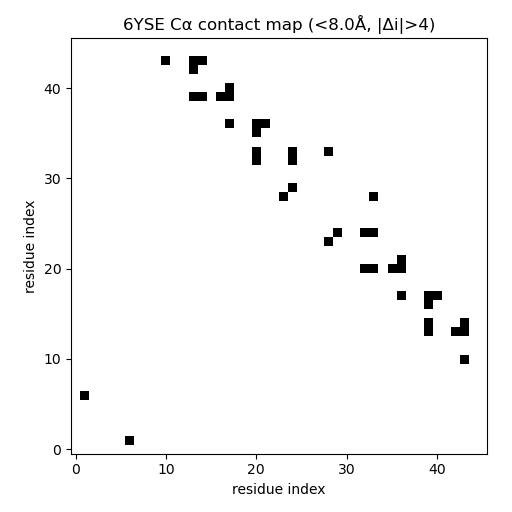0 -9.858 0.626 1.00 0.00 9 HIS A CA 8
ATOM 5900 C C . HIS A 1 9 ? 13.213 -10.016 2.104 1.00 0.00 9 HIS A C 8
ATOM 5901 O O . HIS A 1 9 ? 13.796 -10.853 2.797 1.00 0.00 9 HIS A O 8
ATOM 5916 N N . GLU A 1 10 ? 12.277 -9.190 2.573 1.00 0.00 10 GLU A N 8
ATOM 5917 C CA . GLU A 1 10 ? 11.868 -9.218 3.971 1.00 0.00 10 GLU A CA 8
ATOM 5918 C C . GLU A 1 10 ? 11.190 -10.538 4.322 1.00 0.00 10 GLU A C 8
ATOM 5919 O O . GLU A 1 10 ? 11.432 -11.097 5.392 1.00 0.00 10 GLU A O 8
ATOM 5931 N N . ARG A 1 11 ? 10.340 -11.023 3.417 1.00 0.00 11 ARG A N 8
ATOM 5932 C CA . ARG A 1 11 ? 9.622 -12.275 3.642 1.00 0.00 11 ARG A CA 8
ATOM 5933 C C . ARG A 1 11 ? 10.598 -13.433 3.799 1.00 0.00 11 ARG A C 8
ATOM 5934 O O . ARG A 1 11 ? 10.450 -14.255 4.702 1.00 0.00 11 ARG A O 8
ATOM 5955 N N . ALA A 1 12 ? 11.600 -13.479 2.926 1.00 0.00 12 ALA A N 8
ATOM 5956 C CA . ALA A 1 12 ? 12.609 -14.532 2.981 1.00 0.00 12 ALA A CA 8
ATOM 5957 C C . ALA A 1 12 ? 13.404 -14.455 4.280 1.00 0.00 12 ALA A C 8
ATOM 5958 O O . ALA A 1 12 ? 13.736 -15.485 4.873 1.00 0.00 12 ALA A O 8
ATOM 5965 N N . LEU A 1 13 ? 13.713 -13.228 4.710 1.00 0.00 13 LEU A N 8
ATOM 5966 C CA . LEU A 1 13 ? 14.479 -13.018 5.932 1.00 0.00 13 LEU A CA 8
ATOM 5967 C C . LEU A 1 13 ? 13.744 -13.535 7.152 1.00 0.00 13 LEU A C 8
ATOM 5968 O O . LEU A 1 13 ? 14.331 -14.216 7.998 1.00 0.00 13 LEU A O 8
ATOM 5984 N N . MET A 1 14 ? 12.471 -13.171 7.252 1.00 0.00 14 MET A N 8
ATOM 5985 C CA . MET A 1 14 ? 11.663 -13.562 8.398 1.00 0.00 14 MET A CA 8
ATOM 5986 C C . MET A 1 14 ? 11.328 -15.048 8.363 1.00 0.00 14 MET A C 8
ATOM 5987 O O . MET A 1 14 ? 11.351 -15.706 9.404 1.00 0.00 14 MET A O 8
ATOM 6001 N N . VAL A 1 15 ? 11.029 -15.577 7.169 1.00 0.00 15 VAL A N 8
ATOM 6002 C CA . VAL A 1 15 ? 10.711 -17.000 7.039 1.00 0.00 15 VAL A CA 8
ATOM 6003 C C . VAL A 1 15 ? 11.932 -17.826 7.431 1.00 0.00 15 VAL A C 8
ATOM 6004 O O . VAL A 1 15 ? 11.823 -18.756 8.220 1.00 0.00 15 VAL A O 8
ATOM 6017 N N . ASN A 1 16 ? 13.082 -17.479 6.858 1.00 0.00 16 ASN A N 8
ATOM 6018 C CA . ASN A 1 16 ? 14.312 -18.219 7.119 1.00 0.00 16 ASN A CA 8
ATOM 6019 C C . ASN A 1 16 ? 14.669 -18.214 8.598 1.00 0.00 16 ASN A C 8
ATOM 6020 O O . ASN A 1 16 ? 15.032 -19.257 9.151 1.00 0.00 16 ASN A O 8
ATOM 6031 N N . ARG A 1 17 ? 14.555 -17.050 9.235 1.00 0.00 17 ARG A N 8
ATOM 6032 C CA . ARG A 1 17 ? 14.860 -16.941 10.661 1.00 0.00 17 ARG A CA 8
ATOM 6033 C C . ARG A 1 17 ? 13.792 -17.673 11.475 1.00 0.00 17 ARG A C 8
ATOM 6034 O O . ARG A 1 17 ? 14.098 -18.338 12.467 1.00 0.00 17 ARG A O 8
ATOM 6055 N N . LEU A 1 18 ? 12.537 -17.534 11.036 1.00 0.00 18 LEU A N 8
ATOM 6056 C CA . LEU A 1 18 ? 11.407 -18.163 11.704 1.00 0.00 18 LEU A CA 8
ATOM 6057 C C . LEU A 1 18 ? 11.567 -19.683 11.729 1.00 0.00 18 LEU A C 8
ATOM 6058 O O . LEU A 1 18 ? 11.277 -20.320 12.745 1.00 0.00 18 LEU A O 8
ATOM 6074 N N . GLN A 1 19 ? 12.012 -20.257 10.605 1.00 0.00 19 GLN A N 8
ATOM 6075 C CA . GLN A 1 19 ? 12.182 -21.711 10.514 1.00 0.00 19 GLN A CA 8
ATOM 6076 C C . GLN A 1 19 ? 13.209 -22.200 11.527 1.00 0.00 19 GLN A C 8
ATOM 6077 O O . GLN A 1 19 ? 13.001 -23.207 12.187 1.00 0.00 19 GLN A O 8
ATOM 6091 N N . LYS A 1 20 ? 14.315 -21.478 11.634 1.00 0.00 20 LYS A N 8
ATOM 6092 C CA . LYS A 1 20 ? 15.386 -21.849 12.559 1.00 0.00 20 LYS A CA 8
ATOM 6093 C C . LYS A 1 20 ? 14.849 -21.886 13.989 1.00 0.00 20 LYS A C 8
ATOM 6094 O O . LYS A 1 20 ? 15.114 -22.836 14.731 1.00 0.00 20 LYS A O 8
ATOM 6113 N N . LEU A 1 21 ? 14.084 -20.858 14.356 1.00 0.00 21 LEU A N 8
ATOM 6114 C CA . LEU A 1 21 ? 13.496 -20.785 15.692 1.00 0.00 21 LEU A CA 8
ATOM 6115 C C . LEU A 1 21 ? 12.532 -21.939 15.922 1.00 0.00 21 LEU A C 8
ATOM 6116 O O . LEU A 1 21 ? 12.546 -22.557 16.986 1.00 0.00 21 LEU A O 8
ATOM 6132 N N . THR A 1 22 ? 11.703 -22.228 14.917 1.00 0.00 22 THR A N 8
ATOM 6133 C CA . THR A 1 22 ? 10.736 -23.317 15.031 1.00 0.00 22 THR A CA 8
ATOM 6134 C C . THR A 1 22 ? 11.466 -24.671 15.075 1.00 0.00 22 THR A C 8
ATOM 6135 O O . THR A 1 22 ? 11.018 -25.610 15.737 1.00 0.00 22 THR A O 8
ATOM 6146 N N . ARG A 1 23 ? 12.592 -24.744 14.361 1.00 0.00 23 ARG A N 8
ATOM 6147 C CA . ARG A 1 23 ? 13.398 -25.962 14.304 1.00 0.00 23 ARG A CA 8
ATOM 6148 C C . ARG A 1 23 ? 14.050 -26.275 15.651 1.00 0.00 23 ARG A C 8
ATOM 6149 O O . ARG A 1 23 ? 14.058 -27.432 16.082 1.00 0.00 23 ARG A O 8
ATOM 6170 N N . MET A 1 24 ? 14.615 -25.246 16.299 1.00 0.00 24 MET A N 8
ATOM 6171 C CA . MET A 1 24 ? 15.287 -25.441 17.586 1.00 0.00 24 MET A CA 8
ATOM 6172 C C . MET A 1 24 ? 14.310 -25.458 18.765 1.00 0.00 24 MET A C 8
ATOM 6173 O O . MET A 1 24 ? 14.579 -26.109 19.773 1.00 0.00 24 MET A O 8
ATOM 6187 N N . LEU A 1 25 ? 13.182 -24.752 18.633 1.00 0.00 25 LEU A N 8
ATOM 6188 C CA . LEU A 1 25 ? 12.172 -24.713 19.697 1.00 0.00 25 LEU A CA 8
ATOM 6189 C C . LEU A 1 25 ? 11.557 -26.090 19.932 1.00 0.00 25 LEU A C 8
ATOM 6190 O O . LEU A 1 25 ? 11.269 -26.454 21.074 1.00 0.00 25 LEU A O 8
ATOM 6206 N N . ARG A 1 26 ? 11.344 -26.840 18.850 1.00 0.00 26 ARG A N 8
ATOM 6207 C CA . ARG A 1 26 ? 10.743 -28.170 18.955 1.00 0.00 26 ARG A CA 8
ATOM 6208 C C . ARG A 1 26 ? 11.597 -29.070 19.853 1.00 0.00 26 ARG A C 8
ATOM 6209 O O . ARG A 1 26 ? 11.071 -29.746 20.741 1.00 0.00 26 ARG A O 8
ATOM 6230 N N . VAL A 1 27 ? 12.910 -29.063 19.618 1.00 0.00 27 VAL A N 8
ATOM 6231 C CA . VAL A 1 27 ? 13.836 -29.874 20.411 1.00 0.00 27 VAL A CA 8
ATOM 6232 C C . VAL A 1 27 ? 14.135 -29.198 21.763 1.00 0.00 27 VAL A C 8
ATOM 6233 O O . VAL A 1 27 ? 14.318 -29.875 22.778 1.00 0.00 27 VAL A O 8
ATOM 6246 N N . HIS A 1 28 ? 14.178 -27.865 21.753 1.00 0.00 28 HIS A N 8
ATOM 6247 C CA . HIS A 1 28 ? 14.449 -27.081 22.957 1.00 0.00 28 HIS A CA 8
ATOM 6248 C C . HIS A 1 28 ? 13.480 -25.882 23.047 1.00 0.00 28 HIS A C 8
ATOM 6249 O O . HIS A 1 28 ? 13.854 -24.756 22.697 1.00 0.00 28 HIS A O 8
ATOM 6264 N N . PRO A 1 29 ? 12.241 -26.091 23.495 1.00 0.00 29 PRO A N 8
ATOM 6265 C CA . PRO A 1 29 ? 11.240 -24.982 23.603 1.00 0.00 29 PRO A CA 8
ATOM 6266 C C . PRO A 1 29 ? 11.563 -24.025 24.746 1.00 0.00 29 PRO A C 8
ATOM 6267 O O . PRO A 1 29 ? 11.389 -24.364 25.920 1.00 0.00 29 PRO A O 8
ATOM 6278 N N . ASP A 1 30 ? 12.029 -22.826 24.387 1.00 0.00 30 ASP A N 8
ATOM 6279 C CA . ASP A 1 30 ? 12.374 -21.807 25.374 1.00 0.00 30 ASP A CA 8
ATOM 6280 C C . ASP A 1 30 ? 11.387 -20.629 25.310 1.00 0.00 30 ASP A C 8
ATOM 6281 O O . ASP A 1 30 ? 10.885 -20.321 24.226 1.00 0.00 30 ASP A O 8
ATOM 6290 N N . PRO A 1 31 ? 11.100 -19.954 26.427 1.00 0.00 31 PRO A N 8
ATOM 6291 C CA . PRO A 1 31 ? 10.161 -18.789 26.428 1.00 0.00 31 PRO A CA 8
ATOM 6292 C C . PRO A 1 31 ? 10.760 -17.586 25.706 1.00 0.00 31 PRO A C 8
ATOM 6293 O O . PRO A 1 31 ? 10.056 -16.866 24.995 1.00 0.00 31 PRO A O 8
ATOM 6304 N N . LYS A 1 32 ? 12.068 -17.390 25.887 1.00 0.00 32 LYS A N 8
ATOM 6305 C CA . LYS A 1 32 ? 12.777 -16.285 25.246 1.00 0.00 32 LYS A CA 8
ATOM 6306 C C . LYS A 1 32 ? 12.699 -16.445 23.736 1.00 0.00 32 LYS A C 8
ATOM 6307 O O . LYS A 1 32 ? 12.384 -15.508 23.002 1.00 0.00 32 LYS A O 8
ATOM 6326 N N . TRP A 1 33 ? 13.000 -17.662 23.308 1.00 0.00 33 TRP A N 8
ATOM 6327 C CA . TRP A 1 33 ? 12.990 -18.017 21.899 1.00 0.00 33 TRP A CA 8
ATOM 6328 C C . TRP A 1 33 ? 11.570 -17.940 21.338 1.00 0.00 33 TRP A C 8
ATOM 6329 O O . TRP A 1 33 ? 11.362 -17.519 20.198 1.00 0.00 33 TRP A O 8
ATOM 6350 N N . LYS A 1 34 ? 10.607 -18.371 22.154 1.00 0.00 34 LYS A N 8
ATOM 6351 C CA . LYS A 1 34 ? 9.201 -18.378 21.761 1.00 0.00 34 LYS A CA 8
ATOM 6352 C C . LYS A 1 34 ? 8.708 -16.959 21.460 1.00 0.00 34 LYS A C 8
ATOM 6353 O O . LYS A 1 34 ? 7.986 -16.752 20.484 1.00 0.00 34 LYS A O 8
ATOM 6372 N N . GLN A 1 35 ? 9.090 -16.000 22.307 1.00 0.00 35 GLN A N 8
ATOM 6373 C CA . GLN A 1 35 ? 8.662 -14.609 22.131 1.00 0.00 35 GLN A CA 8
ATOM 6374 C C . GLN A 1 35 ? 9.133 -14.049 20.794 1.00 0.00 35 GLN A C 8
ATOM 6375 O O . GLN A 1 35 ? 8.378 -13.356 20.107 1.00 0.00 35 GLN A O 8
ATOM 6389 N N . GLU A 1 36 ? 10.372 -14.368 20.425 1.00 0.00 36 GLU A N 8
ATOM 6390 C CA . GLU A 1 36 ? 10.934 -13.912 19.156 1.00 0.00 36 GLU A CA 8
ATOM 6391 C C . GLU A 1 36 ? 10.139 -14.515 17.994 1.00 0.00 36 GLU A C 8
ATOM 6392 O O . GLU A 1 36 ? 9.909 -13.858 16.976 1.00 0.00 36 GLU A O 8
ATOM 6404 N N . GLN A 1 37 ? 9.745 -15.777 18.163 1.00 0.00 37 GLN A N 8
ATOM 6405 C CA . GLN A 1 37 ? 8.996 -16.503 17.145 1.00 0.00 37 GLN A CA 8
ATOM 6406 C C . GLN A 1 37 ? 7.656 -15.825 16.846 1.00 0.00 37 GLN A C 8
ATOM 6407 O O . GLN A 1 37 ? 7.203 -15.828 15.699 1.00 0.00 37 GLN A O 8
ATOM 6421 N N . GLN A 1 38 ? 7.009 -15.295 17.888 1.00 0.00 38 GLN A N 8
ATOM 6422 C CA . GLN A 1 38 ? 5.696 -14.672 17.725 1.00 0.00 38 GLN A CA 8
ATOM 6423 C C . GLN A 1 38 ? 5.765 -13.473 16.795 1.00 0.00 38 GLN A C 8
ATOM 6424 O O . GLN A 1 38 ? 4.865 -13.271 15.977 1.00 0.00 38 GLN A O 8
ATOM 6438 N N . GLU A 1 39 ? 6.830 -12.686 16.923 1.00 0.00 39 GLU A N 8
ATOM 6439 C CA . GLU A 1 39 ? 6.998 -11.505 16.085 1.00 0.00 39 GLU A CA 8
ATOM 6440 C C . GLU A 1 39 ? 7.107 -11.912 14.617 1.00 0.00 39 GLU A C 8
ATOM 6441 O O . GLU A 1 39 ? 6.494 -11.298 13.744 1.00 0.00 39 GLU A O 8
ATOM 6453 N N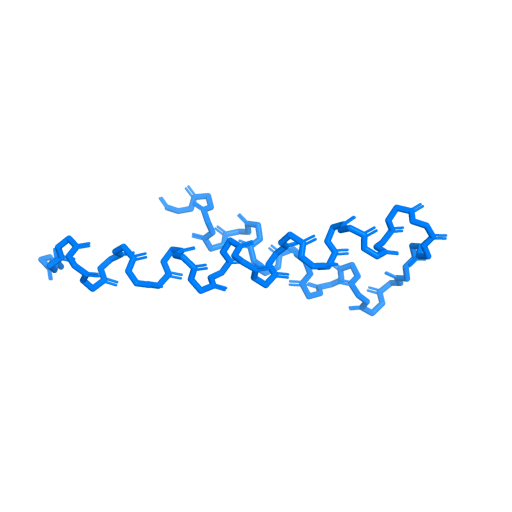 . LEU A 1 40 ? 7.888 -12.960 14.367 1.00 0.00 40 LEU A N 8
ATOM 6454 C CA . LEU A 1 40 ? 8.090 -13.473 13.014 1.00 0.00 40 LEU A CA 8
ATOM 6455 C C . LEU A 1 40 ? 6.787 -14.006 12.439 1.00 0.00 40 LEU A C 8
ATOM 6456 O O . LEU A 1 40 ? 6.450 -13.735 11.285 1.00 0.00 40 LEU A O 8
ATOM 6472 N N . ILE A 1 41 ? 6.060 -14.757 13.263 1.00 0.00 41 ILE A N 8
ATOM 6473 C CA . ILE A 1 41 ? 4.780 -15.328 12.846 1.00 0.00 41 ILE A CA 8
ATOM 6474 C C . ILE A 1 41 ? 3.800 -14.197 12.505 1.00 0.00 41 ILE A C 8
ATOM 6475 O O . ILE A 1 41 ? 3.116 -14.242 11.479 1.00 0.00 41 ILE A O 8
ATOM 6491 N N . LYS A 1 42 ? 3.727 -13.213 13.396 1.00 0.00 42 LYS A N 8
ATOM 6492 C CA . LYS A 1 42 ? 2.814 -12.082 13.227 1.00 0.00 42 LYS A CA 8
ATOM 6493 C C . LYS A 1 42 ? 3.165 -11.200 12.027 1.00 0.00 42 LYS A C 8
ATOM 6494 O O . LYS A 1 42 ? 2.266 -10.766 11.300 1.00 0.00 42 LYS A O 8
ATOM 6513 N N . ARG A 1 43 ? 4.462 -10.938 11.818 1.00 0.00 43 ARG A N 8
ATOM 6514 C CA . ARG A 1 43 ? 4.891 -10.105 10.688 1.00 0.00 43 ARG A CA 8
ATOM 6515 C C . ARG A 1 43 ? 4.623 -10.820 9.364 1.00 0.00 43 ARG A C 8
ATOM 6516 O O . ARG A 1 43 ? 4.154 -10.201 8.405 1.00 0.00 43 ARG A O 8
ATOM 6537 N N . LEU A 1 44 ? 4.919 -12.119 9.326 1.00 0.00 44 LEU A N 8
ATOM 6538 C CA . LEU A 1 44 ? 4.706 -12.919 8.122 1.00 0.00 44 LEU A CA 8
ATOM 6539 C C . LEU A 1 44 ? 3.226 -12.953 7.747 1.00 0.00 44 LEU A C 8
ATOM 6540 O O . LEU A 1 44 ? 2.880 -12.891 6.564 1.00 0.00 44 LEU A O 8
ATOM 6556 N N . LYS A 1 45 ? 2.363 -13.051 8.761 1.00 0.00 45 LYS A N 8
ATOM 6557 C CA . LYS A 1 45 ? 0.919 -13.093 8.534 1.00 0.00 45 LYS A CA 8
ATOM 6558 C C . LYS A 1 45 ? 0.469 -11.814 7.825 1.00 0.00 45 LYS A C 8
ATOM 6559 O O . LYS A 1 45 ? -0.333 -11.866 6.889 1.00 0.00 45 LYS A O 8
ATOM 6578 N N . LYS A 1 46 ? 0.995 -10.674 8.280 1.00 0.00 46 LYS A N 8
ATOM 6579 C CA . LYS A 1 46 ? 0.651 -9.380 7.690 1.00 0.00 46 LYS A CA 8
ATOM 6580 C C . LYS A 1 46 ? 1.914 -8.646 7.246 1.00 0.00 46 LYS A C 8
ATOM 6581 O O . LYS A 1 46 ? 2.643 -8.188 8.111 1.00 0.00 46 LYS A O 8
ATOM 6601 N N . MET A 1 1 ? 3.253 1.480 -0.782 1.00 0.00 1 MET A N 9
ATOM 6602 C CA . MET A 1 1 ? 3.486 0.548 -1.923 1.00 0.00 1 MET A CA 9
ATOM 6603 C C . MET A 1 1 ? 4.878 -0.062 -1.801 1.00 0.00 1 MET A C 9
ATOM 6604 O O . MET A 1 1 ? 5.843 0.635 -1.472 1.00 0.00 1 MET A O 9
ATOM 6620 N N . LYS A 1 2 ? 4.969 -1.365 -2.065 1.00 0.00 2 LYS A N 9
ATOM 6621 C CA . LYS A 1 2 ? 6.240 -2.082 -1.984 1.00 0.00 2 LYS A CA 9
ATOM 6622 C C . LYS A 1 2 ? 6.371 -3.055 -3.152 1.00 0.00 2 LYS A C 9
ATOM 6623 O O . LYS A 1 2 ? 5.419 -3.770 -3.479 1.00 0.00 2 LYS A O 9
ATOM 6642 N N . SER A 1 3 ? 7.554 -3.076 -3.776 1.00 0.00 3 SER A N 9
ATOM 6643 C CA . SER A 1 3 ? 7.799 -3.967 -4.908 1.00 0.00 3 SER A CA 9
ATOM 6644 C C . SER A 1 3 ? 7.885 -5.422 -4.436 1.00 0.00 3 SER A C 9
ATOM 6645 O O . SER A 1 3 ? 8.164 -5.661 -3.258 1.00 0.00 3 SER A O 9
ATOM 6653 N N . PRO A 1 4 ? 7.676 -6.402 -5.315 1.00 0.00 4 PRO A N 9
ATOM 6654 C CA . PRO A 1 4 ? 7.765 -7.843 -4.931 1.00 0.00 4 PRO A CA 9
ATOM 6655 C C . PRO A 1 4 ? 9.200 -8.224 -4.598 1.00 0.00 4 PRO A C 9
ATOM 6656 O O . PRO A 1 4 ? 9.450 -9.105 -3.774 1.00 0.00 4 PRO A O 9
ATOM 6667 N N . TYR A 1 5 ? 10.135 -7.543 -5.266 1.00 0.00 5 TYR A N 9
ATOM 6668 C CA . TYR A 1 5 ? 11.549 -7.784 -5.068 1.00 0.00 5 TYR A CA 9
ATOM 6669 C C . TYR A 1 5 ? 11.927 -7.507 -3.623 1.00 0.00 5 TYR A C 9
ATOM 6670 O O . TYR A 1 5 ? 12.560 -8.333 -2.957 1.00 0.00 5 TYR A O 9
ATOM 6688 N N . GLU A 1 6 ? 11.528 -6.340 -3.169 1.00 0.00 6 GLU A N 9
ATOM 6689 C CA . GLU A 1 6 ? 11.796 -5.902 -1.826 1.00 0.00 6 GLU A CA 9
ATOM 6690 C C . GLU A 1 6 ? 10.947 -6.679 -0.819 1.00 0.00 6 GLU A C 9
ATOM 6691 O O . GLU A 1 6 ? 11.449 -7.104 0.225 1.00 0.00 6 GLU A O 9
ATOM 6703 N N . ALA A 1 7 ? 9.669 -6.859 -1.147 1.00 0.00 7 ALA A N 9
ATOM 6704 C CA . ALA A 1 7 ? 8.760 -7.586 -0.268 1.00 0.00 7 ALA A CA 9
ATOM 6705 C C . ALA A 1 7 ? 9.274 -9.006 -0.066 1.00 0.00 7 ALA A C 9
ATOM 6706 O O . ALA A 1 7 ? 9.175 -9.571 1.024 1.00 0.00 7 ALA A O 9
ATOM 6713 N N . ALA A 1 8 ? 9.828 -9.560 -1.138 1.00 0.00 8 ALA A N 9
ATOM 6714 C CA . ALA A 1 8 ? 10.376 -10.913 -1.116 1.00 0.00 8 ALA A CA 9
ATOM 6715 C C . ALA A 1 8 ? 11.595 -10.991 -0.204 1.00 0.00 8 ALA A C 9
ATOM 6716 O O . ALA A 1 8 ? 11.765 -11.964 0.532 1.00 0.00 8 ALA A O 9
ATOM 6723 N N . HIS A 1 9 ? 12.442 -9.962 -0.273 1.00 0.00 9 HIS A N 9
ATOM 6724 C CA . HIS A 1 9 ? 13.655 -9.915 0.538 1.00 0.00 9 HIS A CA 9
ATOM 6725 C C . HIS A 1 9 ? 13.301 -9.910 2.021 1.00 0.00 9 HIS A C 9
ATOM 6726 O O . HIS A 1 9 ? 13.864 -10.683 2.803 1.00 0.00 9 HIS A O 9
ATOM 6741 N N . GLU A 1 10 ? 12.379 -9.024 2.399 1.00 0.00 10 GLU A N 9
ATOM 6742 C CA . GLU A 1 10 ? 11.967 -8.911 3.792 1.00 0.00 10 GLU A CA 9
ATOM 6743 C C . GLU A 1 10 ? 11.263 -10.179 4.263 1.00 0.00 10 GLU A C 9
ATOM 6744 O O . GLU A 1 10 ? 11.524 -10.666 5.364 1.00 0.00 10 GLU A O 9
ATOM 6756 N N . ARG A 1 11 ? 10.377 -10.709 3.416 1.00 0.00 11 ARG A N 9
ATOM 6757 C CA . ARG A 1 11 ? 9.635 -11.925 3.747 1.00 0.00 11 ARG A CA 9
ATOM 6758 C C . ARG A 1 11 ? 10.578 -13.108 3.908 1.00 0.00 11 ARG A C 9
ATOM 6759 O O . ARG A 1 11 ? 10.441 -13.896 4.841 1.00 0.00 11 ARG A O 9
ATOM 6780 N N . ALA A 1 12 ? 11.541 -13.208 3.000 1.00 0.00 12 ALA A N 9
ATOM 6781 C CA . ALA A 1 12 ? 12.524 -14.289 3.043 1.00 0.00 12 ALA A CA 9
ATOM 6782 C C . ALA A 1 12 ? 13.329 -14.224 4.336 1.00 0.00 12 ALA A C 9
ATOM 6783 O O . ALA A 1 12 ? 13.643 -15.258 4.933 1.00 0.00 12 ALA A O 9
ATOM 6790 N N . LEU A 1 13 ? 13.657 -13.001 4.760 1.00 0.00 13 LEU A N 9
ATOM 6791 C CA . LEU A 1 13 ? 14.424 -12.794 5.979 1.00 0.00 13 LEU A CA 9
ATOM 6792 C C . LEU A 1 13 ? 13.679 -13.313 7.196 1.00 0.00 13 LEU A C 9
ATOM 6793 O O . LEU A 1 13 ? 14.261 -13.980 8.056 1.00 0.00 13 LEU A O 9
ATOM 6809 N N . MET A 1 14 ? 12.400 -12.963 7.274 1.00 0.00 14 MET A N 9
ATOM 6810 C CA . MET A 1 14 ? 11.573 -13.352 8.410 1.00 0.00 14 MET A CA 9
ATOM 6811 C C . MET A 1 14 ? 11.248 -14.840 8.389 1.00 0.00 14 MET A C 9
ATOM 6812 O O . MET A 1 14 ? 11.261 -15.488 9.437 1.00 0.00 14 MET A O 9
ATOM 6826 N N . VAL A 1 15 ? 10.960 -15.379 7.197 1.00 0.00 15 VAL A N 9
ATOM 6827 C CA . VAL A 1 15 ? 10.642 -16.802 7.072 1.00 0.00 15 VAL A CA 9
ATOM 6828 C C . VAL A 1 15 ? 11.861 -17.623 7.476 1.00 0.00 15 VAL A C 9
ATOM 6829 O O . VAL A 1 15 ? 11.750 -18.559 8.258 1.00 0.00 15 VAL A O 9
ATOM 6842 N N . ASN A 1 16 ? 13.013 -17.261 6.919 1.00 0.00 16 ASN A N 9
ATOM 6843 C CA . ASN A 1 16 ? 14.248 -17.986 7.190 1.00 0.00 16 ASN A CA 9
ATOM 6844 C C . ASN A 1 16 ? 14.582 -17.976 8.673 1.00 0.00 16 ASN A C 9
ATOM 6845 O O . ASN A 1 16 ? 14.972 -19.005 9.232 1.00 0.00 16 ASN A O 9
ATOM 6856 N N . ARG A 1 17 ? 14.410 -16.819 9.305 1.00 0.00 17 ARG A N 9
ATOM 6857 C CA . ARG A 1 17 ? 14.679 -16.689 10.733 1.00 0.00 17 ARG A CA 9
ATOM 6858 C C . ARG A 1 17 ? 13.621 -17.457 11.530 1.00 0.00 17 ARG A C 9
ATOM 6859 O O . ARG A 1 17 ? 13.928 -18.099 12.536 1.00 0.00 17 ARG A O 9
ATOM 6880 N N . LEU A 1 18 ? 12.372 -17.372 11.062 1.00 0.00 18 LEU A N 9
ATOM 6881 C CA . LEU A 1 18 ? 11.249 -18.041 11.709 1.00 0.00 18 LEU A CA 9
ATOM 6882 C C . LEU A 1 18 ? 11.442 -19.555 11.720 1.00 0.00 18 LEU A C 9
ATOM 6883 O O . LEU A 1 18 ? 11.148 -20.211 12.724 1.00 0.00 18 LEU A O 9
ATOM 6899 N N . GLN A 1 19 ? 11.916 -20.107 10.598 1.00 0.00 19 GLN A N 9
ATOM 6900 C CA . GLN A 1 19 ? 12.118 -21.554 10.495 1.00 0.00 19 GLN A CA 9
ATOM 6901 C C . GLN A 1 19 ? 13.142 -22.025 11.517 1.00 0.00 19 GLN A C 9
ATOM 6902 O O . GLN A 1 19 ? 12.952 -23.039 12.170 1.00 0.00 19 GLN A O 9
ATOM 6916 N N . LYS A 1 20 ? 14.227 -21.276 11.640 1.00 0.00 20 LYS A N 9
ATOM 6917 C CA . LYS A 1 20 ? 15.297 -21.620 12.576 1.00 0.00 20 LYS A CA 9
ATOM 6918 C C . LYS A 1 20 ? 14.745 -21.694 13.996 1.00 0.00 20 LYS A C 9
ATOM 6919 O O . LYS A 1 20 ? 15.031 -22.647 14.724 1.00 0.00 20 LYS A O 9
ATOM 6938 N N . LEU A 1 21 ? 13.949 -20.694 14.373 1.00 0.00 21 LEU A N 9
ATOM 6939 C CA . LEU A 1 21 ? 13.351 -20.656 15.706 1.00 0.00 21 LEU A CA 9
ATOM 6940 C C . LEU A 1 21 ? 12.403 -21.830 15.914 1.00 0.00 21 LEU A C 9
ATOM 6941 O O . LEU A 1 21 ? 12.406 -22.445 16.981 1.00 0.00 21 LEU A O 9
ATOM 6957 N N . THR A 1 22 ? 11.594 -22.136 14.899 1.00 0.00 22 THR A N 9
ATOM 6958 C CA . THR A 1 22 ? 10.644 -23.242 15.006 1.00 0.00 22 THR A CA 9
ATOM 6959 C C . THR A 1 22 ? 11.390 -24.588 15.045 1.00 0.00 22 THR A C 9
ATOM 6960 O O . THR A 1 22 ? 10.966 -25.527 15.723 1.00 0.00 22 THR A O 9
ATOM 6971 N N . ARG A 1 23 ? 12.496 -24.655 14.303 1.00 0.00 23 ARG A N 9
ATOM 6972 C CA . ARG A 1 23 ? 13.310 -25.868 14.230 1.00 0.00 23 ARG A CA 9
ATOM 6973 C C . ARG A 1 23 ? 13.986 -26.191 15.562 1.00 0.00 23 ARG A C 9
ATOM 6974 O O . ARG A 1 23 ? 14.027 -27.355 15.969 1.00 0.00 23 ARG A O 9
ATOM 6995 N N . MET A 1 24 ? 14.536 -25.163 16.225 1.00 0.00 24 MET A N 9
ATOM 6996 C CA . MET A 1 24 ? 15.233 -25.371 17.498 1.00 0.00 24 MET A CA 9
ATOM 6997 C C . MET A 1 24 ? 14.275 -25.453 18.690 1.00 0.00 24 MET A C 9
ATOM 6998 O O . MET A 1 24 ? 14.593 -26.102 19.686 1.00 0.00 24 MET A O 9
ATOM 7012 N N . LEU A 1 25 ? 13.113 -24.802 18.587 1.00 0.00 25 LEU A N 9
ATOM 7013 C CA . LEU A 1 25 ? 12.123 -24.825 19.668 1.00 0.00 25 LEU A CA 9
ATOM 7014 C C . LEU A 1 25 ? 11.568 -26.229 19.893 1.00 0.00 25 LEU A C 9
ATOM 7015 O O . LEU A 1 25 ? 11.315 -26.620 21.036 1.00 0.00 25 LEU A O 9
ATOM 7031 N N . ARG A 1 26 ? 11.363 -26.973 18.804 1.00 0.00 26 ARG A N 9
ATOM 7032 C CA . ARG A 1 26 ? 10.816 -28.327 18.902 1.00 0.00 26 ARG A CA 9
ATOM 7033 C C . ARG A 1 26 ? 11.733 -29.231 19.724 1.00 0.00 26 ARG A C 9
ATOM 7034 O O . ARG A 1 26 ? 11.257 -30.021 20.544 1.00 0.00 26 ARG A O 9
ATOM 7055 N N . VAL A 1 27 ? 13.043 -29.101 19.509 1.00 0.00 27 VAL A N 9
ATOM 7056 C CA . VAL A 1 27 ? 14.023 -29.904 20.245 1.00 0.00 27 VAL A CA 9
ATOM 7057 C C . VAL A 1 27 ? 14.322 -29.271 21.614 1.00 0.00 27 VAL A C 9
ATOM 7058 O O . VAL A 1 27 ? 14.513 -29.975 22.607 1.00 0.00 27 VAL A O 9
ATOM 7071 N N . HIS A 1 28 ? 14.355 -27.939 21.641 1.00 0.00 28 HIS A N 9
ATOM 7072 C CA . HIS A 1 28 ? 14.622 -27.186 22.861 1.00 0.00 28 HIS A CA 9
ATOM 7073 C C . HIS A 1 28 ? 13.591 -26.046 23.024 1.00 0.00 28 HIS A C 9
ATOM 7074 O O . HIS A 1 28 ? 13.906 -24.882 22.746 1.00 0.00 28 HIS A O 9
ATOM 7089 N N . PRO A 1 29 ? 12.359 -26.342 23.450 1.00 0.00 29 PRO A N 9
ATOM 7090 C CA . PRO A 1 29 ? 11.304 -25.290 23.617 1.00 0.00 29 PRO A CA 9
ATOM 7091 C C . PRO A 1 29 ? 11.630 -24.331 24.760 1.00 0.00 29 PRO A C 9
ATOM 7092 O O . PRO A 1 29 ? 11.510 -24.691 25.934 1.00 0.00 29 PRO A O 9
ATOM 7103 N N . ASP A 1 30 ? 12.037 -23.111 24.401 1.00 0.00 30 ASP A N 9
ATOM 7104 C CA . ASP A 1 30 ? 12.377 -22.090 25.391 1.00 0.00 30 ASP A CA 9
ATOM 7105 C C . ASP A 1 30 ? 11.350 -20.945 25.377 1.00 0.00 30 ASP A C 9
ATOM 7106 O O . ASP A 1 30 ? 10.791 -20.647 24.318 1.00 0.00 30 ASP A O 9
ATOM 7115 N N . PRO A 1 31 ? 11.092 -20.285 26.510 1.00 0.00 31 PRO A N 9
ATOM 7116 C CA . PRO A 1 31 ? 10.116 -19.152 26.563 1.00 0.00 31 PRO A CA 9
ATOM 7117 C C . PRO A 1 31 ? 10.660 -17.908 25.864 1.00 0.00 31 PRO A C 9
ATOM 7118 O O . PRO A 1 31 ? 9.922 -17.200 25.174 1.00 0.00 31 PRO A O 9
ATOM 7129 N N . LYS A 1 32 ? 11.961 -17.659 26.048 1.00 0.00 32 LYS A N 9
ATOM 7130 C CA . LYS A 1 32 ? 12.622 -16.523 25.445 1.00 0.00 32 LYS A CA 9
ATOM 7131 C C . LYS A 1 32 ? 12.614 -16.638 23.925 1.00 0.00 32 LYS A C 9
ATOM 7132 O O . LYS A 1 32 ? 12.365 -15.659 23.216 1.00 0.00 32 LYS A O 9
ATOM 7151 N N . TRP A 1 33 ? 12.879 -17.852 23.444 1.00 0.00 33 TRP A N 9
ATOM 7152 C CA . TRP A 1 33 ? 12.896 -18.129 22.012 1.00 0.00 33 TRP A CA 9
ATOM 7153 C C . TRP A 1 33 ? 11.486 -18.029 21.435 1.00 0.00 33 TRP A C 9
ATOM 7154 O O . TRP A 1 33 ? 11.292 -17.560 20.312 1.00 0.00 33 TRP A O 9
ATOM 7175 N N . LYS A 1 34 ? 10.513 -18.493 22.220 1.00 0.00 34 LYS A N 9
ATOM 7176 C CA . LYS A 1 34 ? 9.112 -18.484 21.810 1.00 0.00 34 LYS A CA 9
ATOM 7177 C C . LYS A 1 34 ? 8.630 -17.055 21.553 1.00 0.00 34 LYS A C 9
ATOM 7178 O O . LYS A 1 34 ? 7.910 -16.810 20.585 1.00 0.00 34 LYS A O 9
ATOM 7197 N N . GLN A 1 35 ? 9.018 -16.128 22.432 1.00 0.00 35 GLN A N 9
ATOM 7198 C CA . GLN A 1 35 ? 8.602 -14.729 22.306 1.00 0.00 35 GLN A CA 9
ATOM 7199 C C . GLN A 1 35 ? 9.087 -14.122 20.990 1.00 0.00 35 GLN A C 9
ATOM 7200 O O . GLN A 1 35 ? 8.342 -13.394 20.328 1.00 0.00 35 GLN A O 9
ATOM 7214 N N . GLU A 1 36 ? 10.326 -14.437 20.610 1.00 0.00 36 GLU A N 9
ATOM 7215 C CA . GLU A 1 36 ? 10.898 -13.935 19.363 1.00 0.00 36 GLU A CA 9
ATOM 7216 C C . GLU A 1 36 ? 10.116 -14.497 18.172 1.00 0.00 36 GLU A C 9
ATOM 7217 O O . GLU A 1 36 ? 9.894 -13.805 17.176 1.00 0.00 36 GLU A O 9
ATOM 7229 N N . GLN A 1 37 ? 9.723 -15.766 18.291 1.00 0.00 37 GLN A N 9
ATOM 7230 C CA . GLN A 1 37 ? 8.986 -16.455 17.238 1.00 0.00 37 GLN A CA 9
ATOM 7231 C C . GLN A 1 37 ? 7.659 -15.757 16.939 1.00 0.00 37 GLN A C 9
ATOM 7232 O O . GLN A 1 37 ? 7.231 -15.709 15.783 1.00 0.00 37 GLN A O 9
ATOM 7246 N N . GLN A 1 38 ? 6.995 -15.258 17.985 1.00 0.00 38 GLN A N 9
ATOM 7247 C CA . GLN A 1 38 ? 5.692 -14.613 17.815 1.00 0.00 38 GLN A CA 9
ATOM 7248 C C . GLN A 1 38 ? 5.804 -13.378 16.934 1.00 0.00 38 GLN A C 9
ATOM 7249 O O . GLN A 1 38 ? 4.930 -13.128 16.103 1.00 0.00 38 GLN A O 9
ATOM 7263 N N . GLU A 1 39 ? 6.880 -12.615 17.116 1.00 0.00 39 GLU A N 9
ATOM 7264 C CA . GLU A 1 39 ? 7.091 -11.407 16.323 1.00 0.00 39 GLU A CA 9
ATOM 7265 C C . GLU A 1 39 ? 7.219 -11.772 14.845 1.00 0.00 39 GLU A C 9
ATOM 7266 O O . GLU A 1 39 ? 6.651 -11.105 13.978 1.00 0.00 39 GLU A O 9
ATOM 7278 N N . LEU A 1 40 ? 7.964 -12.845 14.581 1.00 0.00 40 LEU A N 9
ATOM 7279 C CA . LEU A 1 40 ? 8.173 -13.333 13.220 1.00 0.00 40 LEU A CA 9
ATOM 7280 C C . LEU A 1 40 ? 6.864 -13.827 12.618 1.00 0.00 40 LEU A C 9
ATOM 7281 O O . LEU A 1 40 ? 6.545 -13.528 11.467 1.00 0.00 40 LEU A O 9
ATOM 7297 N N . ILE A 1 41 ? 6.113 -14.582 13.420 1.00 0.00 41 ILE A N 9
ATOM 7298 C CA . ILE A 1 41 ? 4.828 -15.126 12.979 1.00 0.00 41 ILE A CA 9
ATOM 7299 C C . ILE A 1 41 ? 3.855 -13.982 12.660 1.00 0.00 41 ILE A C 9
ATOM 7300 O O . ILE A 1 41 ? 3.140 -14.032 11.655 1.00 0.00 41 ILE A O 9
ATOM 7316 N N . LYS A 1 42 ? 3.821 -12.974 13.534 1.00 0.00 42 LYS A N 9
ATOM 7317 C CA . LYS A 1 42 ? 2.914 -11.836 13.355 1.00 0.00 42 LYS A CA 9
ATOM 7318 C C . LYS A 1 42 ? 3.240 -11.068 12.075 1.00 0.00 42 LYS A C 9
ATOM 7319 O O . LYS A 1 42 ? 2.343 -10.775 11.279 1.00 0.00 42 LYS A O 9
ATOM 7338 N N . ARG A 1 43 ? 4.519 -10.741 11.890 1.00 0.00 43 ARG A N 9
ATOM 7339 C CA . ARG A 1 43 ? 4.950 -9.995 10.709 1.00 0.00 43 ARG A CA 9
ATOM 7340 C C . ARG A 1 43 ? 4.694 -10.803 9.442 1.00 0.00 43 ARG A C 9
ATOM 7341 O O . ARG A 1 43 ? 4.213 -10.264 8.441 1.00 0.00 43 ARG A O 9
ATOM 7362 N N . LEU A 1 44 ? 5.003 -12.097 9.504 1.00 0.00 44 LEU A N 9
ATOM 7363 C CA . LEU A 1 44 ? 4.794 -12.994 8.372 1.00 0.00 44 LEU A CA 9
ATOM 7364 C C . LEU A 1 44 ? 3.308 -13.117 8.045 1.00 0.00 44 LEU A C 9
ATOM 7365 O O . LEU A 1 44 ? 2.923 -13.175 6.875 1.00 0.00 44 LEU A O 9
ATOM 7381 N N . LYS A 1 45 ? 2.485 -13.167 9.094 1.00 0.00 45 LYS A N 9
ATOM 7382 C CA . LYS A 1 45 ? 1.040 -13.295 8.934 1.00 0.00 45 LYS A CA 9
ATOM 7383 C C . LYS A 1 45 ? 0.491 -12.107 8.141 1.00 0.00 45 LYS A C 9
ATOM 7384 O O . LYS A 1 45 ? -0.359 -12.281 7.263 1.00 0.00 45 LYS A O 9
ATOM 7403 N N . LYS A 1 46 ? 0.986 -10.907 8.457 1.00 0.00 46 LYS A N 9
ATOM 7404 C CA . LYS A 1 46 ? 0.546 -9.691 7.769 1.00 0.00 46 LYS A CA 9
ATOM 7405 C C . LYS A 1 46 ? 0.725 -9.835 6.261 1.00 0.00 46 LYS A C 9
ATOM 7406 O O . LYS A 1 46 ? -0.273 -9.805 5.560 1.00 0.00 46 LYS A O 9
ATOM 7426 N N . MET A 1 1 ? 2.640 1.375 -2.767 1.00 0.00 1 MET A N 10
ATOM 7427 C CA . MET A 1 1 ? 2.701 -0.088 -3.040 1.00 0.00 1 MET A CA 10
ATOM 7428 C C . MET A 1 1 ? 4.112 -0.596 -2.764 1.00 0.00 1 MET A C 10
ATOM 7429 O O . MET A 1 1 ? 5.080 -0.093 -3.339 1.00 0.00 1 MET A O 10
ATOM 7445 N N . LYS A 1 2 ? 4.216 -1.595 -1.883 1.00 0.00 2 LYS A N 10
ATOM 7446 C CA . LYS A 1 2 ? 5.512 -2.171 -1.533 1.00 0.00 2 LYS A CA 10
ATOM 7447 C C . LYS A 1 2 ? 6.113 -2.849 -2.756 1.00 0.00 2 LYS A C 10
ATOM 7448 O O . LYS A 1 2 ? 5.418 -3.594 -3.455 1.00 0.00 2 LYS A O 10
ATOM 7467 N N . SER A 1 3 ? 7.397 -2.594 -3.010 1.00 0.00 3 SER A N 10
ATOM 7468 C CA . SER A 1 3 ? 8.068 -3.198 -4.155 1.00 0.00 3 SER A CA 10
ATOM 7469 C C . SER A 1 3 ? 8.158 -4.717 -3.942 1.00 0.00 3 SER A C 10
ATOM 7470 O O . SER A 1 3 ? 8.348 -5.148 -2.804 1.00 0.00 3 SER A O 10
ATOM 7478 N N . PRO A 1 4 ? 8.027 -5.547 -4.979 1.00 0.00 4 PRO A N 10
ATOM 7479 C CA . PRO A 1 4 ? 8.105 -7.036 -4.817 1.00 0.00 4 PRO A CA 10
ATOM 7480 C C . PRO A 1 4 ? 9.495 -7.463 -4.378 1.00 0.00 4 PRO A C 10
ATOM 7481 O O . PRO A 1 4 ? 9.663 -8.429 -3.630 1.00 0.00 4 PRO A O 10
ATOM 7492 N N . TYR A 1 5 ? 10.480 -6.719 -4.865 1.00 0.00 5 TYR A N 10
ATOM 7493 C CA . TYR A 1 5 ? 11.869 -6.975 -4.558 1.00 0.00 5 TYR A CA 10
ATOM 7494 C C . TYR A 1 5 ? 12.092 -6.893 -3.060 1.00 0.00 5 TYR A C 10
ATOM 7495 O O . TYR A 1 5 ? 12.680 -7.791 -2.450 1.00 0.00 5 TYR A O 10
ATOM 7513 N N . GLU A 1 6 ? 11.618 -5.804 -2.494 1.00 0.00 6 GLU A N 10
ATOM 7514 C CA . GLU A 1 6 ? 11.745 -5.554 -1.084 1.00 0.00 6 GLU A CA 10
ATOM 7515 C C . GLU A 1 6 ? 10.808 -6.454 -0.266 1.00 0.00 6 GLU A C 10
ATOM 7516 O O . GLU A 1 6 ? 11.217 -7.001 0.763 1.00 0.00 6 GLU A O 10
ATOM 7528 N N . ALA A 1 7 ? 9.564 -6.593 -0.724 1.00 0.00 7 ALA A N 10
ATOM 7529 C CA . ALA A 1 7 ? 8.589 -7.418 -0.020 1.00 0.00 7 ALA A CA 10
ATOM 7530 C C . ALA A 1 7 ? 9.093 -8.850 0.075 1.00 0.00 7 ALA A C 10
ATOM 7531 O O . ALA A 1 7 ? 8.913 -9.517 1.092 1.00 0.00 7 ALA A O 10
ATOM 7538 N N . ALA A 1 8 ? 9.730 -9.296 -0.996 1.00 0.00 8 ALA A N 10
ATOM 7539 C CA . ALA A 1 8 ? 10.281 -10.650 -1.056 1.00 0.00 8 ALA A CA 10
ATOM 7540 C C . ALA A 1 8 ? 11.468 -10.800 -0.110 1.00 0.00 8 ALA A C 10
ATOM 7541 O O . ALA A 1 8 ? 11.619 -11.832 0.549 1.00 0.00 8 ALA A O 10
ATOM 7548 N N . HIS A 1 9 ? 12.311 -9.766 -0.063 1.00 0.00 9 HIS A N 10
ATOM 7549 C CA . HIS A 1 9 ? 13.498 -9.785 0.789 1.00 0.00 9 HIS A CA 10
ATOM 7550 C C . HIS A 1 9 ? 13.106 -9.925 2.255 1.00 0.00 9 HIS A C 10
ATOM 7551 O O . HIS A 1 9 ? 13.668 -10.753 2.979 1.00 0.00 9 HIS A O 10
ATOM 7566 N N . GLU A 1 10 ? 12.151 -9.100 2.684 1.00 0.00 10 GLU A N 10
ATOM 7567 C CA . GLU A 1 10 ? 11.698 -9.121 4.069 1.00 0.00 10 GLU A CA 10
ATOM 7568 C C . GLU A 1 10 ? 11.045 -10.454 4.413 1.00 0.00 10 GLU A C 10
ATOM 7569 O O . GLU A 1 10 ? 11.284 -11.008 5.486 1.00 0.00 10 GLU A O 10
ATOM 7581 N N . ARG A 1 11 ? 10.225 -10.963 3.492 1.00 0.00 11 ARG A N 10
ATOM 7582 C CA . ARG A 1 11 ? 9.536 -12.233 3.702 1.00 0.00 11 ARG A CA 10
ATOM 7583 C C . ARG A 1 11 ? 10.535 -13.371 3.865 1.00 0.00 11 ARG A C 10
ATOM 7584 O O . ARG A 1 11 ? 10.394 -14.202 4.762 1.00 0.00 11 ARG A O 10
ATOM 7605 N N . ALA A 1 12 ? 11.550 -13.388 3.006 1.00 0.00 12 ALA A N 10
ATOM 7606 C CA . ALA A 1 12 ? 12.582 -14.419 3.069 1.00 0.00 12 ALA A CA 10
ATOM 7607 C C . ALA A 1 12 ? 13.358 -14.331 4.378 1.00 0.00 12 ALA A C 10
ATOM 7608 O O . ALA A 1 12 ? 13.711 -15.356 4.967 1.00 0.00 12 ALA A O 10
ATOM 7615 N N . LEU A 1 13 ? 13.629 -13.100 4.819 1.00 0.00 13 LEU A N 10
ATOM 7616 C CA . LEU A 1 13 ? 14.375 -12.876 6.051 1.00 0.00 13 LEU A CA 10
ATOM 7617 C C . LEU A 1 13 ? 13.647 -13.431 7.258 1.00 0.00 13 LEU A C 10
ATOM 7618 O O . LEU A 1 13 ? 14.248 -14.095 8.107 1.00 0.00 13 LEU A O 10
ATOM 7634 N N . MET A 1 14 ? 12.361 -13.115 7.342 1.00 0.00 14 MET A N 10
ATOM 7635 C CA . MET A 1 14 ? 11.550 -13.542 8.473 1.00 0.00 14 MET A CA 10
ATOM 7636 C C . MET A 1 14 ? 11.263 -15.037 8.424 1.00 0.00 14 MET A C 10
ATOM 7637 O O . MET A 1 14 ? 11.289 -15.701 9.459 1.00 0.00 14 MET A O 10
ATOM 7651 N N . VAL A 1 15 ? 10.996 -15.565 7.222 1.00 0.00 15 VAL A N 10
ATOM 7652 C CA . VAL A 1 15 ? 10.717 -16.995 7.074 1.00 0.00 15 V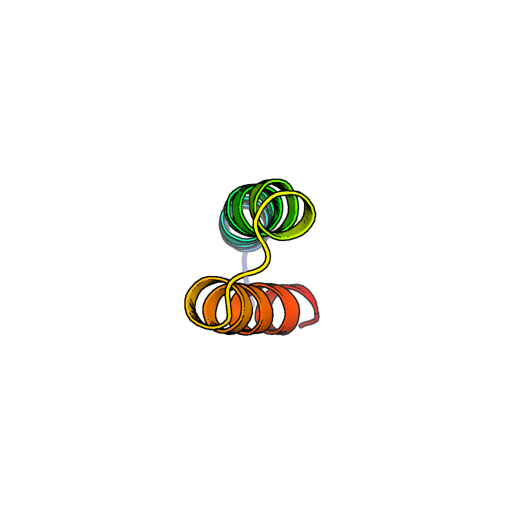AL A CA 10
ATOM 7653 C C . VAL A 1 15 ? 11.954 -17.796 7.468 1.00 0.00 15 VAL A C 10
ATOM 7654 O O . VAL A 1 15 ? 11.858 -18.743 8.238 1.00 0.00 15 VAL A O 10
ATOM 7667 N N . ASN A 1 16 ? 13.104 -17.411 6.916 1.00 0.00 16 ASN A N 10
ATOM 7668 C CA . ASN A 1 16 ? 14.346 -18.126 7.183 1.00 0.00 16 ASN A CA 10
ATOM 7669 C C . ASN A 1 16 ? 14.675 -18.141 8.669 1.00 0.00 16 ASN A C 10
ATOM 7670 O O . ASN A 1 16 ? 15.045 -19.185 9.212 1.00 0.00 16 ASN A O 10
ATOM 7681 N N . ARG A 1 17 ? 14.523 -16.990 9.321 1.00 0.00 17 ARG A N 10
ATOM 7682 C CA . ARG A 1 17 ? 14.793 -16.897 10.755 1.00 0.00 17 ARG A CA 10
ATOM 7683 C C . ARG A 1 17 ? 13.719 -17.662 11.530 1.00 0.00 17 ARG A C 10
ATOM 7684 O O . ARG A 1 17 ? 14.011 -18.330 12.525 1.00 0.00 17 ARG A O 10
ATOM 7705 N N . LEU A 1 18 ? 12.474 -17.547 11.057 1.00 0.00 18 LEU A N 10
ATOM 7706 C CA . LEU A 1 18 ? 11.340 -18.210 11.689 1.00 0.00 18 LEU A CA 10
ATOM 7707 C C . LEU A 1 18 ? 11.536 -19.725 11.705 1.00 0.00 18 LEU A C 10
ATOM 7708 O O . LEU A 1 18 ? 11.239 -20.378 12.710 1.00 0.00 18 LEU A O 10
ATOM 7724 N N . GLN A 1 19 ? 12.016 -20.279 10.587 1.00 0.00 19 GLN A N 10
ATOM 7725 C CA . GLN A 1 19 ? 12.224 -21.728 10.487 1.00 0.00 19 GLN A CA 10
ATOM 7726 C C . GLN A 1 19 ? 13.243 -22.200 11.516 1.00 0.00 19 GLN A C 10
ATOM 7727 O O . GLN A 1 19 ? 13.049 -23.219 12.163 1.00 0.00 19 GLN A O 10
ATOM 7741 N N . LYS A 1 20 ? 14.331 -21.451 11.649 1.00 0.00 20 LYS A N 10
ATOM 7742 C CA . LYS A 1 20 ? 15.394 -21.808 12.589 1.00 0.00 20 LYS A CA 10
ATOM 7743 C C . LYS A 1 20 ? 14.838 -21.877 14.011 1.00 0.00 20 LYS A C 10
ATOM 7744 O O . LYS A 1 20 ? 15.110 -22.836 14.739 1.00 0.00 20 LYS A O 10
ATOM 7763 N N . LEU A 1 21 ? 14.052 -20.868 14.389 1.00 0.00 21 LEU A N 10
ATOM 7764 C CA . LEU A 1 21 ? 13.450 -20.832 15.720 1.00 0.00 21 LEU A CA 10
ATOM 7765 C C . LEU A 1 21 ? 12.504 -22.004 15.922 1.00 0.00 21 LEU A C 10
ATOM 7766 O O . LEU A 1 21 ? 12.516 -22.637 16.978 1.00 0.00 21 LEU A O 10
ATOM 7782 N N . THR A 1 22 ? 11.689 -22.291 14.905 1.00 0.00 22 THR A N 10
ATOM 7783 C CA . THR A 1 22 ? 10.737 -23.396 14.999 1.00 0.00 22 THR A CA 10
ATOM 7784 C C . THR A 1 22 ? 11.493 -24.737 15.048 1.00 0.00 22 THR A C 10
ATOM 7785 O O . THR A 1 22 ? 11.057 -25.683 15.708 1.00 0.00 22 THR A O 10
ATOM 7796 N N . ARG A 1 23 ? 12.623 -24.788 14.340 1.00 0.00 23 ARG A N 10
ATOM 7797 C CA . ARG A 1 23 ? 13.453 -25.989 14.289 1.00 0.00 23 ARG A CA 10
ATOM 7798 C C . ARG A 1 23 ? 14.086 -26.301 15.645 1.00 0.00 23 ARG A C 10
ATOM 7799 O O . ARG A 1 23 ? 14.091 -27.457 16.076 1.00 0.00 23 ARG A O 10
ATOM 7820 N N . MET A 1 24 ? 14.639 -25.270 16.300 1.00 0.00 24 MET A N 10
ATOM 7821 C CA . MET A 1 24 ? 15.294 -25.460 17.596 1.00 0.00 24 MET A CA 10
ATOM 7822 C C . MET A 1 24 ? 14.301 -25.469 18.764 1.00 0.00 24 MET A C 10
ATOM 7823 O O . MET A 1 24 ? 14.559 -26.111 19.782 1.00 0.00 24 MET A O 10
ATOM 7837 N N . LEU A 1 25 ? 13.176 -24.766 18.612 1.00 0.00 25 LEU A N 10
ATOM 7838 C CA . LEU A 1 25 ? 12.151 -24.716 19.663 1.00 0.00 25 LEU A CA 10
ATOM 7839 C C . LEU A 1 25 ? 11.519 -26.085 19.900 1.00 0.00 25 LEU A C 10
ATOM 7840 O O . LEU A 1 25 ? 11.165 -26.416 21.034 1.00 0.00 25 LEU A O 10
ATOM 7856 N N . ARG A 1 26 ? 11.359 -26.868 18.829 1.00 0.00 26 ARG A N 10
ATOM 7857 C CA . ARG A 1 26 ? 10.744 -28.190 18.944 1.00 0.00 26 ARG A CA 10
ATOM 7858 C C . ARG A 1 26 ? 11.534 -29.054 19.931 1.00 0.00 26 ARG A C 10
ATOM 7859 O O . ARG A 1 26 ? 10.949 -29.697 20.806 1.00 0.00 26 ARG A O 10
ATOM 7880 N N . VAL A 1 27 ? 12.862 -29.047 19.791 1.00 0.00 27 VAL A N 10
ATOM 7881 C CA . VAL A 1 27 ? 13.732 -29.817 20.683 1.00 0.00 27 VAL A CA 10
ATOM 7882 C C . VAL A 1 27 ? 13.968 -29.056 22.000 1.00 0.00 27 VAL A C 10
ATOM 7883 O O . VAL A 1 27 ? 14.053 -29.662 23.071 1.00 0.00 27 VAL A O 10
ATOM 7896 N N . HIS A 1 28 ? 14.067 -27.732 21.895 1.00 0.00 28 HIS A N 10
ATOM 7897 C CA . HIS A 1 28 ? 14.289 -26.869 23.052 1.00 0.00 28 HIS A CA 10
ATOM 7898 C C . HIS A 1 28 ? 13.289 -25.689 23.043 1.00 0.00 28 HIS A C 10
ATOM 7899 O O . HIS A 1 28 ? 13.649 -24.576 22.642 1.00 0.00 28 HIS A O 10
ATOM 7914 N N . PRO A 1 29 ? 12.036 -25.900 23.459 1.00 0.00 29 PRO A N 10
ATOM 7915 C CA . PRO A 1 29 ? 11.004 -24.815 23.465 1.00 0.00 29 PRO A CA 10
ATOM 7916 C C . PRO A 1 29 ? 11.231 -23.800 24.590 1.00 0.00 29 PRO A C 10
ATOM 7917 O O . PRO A 1 29 ? 10.555 -23.825 25.626 1.00 0.00 29 PRO A O 10
ATOM 7928 N N . ASP A 1 30 ? 12.196 -22.911 24.368 1.00 0.00 30 ASP A N 10
ATOM 7929 C CA . ASP A 1 30 ? 12.531 -21.880 25.347 1.00 0.00 30 ASP A CA 10
ATOM 7930 C C . ASP A 1 30 ? 11.548 -20.698 25.261 1.00 0.00 30 ASP A C 10
ATOM 7931 O O . ASP A 1 30 ? 11.077 -20.384 24.164 1.00 0.00 30 ASP A O 10
ATOM 7940 N N . PRO A 1 31 ? 11.235 -20.022 26.372 1.00 0.00 31 PRO A N 10
ATOM 7941 C CA . PRO A 1 31 ? 10.301 -18.850 26.350 1.00 0.00 31 PRO A CA 10
ATOM 7942 C C . PRO A 1 31 ? 10.929 -17.654 25.643 1.00 0.00 31 PRO A C 10
ATOM 7943 O O . PRO A 1 31 ? 10.251 -16.924 24.915 1.00 0.00 31 PRO A O 10
ATOM 7954 N N . LYS A 1 32 ? 12.238 -17.476 25.852 1.00 0.00 32 LYS A N 10
ATOM 7955 C CA . LYS A 1 32 ? 12.979 -16.400 25.235 1.00 0.00 32 LYS A CA 10
ATOM 7956 C C . LYS A 1 32 ? 13.010 -16.573 23.723 1.00 0.00 32 LYS A C 10
ATOM 7957 O O . LYS A 1 32 ? 12.874 -15.609 22.977 1.00 0.00 32 LYS A O 10
ATOM 7976 N N . TRP A 1 33 ? 13.185 -17.816 23.287 1.00 0.00 33 TRP A N 10
ATOM 7977 C CA . TRP A 1 33 ? 13.214 -18.133 21.863 1.00 0.00 33 TRP A CA 10
ATOM 7978 C C . TRP A 1 33 ? 11.811 -18.000 21.265 1.00 0.00 33 TRP A C 10
ATOM 7979 O O . TRP A 1 33 ? 11.647 -17.573 20.121 1.00 0.00 33 TRP A O 10
ATOM 8000 N N . LYS A 1 34 ? 10.812 -18.402 22.053 1.00 0.00 34 LYS A N 10
ATOM 8001 C CA . LYS A 1 34 ? 9.414 -18.370 21.628 1.00 0.00 34 LYS A CA 10
ATOM 8002 C C . LYS A 1 34 ? 8.911 -16.941 21.387 1.00 0.00 34 LYS A C 10
ATOM 8003 O O . LYS A 1 34 ? 8.172 -16.705 20.428 1.00 0.00 34 LYS A O 10
ATOM 8022 N N . GLN A 1 35 ? 9.276 -16.006 22.274 1.00 0.00 35 GLN A N 10
ATOM 8023 C CA . GLN A 1 35 ? 8.805 -14.624 22.150 1.00 0.00 35 GLN A CA 10
ATOM 8024 C C . GLN A 1 35 ? 9.190 -14.041 20.781 1.00 0.00 35 GLN A C 10
ATOM 8025 O O . GLN A 1 35 ? 8.396 -13.339 20.149 1.00 0.00 35 GLN A O 10
ATOM 8039 N N . GLU A 1 36 ? 10.406 -14.360 20.335 1.00 0.00 36 GLU A N 10
ATOM 8040 C CA . GLU A 1 36 ? 10.902 -13.897 19.043 1.00 0.00 36 GLU A CA 10
ATOM 8041 C C . GLU A 1 36 ? 10.098 -14.533 17.908 1.00 0.00 36 GLU A C 10
ATOM 8042 O O . GLU A 1 36 ? 9.816 -13.888 16.895 1.00 0.00 36 GLU A O 10
ATOM 8054 N N . GLN A 1 37 ? 9.756 -15.811 18.088 1.00 0.00 37 GLN A N 10
ATOM 8055 C CA . GLN A 1 37 ? 9.006 -16.561 17.084 1.00 0.00 37 GLN A CA 10
ATOM 8056 C C . GLN A 1 37 ? 7.650 -15.914 16.805 1.00 0.00 37 GLN A C 10
ATOM 8057 O O . GLN A 1 37 ? 7.183 -15.915 15.663 1.00 0.00 37 GLN A O 10
ATOM 8071 N N . GLN A 1 38 ? 7.009 -15.405 17.859 1.00 0.00 38 GLN A N 10
ATOM 8072 C CA . GLN A 1 38 ? 5.684 -14.805 17.718 1.00 0.00 38 GLN A CA 10
ATOM 8073 C C . GLN A 1 38 ? 5.729 -13.593 16.800 1.00 0.00 38 GLN A C 10
ATOM 8074 O O . GLN A 1 38 ? 4.824 -13.400 15.984 1.00 0.00 38 GLN A O 10
ATOM 8088 N N . GLU A 1 39 ? 6.782 -12.787 16.932 1.00 0.00 39 GLU A N 10
ATOM 8089 C CA . GLU A 1 39 ? 6.930 -11.596 16.101 1.00 0.00 39 GLU A CA 10
ATOM 8090 C C . GLU A 1 39 ? 7.056 -11.992 14.632 1.00 0.00 39 GLU A C 10
ATOM 8091 O O . GLU A 1 39 ? 6.443 -11.377 13.760 1.00 0.00 39 GLU A O 10
ATOM 8103 N N . LEU A 1 40 ? 7.848 -13.032 14.377 1.00 0.00 40 LEU A N 10
ATOM 8104 C CA . LEU A 1 40 ? 8.060 -13.534 13.020 1.00 0.00 40 LEU A CA 10
ATOM 8105 C C . LEU A 1 40 ? 6.766 -14.068 12.431 1.00 0.00 40 LEU A C 10
ATOM 8106 O O . LEU A 1 40 ? 6.427 -13.780 11.281 1.00 0.00 40 LEU A O 10
ATOM 8122 N N . ILE A 1 41 ? 6.050 -14.845 13.240 1.00 0.00 41 ILE A N 10
ATOM 8123 C CA . ILE A 1 41 ? 4.780 -15.428 12.812 1.00 0.00 41 ILE A CA 10
ATOM 8124 C C . ILE A 1 41 ? 3.781 -14.311 12.486 1.00 0.00 41 ILE A C 10
ATOM 8125 O O . ILE A 1 41 ? 3.095 -14.358 11.462 1.00 0.00 41 ILE A O 10
ATOM 8141 N N . LYS A 1 42 ? 3.694 -13.334 13.385 1.00 0.00 42 LYS A N 10
ATOM 8142 C CA . LYS A 1 42 ? 2.761 -12.220 13.227 1.00 0.00 42 LYS A CA 10
ATOM 8143 C C . LYS A 1 42 ? 3.109 -11.315 12.045 1.00 0.00 42 LYS A C 10
ATOM 8144 O O . LYS A 1 42 ? 2.215 -10.885 11.311 1.00 0.00 42 LYS A O 10
ATOM 8163 N N . ARG A 1 43 ? 4.402 -11.032 11.864 1.00 0.00 43 ARG A N 10
ATOM 8164 C CA . ARG A 1 43 ? 4.847 -10.176 10.761 1.00 0.00 43 ARG A CA 10
ATOM 8165 C C . ARG A 1 43 ? 4.567 -10.836 9.415 1.00 0.00 43 ARG A C 10
ATOM 8166 O O . ARG A 1 43 ? 4.123 -10.173 8.473 1.00 0.00 43 ARG A O 10
ATOM 8187 N N . LEU A 1 44 ? 4.816 -12.144 9.340 1.00 0.00 44 LEU A N 10
ATOM 8188 C CA . LEU A 1 44 ? 4.579 -12.900 8.112 1.00 0.00 44 LEU A CA 10
ATOM 8189 C C . LEU A 1 44 ? 3.093 -12.888 7.755 1.00 0.00 44 LEU A C 10
ATOM 8190 O O . LEU A 1 44 ? 2.730 -12.784 6.581 1.00 0.00 44 LEU A O 10
ATOM 8206 N N . LYS A 1 45 ? 2.245 -12.996 8.781 1.00 0.00 45 LYS A N 10
ATOM 8207 C CA . LYS A 1 45 ? 0.797 -13.000 8.584 1.00 0.00 45 LYS A CA 10
ATOM 8208 C C . LYS A 1 45 ? 0.352 -11.691 7.929 1.00 0.00 45 LYS A C 10
ATOM 8209 O O . LYS A 1 45 ? -0.482 -11.699 7.020 1.00 0.00 45 LYS A O 10
ATOM 8228 N N . LYS A 1 46 ? 0.917 -10.578 8.400 1.00 0.00 46 LYS A N 10
ATOM 8229 C CA . LYS A 1 46 ? 0.581 -9.262 7.861 1.00 0.00 46 LYS A CA 10
ATOM 8230 C C . LYS A 1 46 ? 1.475 -8.930 6.670 1.00 0.00 46 LYS A C 10
ATOM 8231 O O . LYS A 1 46 ? 0.949 -8.802 5.576 1.00 0.00 46 LYS A O 10
#

InterPro domains:
  IPR061104 Phage anti-silencing protein Mip [NF041858] (1-46)